Protein AF-0000000074436790 (afdb_homodimer)

Secondary structure (DSSP, 8-state):
-HHHHTTT-EEEE----HHHHHHHHHTT---EE----------TT--THHHHHHHHHHTTGGGTTT--TTEEEEEEEEEEEETTEEE-S-SSHHHHHHHHHHHTTSEEEEEEEEEEE-SS-EEEEEEEEEEEE-PPPHHHHHHHHHHH--TTSGGG--TTSHHHHHHEEEEEE-HHHHHT--HHHHHHHHHT-/-HHHHTTT-EEEE----HHHHHHHHHTT---EE----------TT--THHHHHHHHHHTTGGGTTT--TTEEEEEEEEEEEETTEEE-S-SSHHHHHHHHHHHTTSEEEEEEEEEEE-SS-EEEEEEEEEEEE-PPPHHHHHHHHHHH--TTSGGG--TTSHHHHHHEEEEEE-HHHHHT--HHHHHHHHHT-

Foldseek 3Di:
DLCVLLVQAAEEEADPDPLVVVLCVVVVHDYYYDYDDFDQDDDPPDFDQSSFQVRQVRRCVVCQVPFAQRYKYKGKDKFKADPRDTFWFAPDDVSLLVLCQVCFQHKIKMKMKMWIDGNVDIDIDMWIKIWGWYHDDSVNSVVQCVPPVQRRGGSNDALPDPCVVPTTPDMGTDNSSSNHDPSVVVVVVSSVD/DLCVLLVQAAEEEADPDPLVVVLCVVVVHDYDYDYDDFDQDDDPPDFDQSSFQVRQVRRCVVCQVPFAQRYKYKGKDKFKADPRDTFWFAPDPVRLLVLCQVCFQHKIKMKMKMWIDGNVDIDIDMWIKIWGWYHDDSVNSVVQCVPPVQRRGGSNDALPDPCVVPTTPDMGTDNSSSNHDPSVVVVVVSSVD

Nearest PDB structures (foldseek):
  4heb-assembly1_B  TM=9.486E-01  e=1.308E-21  Bacillus subtilis
  1exc-assembly1_A  TM=9.552E-01  e=4.043E-21  Bacillus subtilis
  4heb-assembly1_A  TM=9.600E-01  e=7.569E-21  Bacillus subtilis
  4p0e-assembly1_A  TM=9.517E-01  e=2.064E-20  Escherichia coli K-12
  4lu1-assembly1_A  TM=9.116E-01  e=2.795E-17  Escherichia coli K-12

Structure (mmCIF, N/CA/C/O backbone):
data_AF-0000000074436790-model_v1
#
loop_
_entity.id
_entity.type
_entity.pdbx_description
1 polymer 'dTTP/UTP pyrophosphatase'
#
loop_
_atom_site.group_PDB
_atom_site.id
_atom_site.type_symbol
_atom_site.label_atom_id
_atom_site.label_alt_id
_atom_site.label_comp_id
_atom_site.label_asym_id
_atom_site.label_entity_id
_atom_site.label_seq_id
_atom_site.pdbx_PDB_ins_code
_atom_site.Cartn_x
_atom_site.Cartn_y
_atom_site.Cartn_z
_atom_site.occupancy
_atom_site.B_iso_or_equiv
_atom_site.auth_seq_id
_atom_site.auth_comp_id
_atom_site.auth_asym_id
_atom_site.auth_atom_id
_atom_site.pdbx_PDB_model_num
ATOM 1 N N . MET A 1 1 ? -15.898 -17.297 3.719 1 82.56 1 MET A N 1
ATOM 2 C CA . MET A 1 1 ? -16.172 -17.281 2.283 1 82.56 1 MET A CA 1
ATOM 3 C C . MET A 1 1 ? -15.117 -18.094 1.533 1 82.56 1 MET A C 1
ATOM 5 O O . MET A 1 1 ? -15.305 -19.297 1.286 1 82.56 1 MET A O 1
ATOM 9 N N . LEU A 1 2 ? -13.883 -17.719 1.555 1 85.06 2 LEU A N 1
ATOM 10 C CA . LEU A 1 2 ? -12.852 -18.469 0.846 1 85.06 2 LEU A CA 1
ATOM 11 C C . LEU A 1 2 ? -12.586 -19.812 1.518 1 85.06 2 LEU A C 1
ATOM 13 O O . LEU A 1 2 ? -12.328 -20.812 0.84 1 85.06 2 LEU A O 1
ATOM 17 N N . GLN A 1 3 ? -12.75 -19.766 2.803 1 82.62 3 GLN A N 1
ATOM 18 C CA . GLN A 1 3 ? -12.531 -21 3.545 1 82.62 3 GLN A CA 1
ATOM 19 C C . GLN A 1 3 ? -13.523 -22.078 3.131 1 82.62 3 GLN A C 1
ATOM 21 O O . GLN A 1 3 ? -13.156 -23.234 2.967 1 82.62 3 GLN A O 1
ATOM 26 N N . THR A 1 4 ? -14.734 -21.609 3.023 1 85.06 4 THR A N 1
ATOM 27 C CA . THR A 1 4 ? -15.773 -22.547 2.623 1 85.06 4 THR A CA 1
ATOM 28 C C . THR A 1 4 ? -15.555 -23.016 1.191 1 85.06 4 THR A C 1
ATOM 30 O O . THR A 1 4 ? -15.68 -24.219 0.9 1 85.06 4 THR A O 1
ATOM 33 N N . LYS A 1 5 ? -15.156 -22.094 0.357 1 86.88 5 LYS A N 1
ATOM 34 C CA . LYS A 1 5 ? -14.922 -22.406 -1.053 1 86.88 5 LYS A CA 1
ATOM 35 C C . LYS A 1 5 ? -13.773 -23.406 -1.219 1 86.88 5 LYS A C 1
ATOM 37 O O . LYS A 1 5 ? -13.812 -24.25 -2.109 1 86.88 5 LYS A O 1
ATOM 42 N N . LEU A 1 6 ? -12.797 -23.328 -0.286 1 92.56 6 LEU A N 1
ATOM 43 C CA . LEU A 1 6 ? -11.57 -24.109 -0.456 1 92.56 6 LEU A CA 1
ATOM 44 C C . LEU A 1 6 ? -11.547 -25.297 0.494 1 92.56 6 LEU A C 1
ATOM 46 O O . LEU A 1 6 ? -10.5 -25.922 0.684 1 92.56 6 LEU A O 1
ATOM 50 N N . ALA A 1 7 ? -12.695 -25.609 1.036 1 90.25 7 ALA A N 1
ATOM 51 C CA . ALA A 1 7 ? -12.781 -26.625 2.072 1 90.25 7 ALA A CA 1
ATOM 52 C C . ALA A 1 7 ? -12.352 -28 1.534 1 90.25 7 ALA A C 1
ATOM 54 O O . ALA A 1 7 ? -11.852 -28.828 2.285 1 90.25 7 ALA A O 1
ATOM 55 N N . ASN A 1 8 ? -12.461 -28.172 0.258 1 90.94 8 ASN A N 1
ATOM 56 C CA . ASN A 1 8 ? -12.172 -29.484 -0.302 1 90.94 8 ASN A CA 1
ATOM 57 C C . ASN A 1 8 ? -10.773 -29.531 -0.919 1 90.94 8 ASN A C 1
ATOM 59 O O . ASN A 1 8 ? -10.398 -30.531 -1.534 1 90.94 8 ASN A O 1
ATOM 63 N N . TYR A 1 9 ? -10.047 -28.469 -0.764 1 95.31 9 TYR A N 1
ATOM 64 C CA . TYR A 1 9 ? -8.711 -28.422 -1.346 1 95.31 9 TYR A CA 1
ATOM 65 C C . TYR A 1 9 ? -7.641 -28.406 -0.258 1 95.31 9 TYR A C 1
ATOM 67 O O . TYR A 1 9 ? -7.859 -27.875 0.83 1 95.31 9 TYR A O 1
ATOM 75 N N . ASN A 1 10 ? -6.59 -29.062 -0.583 1 96.88 10 ASN A N 1
ATOM 76 C CA . ASN A 1 10 ? -5.344 -28.875 0.151 1 96.88 10 ASN A CA 1
ATOM 77 C C . ASN A 1 10 ? -4.469 -27.812 -0.501 1 96.88 10 ASN A C 1
ATOM 79 O O . ASN A 1 10 ? -3.83 -28.062 -1.522 1 96.88 10 ASN A O 1
ATOM 83 N N . ILE A 1 11 ? -4.395 -26.656 0.084 1 97.88 11 ILE A N 1
ATOM 84 C CA . ILE A 1 11 ? -3.668 -25.531 -0.508 1 97.88 11 ILE A CA 1
ATOM 85 C C . ILE A 1 11 ? -2.193 -25.625 -0.12 1 97.88 11 ILE A C 1
ATOM 87 O O . ILE A 1 11 ? -1.857 -25.641 1.067 1 97.88 11 ILE A O 1
ATOM 91 N N . ILE A 1 12 ? -1.354 -25.672 -1.108 1 98.44 12 ILE A N 1
ATOM 92 C CA . ILE A 1 12 ? 0.092 -25.734 -0.921 1 98.44 12 ILE A CA 1
ATOM 93 C C . ILE A 1 12 ? 0.738 -24.453 -1.444 1 98.44 12 ILE A C 1
ATOM 95 O O . ILE A 1 12 ? 0.624 -24.125 -2.629 1 98.44 12 ILE A O 1
ATOM 99 N N . LEU A 1 13 ? 1.36 -23.719 -0.607 1 98.56 13 LEU A N 1
ATOM 100 C CA . LEU A 1 13 ? 2.16 -22.562 -0.997 1 98.56 13 LEU A CA 1
ATOM 101 C C . LEU A 1 13 ? 3.639 -22.922 -1.086 1 98.56 13 LEU A C 1
ATOM 103 O O . LEU A 1 13 ? 4.262 -23.266 -0.076 1 98.56 13 LEU A O 1
ATOM 107 N N . ALA A 1 14 ? 4.164 -22.906 -2.281 1 98.25 14 ALA A N 1
ATOM 108 C CA . ALA A 1 14 ? 5.578 -23.188 -2.498 1 98.25 14 ALA A CA 1
ATOM 109 C C . ALA A 1 14 ? 6.398 -21.906 -2.574 1 98.25 14 ALA A C 1
ATOM 111 O O . ALA A 1 14 ? 7.023 -21.625 -3.6 1 98.25 14 ALA A O 1
ATOM 112 N N . SER A 1 15 ? 6.445 -21.203 -1.531 1 96.44 15 SER A N 1
ATOM 113 C CA . SER A 1 15 ? 7.188 -19.953 -1.431 1 96.44 15 SER A CA 1
ATOM 114 C C . SER A 1 15 ? 7.785 -19.766 -0.038 1 96.44 15 SER A C 1
ATOM 116 O O . SER A 1 15 ? 7.082 -19.906 0.965 1 96.44 15 SER A O 1
ATOM 118 N N . GLY A 1 16 ? 9.039 -19.516 -0.059 1 93.31 16 GLY A N 1
ATOM 119 C CA . GLY A 1 16 ? 9.703 -19.188 1.193 1 93.31 16 GLY A CA 1
ATOM 120 C C . GLY A 1 16 ? 9.539 -17.734 1.599 1 93.31 16 GLY A C 1
ATOM 121 O O . GLY A 1 16 ? 10.039 -17.328 2.646 1 93.31 16 GLY A O 1
ATOM 122 N N . SER A 1 17 ? 8.891 -16.953 0.817 1 93.19 17 SER A N 1
ATOM 123 C CA . SER A 1 17 ? 8.703 -15.523 1.091 1 93.19 17 SER A CA 1
ATOM 124 C C . SER A 1 17 ? 7.77 -15.305 2.277 1 93.19 17 SER A C 1
ATOM 126 O O . SER A 1 17 ? 6.598 -15.688 2.23 1 93.19 17 SER A O 1
ATOM 128 N N . PRO A 1 18 ? 8.258 -14.633 3.303 1 93.62 18 PRO A N 1
ATOM 129 C CA . PRO A 1 18 ? 7.379 -14.352 4.445 1 93.62 18 PRO A CA 1
ATOM 130 C C . PRO A 1 18 ? 6.164 -13.508 4.062 1 93.62 18 PRO A C 1
ATOM 132 O O . PRO A 1 18 ? 5.074 -13.719 4.602 1 93.62 18 PRO A O 1
ATOM 135 N N . ARG A 1 19 ? 6.352 -12.617 3.201 1 93.69 19 ARG A N 1
ATOM 136 C CA . ARG A 1 19 ? 5.25 -11.758 2.766 1 93.69 19 ARG A CA 1
ATOM 137 C C . ARG A 1 19 ? 4.152 -12.578 2.098 1 93.69 19 ARG A C 1
ATOM 139 O O . ARG A 1 19 ? 2.969 -12.398 2.396 1 93.69 19 ARG A O 1
ATOM 146 N N . ARG A 1 20 ? 4.512 -13.43 1.245 1 96.38 20 ARG A N 1
ATOM 147 C CA . ARG A 1 20 ? 3.531 -14.273 0.563 1 96.38 20 ARG A CA 1
ATOM 148 C C . ARG A 1 20 ? 2.797 -15.172 1.552 1 96.38 20 ARG A C 1
ATOM 150 O O . ARG A 1 20 ? 1.578 -15.328 1.47 1 96.38 20 ARG A O 1
ATOM 157 N N . GLN A 1 21 ? 3.541 -15.719 2.455 1 96.81 21 GLN A N 1
ATOM 158 C CA . GLN A 1 21 ? 2.928 -16.531 3.492 1 96.81 21 GLN A CA 1
ATOM 159 C C . GLN A 1 21 ? 1.918 -15.734 4.305 1 96.81 21 GLN A C 1
ATOM 161 O O . GLN A 1 21 ? 0.814 -16.203 4.578 1 96.81 21 GLN A O 1
ATOM 166 N N . ASN A 1 22 ? 2.264 -14.539 4.617 1 96.12 22 ASN A N 1
ATOM 167 C CA . ASN A 1 22 ? 1.404 -13.672 5.418 1 96.12 22 ASN A CA 1
ATOM 168 C C . ASN A 1 22 ? 0.095 -13.367 4.699 1 96.12 22 ASN A C 1
ATOM 170 O O . ASN A 1 22 ? -0.956 -13.258 5.336 1 96.12 22 ASN A O 1
ATOM 174 N N . PHE A 1 23 ? 0.19 -13.188 3.41 1 96.12 23 PHE A N 1
ATOM 175 C CA . PHE A 1 23 ? -1.021 -12.883 2.658 1 96.12 23 PHE A CA 1
ATOM 176 C C . PHE A 1 23 ? -2.035 -14.016 2.781 1 96.12 23 PHE A C 1
ATOM 178 O O . PHE A 1 23 ? -3.238 -13.766 2.889 1 96.12 23 PHE A O 1
ATOM 185 N N . PHE A 1 24 ? -1.582 -15.25 2.752 1 95.88 24 PHE A N 1
ATOM 186 C CA . PHE A 1 24 ? -2.486 -16.391 2.883 1 95.88 24 PHE A CA 1
ATOM 187 C C . PHE A 1 24 ? -3.125 -16.422 4.266 1 95.88 24 PHE A C 1
ATOM 189 O O . PHE A 1 24 ? -4.32 -16.688 4.398 1 95.88 24 PHE A O 1
ATOM 196 N N . LYS A 1 25 ? -2.326 -16.062 5.25 1 94.06 25 LYS A N 1
ATOM 197 C CA . LYS A 1 25 ? -2.865 -15.984 6.605 1 94.06 25 LYS A CA 1
ATOM 198 C C . LYS A 1 25 ? -3.93 -14.898 6.707 1 94.06 25 LYS A C 1
ATOM 200 O O . LYS A 1 25 ? -4.996 -15.109 7.289 1 94.06 25 LYS A O 1
ATOM 205 N N . GLU A 1 26 ? -3.645 -13.797 6.109 1 92.19 26 GLU A N 1
ATOM 206 C CA . GLU A 1 26 ? -4.539 -12.648 6.18 1 92.19 26 GLU A CA 1
ATOM 207 C C . GLU A 1 26 ? -5.832 -12.906 5.41 1 92.19 26 GLU A C 1
ATOM 209 O O . GLU A 1 26 ? -6.867 -12.305 5.711 1 92.19 26 GLU A O 1
ATOM 214 N N . LEU A 1 27 ? -5.793 -13.766 4.453 1 91.88 27 LEU A N 1
ATOM 215 C CA . LEU A 1 27 ? -6.98 -14.125 3.688 1 91.88 27 LEU A CA 1
ATOM 216 C C . LEU A 1 27 ? -7.738 -15.266 4.359 1 91.88 27 LEU A C 1
ATOM 218 O O . LEU A 1 27 ? -8.781 -15.703 3.863 1 91.88 27 LEU A O 1
ATOM 222 N N . ASP A 1 28 ? -7.215 -15.758 5.453 1 89.12 28 ASP A N 1
ATOM 223 C CA . ASP A 1 28 ? -7.805 -16.859 6.215 1 89.12 28 ASP A CA 1
ATOM 224 C C . ASP A 1 28 ? -7.891 -18.125 5.379 1 89.12 28 ASP A C 1
ATOM 226 O O . ASP A 1 28 ? -8.922 -18.797 5.363 1 89.12 28 ASP A O 1
ATOM 230 N N . ILE A 1 29 ? -6.871 -18.312 4.645 1 91.38 29 ILE A N 1
ATOM 231 C CA . ILE A 1 29 ? -6.758 -19.531 3.855 1 91.38 29 ILE A CA 1
ATOM 232 C C . ILE A 1 29 ? -5.887 -20.547 4.594 1 91.38 29 ILE A C 1
ATOM 234 O O . ILE A 1 29 ? -4.715 -20.281 4.875 1 91.38 29 ILE A O 1
ATOM 238 N N . PRO A 1 30 ? -6.512 -21.672 4.98 1 92.88 30 PRO A N 1
ATOM 239 C CA . PRO A 1 30 ? -5.621 -22.734 5.465 1 92.88 30 PRO A CA 1
ATOM 240 C C . PRO A 1 30 ? -4.66 -23.234 4.391 1 92.88 30 PRO A C 1
ATOM 242 O O . PRO A 1 30 ? -5.074 -23.5 3.264 1 92.88 30 PRO A O 1
ATOM 245 N N . PHE A 1 31 ? -3.406 -23.234 4.699 1 96.94 31 PHE A N 1
ATOM 246 C CA . PHE A 1 31 ? -2.422 -23.656 3.709 1 96.94 31 PHE A CA 1
ATOM 247 C C . PHE A 1 31 ? -1.23 -24.328 4.379 1 96.94 31 PHE A C 1
ATOM 249 O O . PHE A 1 31 ? -1.032 -24.188 5.59 1 96.94 31 PHE A O 1
ATOM 256 N N . GLU A 1 32 ? -0.559 -25.094 3.637 1 97.31 32 GLU A N 1
ATOM 257 C CA . GLU A 1 32 ? 0.718 -25.656 4.066 1 97.31 32 GLU A CA 1
ATOM 258 C C . GLU A 1 32 ? 1.867 -25.141 3.209 1 97.31 32 GLU A C 1
ATOM 260 O O . GLU A 1 32 ? 1.692 -24.891 2.014 1 97.31 32 GLU A O 1
ATOM 265 N N . ILE A 1 33 ? 3.006 -24.969 3.805 1 98.31 33 ILE A N 1
ATOM 266 C CA . ILE A 1 33 ? 4.203 -24.547 3.092 1 98.31 33 ILE A CA 1
ATOM 267 C C . ILE A 1 33 ? 5.012 -25.766 2.662 1 98.31 33 ILE A C 1
ATOM 269 O O . ILE A 1 33 ? 5.316 -26.641 3.48 1 98.31 33 ILE A O 1
ATOM 273 N N . ARG A 1 34 ? 5.301 -25.875 1.436 1 97.81 34 ARG A N 1
ATOM 274 C CA . ARG A 1 34 ? 6.164 -26.906 0.876 1 97.81 34 ARG A CA 1
ATOM 275 C C . ARG A 1 34 ? 7.191 -26.312 -0.078 1 97.81 34 ARG A C 1
ATOM 277 O O . ARG A 1 34 ? 6.832 -25.766 -1.119 1 97.81 34 ARG A O 1
ATOM 284 N N . LEU A 1 35 ? 8.422 -26.469 0.283 1 97.5 35 LEU A N 1
ATOM 285 C CA . LEU A 1 35 ? 9.477 -25.844 -0.508 1 97.5 35 LEU A CA 1
ATOM 286 C C . LEU A 1 35 ? 10.266 -26.891 -1.284 1 97.5 35 LEU A C 1
ATOM 288 O O . LEU A 1 35 ? 10.555 -27.969 -0.762 1 97.5 35 LEU A O 1
ATOM 292 N N . LYS A 1 36 ? 10.562 -26.594 -2.471 1 96.88 36 LYS A N 1
ATOM 293 C CA . LYS A 1 36 ? 11.469 -27.375 -3.314 1 96.88 36 LYS A CA 1
ATOM 294 C C . LYS A 1 36 ? 12.461 -26.469 -4.039 1 96.88 36 LYS A C 1
ATOM 296 O O . LYS A 1 36 ? 12.125 -25.344 -4.414 1 96.88 36 LYS A O 1
ATOM 301 N N . GLU A 1 37 ? 13.625 -26.969 -4.258 1 94 37 GLU A N 1
ATOM 302 C CA . GLU A 1 37 ? 14.656 -26.188 -4.949 1 94 37 GLU A CA 1
ATOM 303 C C . GLU A 1 37 ? 14.477 -26.266 -6.465 1 94 37 GLU A C 1
ATOM 305 O O . GLU A 1 37 ? 14.125 -27.328 -7 1 94 37 GLU A O 1
ATOM 310 N N . VAL A 1 38 ? 14.656 -25.172 -7.051 1 94.88 38 VAL A N 1
ATOM 311 C CA . VAL A 1 38 ? 14.617 -25.078 -8.508 1 94.88 38 VAL A CA 1
ATOM 312 C C . VAL A 1 38 ? 15.641 -24.062 -9 1 94.88 38 VAL A C 1
ATOM 314 O O . VAL A 1 38 ? 15.812 -23 -8.383 1 94.88 38 VAL A O 1
ATOM 317 N N . GLU A 1 39 ? 16.406 -24.422 -10.047 1 94.88 39 GLU A N 1
ATOM 318 C CA . GLU A 1 39 ? 17.297 -23.453 -10.68 1 94.88 39 GLU A CA 1
ATOM 319 C C . GLU A 1 39 ? 16.516 -22.469 -11.547 1 94.88 39 GLU A C 1
ATOM 321 O O . GLU A 1 39 ? 15.891 -22.859 -12.531 1 94.88 39 GLU A O 1
ATOM 326 N N . GLU A 1 40 ? 16.531 -21.266 -11.18 1 93.62 40 GLU A N 1
ATOM 327 C CA . GLU A 1 40 ? 15.742 -20.25 -11.867 1 93.62 40 GLU A CA 1
ATOM 328 C C . GLU A 1 40 ? 16.469 -19.703 -13.086 1 93.62 40 GLU A C 1
ATOM 330 O O . GLU A 1 40 ? 16.984 -18.578 -13.062 1 93.62 40 GLU A O 1
ATOM 335 N N . ILE A 1 41 ? 16.516 -20.438 -14.141 1 94.81 41 ILE A N 1
ATOM 336 C CA . ILE A 1 41 ? 17.062 -20.062 -15.438 1 94.81 41 ILE A CA 1
ATOM 337 C C . ILE A 1 41 ? 15.945 -19.953 -16.453 1 94.81 41 ILE A C 1
ATOM 339 O O . ILE A 1 41 ? 15.102 -20.844 -16.578 1 94.81 41 ILE A O 1
ATOM 343 N N . TYR A 1 42 ? 15.914 -18.828 -17.094 1 96.19 42 TYR A N 1
ATOM 344 C CA . TYR A 1 42 ? 14.898 -18.625 -18.125 1 96.19 42 TYR A CA 1
ATOM 345 C C . TYR A 1 42 ? 15.523 -18.125 -19.422 1 96.19 42 TYR A C 1
ATOM 347 O O . TYR A 1 42 ? 16.609 -17.562 -19.422 1 96.19 42 TYR A O 1
ATOM 355 N N . PRO A 1 43 ? 14.898 -18.422 -20.594 1 97.06 43 PRO A N 1
ATOM 356 C CA . PRO A 1 43 ? 15.43 -17.984 -21.891 1 97.06 43 PRO A CA 1
ATOM 357 C C . PRO A 1 43 ? 15.641 -16.469 -21.953 1 97.06 43 PRO A C 1
ATOM 359 O O . PRO A 1 43 ? 14.797 -15.703 -21.484 1 97.06 43 PRO A O 1
ATOM 362 N N . LYS A 1 44 ? 16.672 -16.016 -22.609 1 95.12 44 LYS A N 1
ATOM 363 C CA . LYS A 1 44 ? 17.109 -14.625 -22.609 1 95.12 44 LYS A CA 1
ATOM 364 C C . LYS A 1 44 ? 16.156 -13.758 -23.422 1 95.12 44 LYS A C 1
ATOM 366 O O . LYS A 1 44 ? 16.172 -12.531 -23.297 1 95.12 44 LYS A O 1
ATOM 371 N N . GLU A 1 45 ? 15.383 -14.391 -24.219 1 96.94 45 GLU A N 1
ATOM 372 C CA . GLU A 1 45 ? 14.508 -13.641 -25.109 1 96.94 45 GLU A CA 1
ATOM 373 C C . GLU A 1 45 ? 13.227 -13.211 -24.406 1 96.94 45 GLU A C 1
ATOM 375 O O . GLU A 1 45 ? 12.492 -12.359 -24.891 1 96.94 45 GLU A O 1
ATOM 380 N N . LEU A 1 46 ? 13.008 -13.812 -23.203 1 98 46 LEU A N 1
ATOM 381 C CA . LEU A 1 46 ? 11.781 -13.477 -22.484 1 98 46 LEU A CA 1
ATOM 382 C C . LEU A 1 46 ? 11.859 -12.078 -21.891 1 98 46 LEU A C 1
ATOM 384 O O . LEU A 1 46 ? 12.93 -11.648 -21.438 1 98 46 LEU A O 1
ATOM 388 N N . LYS A 1 47 ? 10.711 -11.383 -21.953 1 98.06 47 LYS A N 1
ATOM 389 C CA . LYS A 1 47 ? 10.648 -10.016 -21.438 1 98.06 47 LYS A CA 1
ATOM 390 C C . LYS A 1 47 ? 9.477 -9.836 -20.469 1 98.06 47 LYS A C 1
ATOM 392 O O . LYS A 1 47 ? 8.406 -10.406 -20.688 1 98.06 47 LYS A O 1
ATOM 397 N N . GLY A 1 48 ? 9.695 -9.031 -19.531 1 97.5 48 GLY A N 1
ATOM 398 C CA . GLY A 1 48 ? 8.625 -8.617 -18.625 1 97.5 48 GLY A CA 1
ATO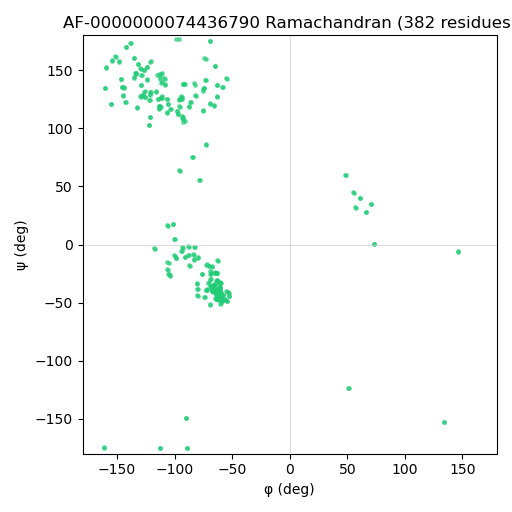M 399 C C . GLY A 1 48 ? 7.859 -9.789 -18.047 1 97.5 48 GLY A C 1
ATOM 400 O O . GLY A 1 48 ? 8.453 -10.703 -17.469 1 97.5 48 GLY A O 1
ATOM 401 N N . ARG A 1 49 ? 6.598 -9.797 -18.25 1 97.94 49 ARG A N 1
ATOM 402 C CA . ARG A 1 49 ? 5.723 -10.797 -17.641 1 97.94 49 ARG A CA 1
ATOM 403 C C . ARG A 1 49 ? 6.047 -12.195 -18.156 1 97.94 49 ARG A C 1
ATOM 405 O O . ARG A 1 49 ? 5.801 -13.188 -17.469 1 97.94 49 ARG A O 1
ATOM 412 N N . GLN A 1 50 ? 6.66 -12.273 -19.359 1 98.69 50 GLN A N 1
ATOM 413 C CA . GLN A 1 50 ? 7.039 -13.586 -19.875 1 98.69 50 GLN A CA 1
ATOM 414 C C . GLN A 1 50 ? 8.023 -14.281 -18.938 1 98.69 50 GLN A C 1
ATOM 416 O O . GLN A 1 50 ? 7.996 -15.5 -18.781 1 98.69 50 GLN A O 1
ATOM 421 N N . ILE A 1 51 ? 8.844 -13.484 -18.312 1 98.31 51 ILE A N 1
ATOM 422 C CA . ILE A 1 51 ? 9.836 -14.016 -17.391 1 98.31 51 ILE A CA 1
ATOM 423 C C . ILE A 1 51 ? 9.141 -14.562 -16.141 1 98.31 51 ILE A C 1
ATOM 425 O O . ILE A 1 51 ? 9.336 -15.719 -15.766 1 98.31 51 ILE A O 1
ATOM 429 N N . THR A 1 52 ? 8.281 -13.758 -15.539 1 98.31 52 THR A N 1
ATOM 430 C CA . THR A 1 52 ? 7.664 -14.164 -14.289 1 98.31 52 THR A CA 1
ATOM 431 C C . THR A 1 52 ? 6.691 -15.32 -14.516 1 98.31 52 THR A C 1
ATOM 433 O O . THR A 1 52 ? 6.559 -16.203 -13.672 1 98.31 52 THR A O 1
ATOM 436 N N . ASP A 1 53 ? 5.977 -15.297 -15.703 1 98.75 53 ASP A N 1
ATOM 437 C CA . ASP A 1 53 ? 5.121 -16.422 -16.047 1 98.75 53 ASP A CA 1
ATOM 438 C C . ASP A 1 53 ? 5.93 -17.719 -16.141 1 98.75 53 ASP A C 1
ATOM 440 O O . ASP A 1 53 ? 5.527 -18.75 -15.586 1 98.75 53 ASP A O 1
ATOM 444 N N . PHE A 1 54 ? 7.062 -17.625 -16.828 1 98.69 54 PHE A N 1
ATOM 445 C CA . PHE A 1 54 ? 7.938 -18.781 -17.016 1 98.69 54 PHE A CA 1
ATOM 446 C C . PHE A 1 54 ? 8.445 -19.281 -15.672 1 98.69 54 PHE A C 1
ATOM 448 O O . PHE A 1 54 ? 8.375 -20.484 -15.391 1 98.69 54 PHE A O 1
ATOM 455 N N . LEU A 1 55 ? 8.875 -18.438 -14.812 1 98 55 LEU A N 1
ATOM 456 C CA . LEU A 1 55 ? 9.484 -18.812 -13.547 1 98 55 LEU A CA 1
ATOM 457 C C . LEU A 1 55 ? 8.43 -19.344 -12.578 1 98 55 LEU A C 1
ATOM 459 O O . LEU A 1 55 ? 8.703 -20.266 -11.805 1 98 55 LEU A O 1
ATOM 463 N N . ALA A 1 56 ? 7.254 -18.734 -12.57 1 98.44 56 ALA A N 1
ATOM 464 C CA . ALA A 1 56 ? 6.172 -19.266 -11.742 1 98.44 56 ALA A CA 1
ATOM 465 C C . ALA A 1 56 ? 5.836 -20.703 -12.125 1 98.44 56 ALA A C 1
ATOM 467 O O . ALA A 1 56 ? 5.609 -21.547 -11.258 1 98.44 56 ALA A O 1
ATOM 468 N N . ASN A 1 57 ? 5.781 -20.922 -13.422 1 98.56 57 ASN A N 1
ATOM 469 C CA . ASN A 1 57 ? 5.574 -22.281 -13.906 1 98.56 57 ASN A CA 1
ATOM 470 C C . ASN A 1 57 ? 6.734 -23.203 -13.523 1 98.56 57 ASN A C 1
ATOM 472 O O . ASN A 1 57 ? 6.523 -24.312 -13.031 1 98.56 57 ASN A O 1
ATOM 476 N N . LEU A 1 58 ? 7.93 -22.703 -13.75 1 98.38 58 LEU A N 1
ATOM 477 C CA . LEU A 1 58 ? 9.133 -23.484 -13.469 1 98.38 58 LEU A CA 1
ATOM 478 C C . LEU A 1 58 ? 9.148 -23.969 -12.023 1 98.38 58 LEU A C 1
ATOM 480 O O . LEU A 1 58 ? 9.484 -25.125 -11.758 1 98.38 58 LEU A O 1
ATOM 484 N N . LYS A 1 59 ? 8.742 -23.156 -11.117 1 98.12 59 LYS A N 1
ATOM 485 C CA . LYS A 1 59 ? 8.742 -23.469 -9.695 1 98.12 59 LYS A CA 1
ATOM 486 C C . LYS A 1 59 ? 7.691 -24.516 -9.359 1 98.12 59 LYS A C 1
ATOM 488 O O . LYS A 1 59 ? 7.738 -25.141 -8.297 1 98.12 59 LYS A O 1
ATOM 493 N N . SER A 1 60 ? 6.742 -24.703 -10.211 1 98.25 60 SER A N 1
ATOM 494 C CA . SER A 1 60 ? 5.688 -25.672 -9.961 1 98.25 60 SER A CA 1
ATOM 495 C C . SER A 1 60 ? 6.094 -27.062 -10.445 1 98.25 60 SER A C 1
ATOM 497 O O . SER A 1 60 ? 5.547 -28.078 -9.984 1 98.25 60 SER A O 1
ATOM 499 N N . LEU A 1 61 ? 7.059 -27.203 -11.266 1 97.81 61 LEU A N 1
ATOM 500 C CA . LEU A 1 61 ? 7.387 -28.438 -11.992 1 97.81 61 LEU A CA 1
ATOM 501 C C . LEU A 1 61 ? 7.863 -29.516 -11.039 1 97.81 61 LEU A C 1
ATOM 503 O O . LEU A 1 61 ? 7.5 -30.688 -11.195 1 97.81 61 LEU A O 1
ATOM 507 N N . PRO A 1 62 ? 8.633 -29.188 -10.016 1 97.88 62 PRO A N 1
ATOM 508 C CA . PRO A 1 62 ? 9.109 -30.234 -9.109 1 97.88 62 PRO A CA 1
ATOM 509 C C . PRO A 1 62 ? 7.973 -30.938 -8.375 1 97.88 62 PRO A C 1
ATOM 511 O O . PRO A 1 62 ? 8.172 -32 -7.797 1 97.88 62 PRO A O 1
ATOM 514 N N . PHE A 1 63 ? 6.754 -30.406 -8.391 1 97.69 63 PHE A N 1
ATOM 515 C CA . PHE A 1 63 ? 5.633 -30.938 -7.625 1 97.69 63 PHE A CA 1
ATOM 516 C C . PHE A 1 63 ? 4.719 -31.766 -8.508 1 97.69 63 PHE A C 1
ATOM 518 O O . PHE A 1 63 ? 3.803 -32.438 -8.016 1 97.69 63 PHE A O 1
ATOM 525 N N . GLU A 1 64 ? 4.887 -31.781 -9.758 1 94.25 64 GLU A N 1
ATOM 526 C CA . GLU A 1 64 ? 3.945 -32.281 -10.758 1 94.25 64 GLU A CA 1
ATOM 527 C C . GLU A 1 64 ? 3.527 -33.719 -10.453 1 94.25 64 GLU A C 1
ATOM 529 O O . GLU A 1 64 ? 2.348 -34.062 -10.555 1 94.25 64 GLU A O 1
ATOM 534 N N . SER A 1 65 ? 4.426 -34.562 -10.031 1 94.56 65 SER A N 1
ATOM 535 C CA . SER A 1 65 ? 4.152 -36 -9.859 1 94.56 65 SER A CA 1
ATOM 536 C C . SER A 1 65 ? 3.514 -36.281 -8.5 1 94.56 65 SER A C 1
ATOM 538 O O . SER A 1 65 ? 2.975 -37.344 -8.273 1 94.56 65 SER A O 1
ATOM 540 N N . GLU A 1 66 ? 3.482 -35.25 -7.672 1 96 66 GLU A N 1
ATOM 541 C CA . GLU A 1 66 ? 3.029 -35.5 -6.305 1 96 66 GLU A CA 1
ATOM 542 C C . GLU A 1 66 ? 1.621 -34.938 -6.09 1 96 66 GLU A C 1
ATOM 544 O O . GLU A 1 66 ? 0.933 -35.344 -5.145 1 96 66 GLU A O 1
ATOM 549 N N . LEU A 1 67 ? 1.165 -34.125 -6.945 1 97.38 67 LEU A N 1
ATOM 550 C CA . LEU A 1 67 ? -0.101 -33.438 -6.727 1 97.38 67 LEU A CA 1
ATOM 551 C C . LEU A 1 67 ? -1.28 -34.375 -6.957 1 97.38 67 LEU A C 1
ATOM 553 O O . LEU A 1 67 ? -1.295 -35.125 -7.93 1 97.38 67 LEU A O 1
ATOM 557 N N . THR A 1 68 ? -2.16 -34.344 -6.09 1 96.38 68 THR A N 1
ATOM 558 C CA . THR A 1 68 ? -3.43 -35.062 -6.254 1 96.38 68 THR A CA 1
ATOM 559 C C . THR A 1 68 ? -4.516 -34.094 -6.742 1 96.38 68 THR A C 1
ATOM 561 O O . THR A 1 68 ? -4.281 -32.906 -6.867 1 96.38 68 THR A O 1
ATOM 564 N N . GLU A 1 69 ? -5.727 -34.656 -6.988 1 94.06 69 GLU A N 1
ATOM 565 C CA . GLU A 1 69 ? -6.844 -33.844 -7.461 1 94.06 69 GLU A CA 1
ATOM 566 C C . GLU A 1 69 ? -7.305 -32.875 -6.395 1 94.06 69 GLU A C 1
ATOM 568 O O . GLU A 1 69 ? -7.926 -31.844 -6.707 1 94.06 69 GLU A O 1
ATOM 573 N N . LYS A 1 70 ? -6.953 -33.125 -5.191 1 95.62 70 LYS A N 1
ATOM 574 C CA . LYS A 1 70 ? -7.398 -32.281 -4.082 1 95.62 70 LYS A CA 1
ATOM 575 C C . LYS A 1 70 ? -6.363 -31.219 -3.754 1 95.62 70 LYS A C 1
ATOM 577 O O . LYS A 1 70 ? -6.621 -30.328 -2.943 1 95.62 70 LYS A O 1
ATOM 582 N N . ASP A 1 71 ? -5.242 -31.281 -4.398 1 97.75 71 ASP A N 1
ATOM 583 C CA . ASP A 1 71 ? -4.164 -30.344 -4.113 1 97.75 71 ASP A CA 1
ATOM 584 C C . ASP A 1 71 ? -4.25 -29.125 -5.023 1 97.75 71 ASP A C 1
ATOM 586 O O . ASP A 1 71 ? -4.555 -29.25 -6.211 1 97.75 71 ASP A O 1
ATOM 590 N N . LEU A 1 72 ? -4.035 -28.031 -4.461 1 97.69 72 LEU A N 1
ATOM 591 C CA . LEU A 1 72 ? -3.816 -26.781 -5.191 1 97.69 72 LEU A CA 1
ATOM 592 C C . LEU A 1 72 ? -2.463 -26.172 -4.84 1 97.69 72 LEU A C 1
ATOM 594 O O . LEU A 1 72 ? -2.26 -25.719 -3.713 1 97.69 72 LEU A O 1
ATOM 598 N N . LEU A 1 73 ? -1.572 -26.219 -5.809 1 98.62 73 LEU A N 1
ATOM 599 C CA . LEU A 1 73 ? -0.225 -25.688 -5.633 1 98.62 73 LEU A CA 1
ATOM 600 C C . LEU A 1 73 ? -0.139 -24.25 -6.125 1 98.62 73 LEU A C 1
ATOM 602 O O . LEU A 1 73 ? -0.52 -23.953 -7.262 1 98.62 73 LEU A O 1
ATOM 606 N N . ILE A 1 74 ? 0.357 -23.406 -5.25 1 98.62 74 ILE A N 1
ATOM 607 C CA . ILE A 1 74 ? 0.548 -22.016 -5.617 1 98.62 74 ILE A CA 1
ATOM 608 C C . ILE A 1 74 ? 2.039 -21.688 -5.645 1 98.62 74 ILE A C 1
ATOM 610 O O . ILE A 1 74 ? 2.732 -21.828 -4.637 1 98.62 74 ILE A O 1
ATOM 614 N N . THR A 1 75 ? 2.547 -21.312 -6.723 1 98.62 75 THR A N 1
ATOM 615 C CA . THR A 1 75 ? 3.883 -20.75 -6.895 1 98.62 75 THR A CA 1
ATOM 616 C C . THR A 1 75 ? 3.809 -19.344 -7.492 1 98.62 75 THR A C 1
ATOM 618 O O . THR A 1 75 ? 2.793 -18.969 -8.086 1 98.62 75 THR A O 1
ATOM 621 N N . SER A 1 76 ? 4.836 -18.594 -7.289 1 97.94 76 SER A N 1
ATOM 622 C CA . SER A 1 76 ? 4.84 -17.219 -7.742 1 97.94 76 SER A CA 1
ATOM 623 C C . SER A 1 76 ? 6.258 -16.719 -7.977 1 97.94 76 SER A C 1
ATOM 625 O O . SER A 1 76 ? 7.223 -17.297 -7.48 1 97.94 76 SER A O 1
ATOM 627 N N . ASP A 1 77 ? 6.375 -15.719 -8.758 1 97.31 77 ASP A N 1
ATOM 628 C CA . ASP A 1 77 ? 7.637 -15.031 -9.023 1 97.31 77 ASP A CA 1
ATOM 629 C C . ASP A 1 77 ? 7.41 -13.539 -9.266 1 97.31 77 ASP A C 1
ATOM 631 O O . ASP A 1 77 ? 6.387 -13.141 -9.82 1 97.31 77 ASP A O 1
ATOM 635 N N . THR A 1 78 ? 8.305 -12.75 -8.789 1 97.56 78 THR A N 1
ATOM 636 C CA . THR A 1 78 ? 8.242 -11.305 -8.922 1 97.56 78 THR A CA 1
ATOM 637 C C . THR A 1 78 ? 9.555 -10.75 -9.469 1 97.56 78 THR A C 1
ATOM 639 O O . THR A 1 78 ? 10.633 -11.172 -9.055 1 97.56 78 THR A O 1
ATOM 642 N N . ILE A 1 79 ? 9.469 -9.828 -10.391 1 97.75 79 ILE A N 1
ATOM 643 C CA . ILE A 1 79 ? 10.656 -9.109 -10.828 1 97.75 79 ILE A CA 1
ATOM 644 C C . ILE A 1 79 ? 10.383 -7.609 -10.852 1 97.75 79 ILE A C 1
ATOM 646 O O . ILE A 1 79 ? 9.227 -7.184 -10.883 1 97.75 79 ILE A O 1
ATOM 650 N N . VAL A 1 80 ? 11.43 -6.867 -10.727 1 98.69 80 VAL A N 1
ATOM 651 C CA . VAL A 1 80 ? 11.422 -5.453 -11.078 1 98.69 80 VAL A CA 1
ATOM 652 C C . VAL A 1 80 ? 11.953 -5.27 -12.5 1 98.69 80 VAL A C 1
ATOM 654 O O . VAL A 1 80 ? 13.031 -5.762 -12.836 1 98.69 80 VAL A O 1
ATOM 657 N N . TRP A 1 81 ? 11.117 -4.738 -13.352 1 98.69 81 TRP A N 1
ATOM 658 C CA . TRP A 1 81 ? 11.445 -4.523 -14.758 1 98.69 81 TRP A CA 1
ATOM 659 C C . TRP A 1 81 ? 11.75 -3.055 -15.023 1 98.69 81 TRP A C 1
ATOM 661 O O . TRP A 1 81 ? 10.883 -2.193 -14.852 1 98.69 81 TRP A O 1
ATOM 671 N N . PHE A 1 82 ? 12.977 -2.768 -15.43 1 98.44 82 PHE A N 1
ATOM 672 C CA . PHE A 1 82 ? 13.43 -1.396 -15.633 1 98.44 82 PHE A CA 1
ATOM 673 C C . PHE A 1 82 ? 14.367 -1.308 -16.828 1 98.44 82 PHE A C 1
ATOM 675 O O . PHE A 1 82 ? 15.336 -2.057 -16.922 1 98.44 82 PHE A O 1
ATOM 682 N N . ASN A 1 83 ? 14.023 -0.479 -17.812 1 96.75 83 ASN A N 1
ATOM 683 C CA . ASN A 1 83 ? 14.844 -0.267 -19 1 96.75 83 ASN A CA 1
ATOM 684 C C . ASN A 1 83 ? 15.141 -1.58 -19.719 1 96.75 83 ASN A C 1
ATOM 686 O O . ASN A 1 83 ? 16.297 -1.886 -20.016 1 96.75 83 ASN A O 1
ATOM 690 N N . ASN A 1 84 ? 14.133 -2.352 -19.844 1 96.5 84 ASN A N 1
ATOM 691 C CA . ASN A 1 84 ? 14.164 -3.602 -20.594 1 96.5 84 ASN A CA 1
ATOM 692 C C . ASN A 1 84 ? 15.078 -4.629 -19.922 1 96.5 84 ASN A C 1
ATOM 694 O O . ASN A 1 84 ? 15.672 -5.469 -20.594 1 96.5 84 ASN A O 1
ATOM 698 N N . GLU A 1 85 ? 15.172 -4.473 -18.609 1 96.38 85 GLU A N 1
ATOM 699 C CA . GLU A 1 85 ? 15.977 -5.414 -17.828 1 96.38 85 GLU A CA 1
ATOM 700 C C . GLU A 1 85 ? 15.242 -5.848 -16.562 1 96.38 85 GLU A C 1
ATOM 702 O O . GLU A 1 85 ? 14.602 -5.035 -15.906 1 96.38 85 GLU A O 1
ATOM 707 N N . ALA A 1 86 ? 15.469 -7.16 -16.234 1 97.38 86 ALA A N 1
ATOM 708 C CA . ALA A 1 86 ? 14.953 -7.668 -14.969 1 97.38 86 ALA A CA 1
ATOM 709 C C . ALA A 1 86 ? 15.945 -7.43 -13.836 1 97.38 86 ALA A C 1
ATOM 711 O O . ALA A 1 86 ? 17.094 -7.883 -13.898 1 97.38 86 ALA A O 1
ATOM 712 N N . LEU A 1 87 ? 15.508 -6.656 -12.867 1 97 87 LEU A N 1
ATOM 713 C CA . LEU A 1 87 ? 16.312 -6.484 -11.664 1 97 87 LEU A CA 1
ATOM 714 C C . LEU A 1 87 ? 15.906 -7.5 -10.594 1 97 87 LEU A C 1
ATOM 716 O O . LEU A 1 87 ? 14.797 -7.441 -10.055 1 97 87 LEU A O 1
ATOM 720 N N . GLY A 1 88 ? 16.734 -8.43 -10.328 1 91.56 88 GLY A N 1
ATOM 721 C CA . GLY A 1 88 ? 16.5 -9.422 -9.289 1 91.56 88 GLY A CA 1
ATOM 722 C C . GLY A 1 88 ? 17.031 -9 -7.934 1 91.56 88 GLY A C 1
ATOM 723 O O . GLY A 1 88 ? 17 -7.82 -7.586 1 91.56 88 GLY A O 1
ATOM 724 N N . LYS A 1 89 ? 17.406 -9.961 -7.191 1 92.56 89 LYS A N 1
ATOM 725 C CA . LYS A 1 89 ? 18.047 -9.703 -5.902 1 92.56 89 LYS A CA 1
ATOM 726 C C . LYS A 1 89 ? 19.484 -9.219 -6.086 1 92.56 89 LYS A C 1
ATOM 728 O O . LYS A 1 89 ? 20.203 -9.727 -6.945 1 92.56 89 LYS A O 1
ATOM 733 N N . PRO A 1 90 ? 19.828 -8.195 -5.348 1 97.31 90 PRO A N 1
ATOM 734 C CA . PRO A 1 90 ? 21.203 -7.703 -5.492 1 97.31 90 PRO A CA 1
ATOM 735 C C . PRO A 1 90 ? 22.234 -8.719 -5.031 1 97.31 90 PRO A C 1
ATOM 737 O O . PRO A 1 90 ? 21.969 -9.523 -4.137 1 97.31 90 PRO A O 1
ATOM 740 N N . LYS A 1 91 ? 23.453 -8.617 -5.602 1 95.81 91 LYS A N 1
ATOM 741 C CA . LYS A 1 91 ? 24.547 -9.516 -5.258 1 95.81 91 LYS A CA 1
ATOM 742 C C . LYS A 1 91 ? 25.219 -9.078 -3.955 1 95.81 91 LYS A C 1
ATOM 744 O O . LYS A 1 91 ? 25.766 -9.914 -3.227 1 95.81 91 LYS A O 1
ATOM 749 N N . ASN A 1 92 ? 25.234 -7.855 -3.797 1 96.62 92 ASN A N 1
ATOM 750 C CA . ASN A 1 92 ? 25.859 -7.242 -2.637 1 96.62 92 ASN A CA 1
ATOM 751 C C . ASN A 1 92 ? 25.375 -5.812 -2.42 1 96.62 92 ASN A C 1
ATOM 753 O O . ASN A 1 92 ? 24.438 -5.367 -3.088 1 96.62 92 ASN A O 1
ATOM 757 N N . TYR A 1 93 ? 26.031 -5.203 -1.413 1 98 93 TYR A N 1
ATOM 758 C CA . TYR A 1 93 ? 25.656 -3.846 -1.04 1 98 93 TYR A CA 1
ATOM 759 C C . TYR A 1 93 ? 25.797 -2.893 -2.219 1 98 93 TYR A C 1
ATOM 761 O O . TYR A 1 93 ? 24.922 -2.074 -2.482 1 98 93 TYR A O 1
ATOM 769 N N . GLU A 1 94 ? 26.875 -2.977 -2.996 1 98.19 94 GLU A N 1
ATOM 770 C CA . GLU A 1 94 ? 27.141 -2.08 -4.117 1 98.19 94 GLU A CA 1
ATOM 771 C C . GLU A 1 94 ? 26.141 -2.283 -5.242 1 98.19 94 GLU A C 1
ATOM 773 O O . GLU A 1 94 ? 25.719 -1.32 -5.887 1 98.19 94 GLU A O 1
ATOM 778 N N . ASP A 1 95 ? 25.859 -3.494 -5.43 1 98.19 95 ASP A N 1
ATOM 779 C CA . ASP A 1 95 ? 24.859 -3.811 -6.434 1 98.19 95 ASP A CA 1
ATOM 780 C C . ASP A 1 95 ? 23.5 -3.229 -6.043 1 98.19 95 ASP A C 1
ATOM 782 O O . ASP A 1 95 ? 22.781 -2.678 -6.887 1 98.19 95 ASP A O 1
ATOM 786 N N . ALA A 1 96 ? 23.172 -3.381 -4.777 1 98.5 96 ALA A N 1
ATOM 787 C CA . ALA A 1 96 ? 21.922 -2.824 -4.266 1 98.5 96 ALA A CA 1
ATOM 788 C C . ALA A 1 96 ? 21.875 -1.312 -4.457 1 98.5 96 ALA A C 1
ATOM 790 O O . ALA A 1 96 ? 20.875 -0.769 -4.934 1 98.5 96 ALA A O 1
ATOM 791 N N . PHE A 1 97 ? 22.969 -0.67 -4.113 1 98.62 97 PHE A N 1
ATOM 792 C CA . PHE A 1 97 ? 23.078 0.774 -4.285 1 98.62 97 PHE A CA 1
ATOM 793 C C . PHE A 1 97 ? 22.891 1.159 -5.75 1 98.62 97 PHE A C 1
ATOM 795 O O . PHE A 1 97 ? 22.156 2.096 -6.059 1 98.62 97 PHE A O 1
ATOM 802 N N . SER A 1 98 ? 23.531 0.469 -6.586 1 98.31 98 SER A N 1
ATOM 803 C CA . SER A 1 98 ? 23.484 0.767 -8.008 1 98.31 98 SER A CA 1
ATOM 804 C C . SER A 1 98 ? 22.062 0.631 -8.555 1 98.31 98 SER A C 1
ATOM 806 O O . SER A 1 98 ? 21.609 1.457 -9.352 1 98.31 98 SER A O 1
ATOM 808 N N . MET A 1 99 ? 21.359 -0.381 -8.148 1 98.25 99 MET A N 1
ATOM 809 C CA . MET A 1 99 ? 19.984 -0.592 -8.594 1 98.25 99 MET A CA 1
ATOM 810 C C . MET A 1 99 ? 19.094 0.582 -8.195 1 98.25 99 MET A C 1
ATOM 812 O O . MET A 1 99 ? 18.391 1.138 -9.023 1 98.25 99 MET A O 1
ATOM 816 N N . LEU A 1 100 ? 19.172 0.909 -6.938 1 98.62 100 LEU A N 1
ATOM 817 C CA . LEU A 1 100 ? 18.328 1.984 -6.418 1 98.62 100 LEU A CA 1
ATOM 818 C C . LEU A 1 100 ? 18.688 3.312 -7.082 1 98.62 100 LEU A C 1
ATOM 820 O O . LEU A 1 100 ? 17.797 4.094 -7.426 1 98.62 100 LEU A O 1
ATOM 824 N N . ASN A 1 101 ? 19.969 3.518 -7.234 1 98.44 101 ASN A N 1
ATOM 825 C CA . ASN A 1 101 ? 20.406 4.746 -7.883 1 98.44 101 ASN A CA 1
ATOM 826 C C . ASN A 1 101 ? 19.922 4.836 -9.32 1 98.44 101 ASN A C 1
ATOM 828 O O . ASN A 1 101 ? 19.531 5.91 -9.789 1 98.44 101 ASN A O 1
ATOM 832 N N . LYS A 1 102 ? 19.938 3.734 -9.992 1 97.75 102 LYS A N 1
ATOM 833 C CA . LYS A 1 102 ? 19.484 3.674 -11.375 1 97.75 102 LYS A CA 1
ATOM 834 C C . LYS A 1 102 ? 17.984 3.961 -11.469 1 97.75 102 LYS A C 1
ATOM 836 O O . LYS A 1 102 ? 17.531 4.559 -12.438 1 97.75 102 LYS A O 1
ATOM 841 N N . MET A 1 103 ? 17.234 3.547 -10.484 1 98.31 103 MET A N 1
ATOM 842 C CA . MET A 1 103 ? 15.781 3.691 -10.508 1 98.31 103 MET A CA 1
ATOM 843 C C . MET A 1 103 ? 15.359 5.043 -9.938 1 98.31 103 MET A C 1
ATOM 845 O O . MET A 1 103 ? 14.203 5.449 -10.086 1 98.31 103 MET A O 1
ATOM 849 N N . SER A 1 104 ? 16.281 5.766 -9.367 1 98.44 104 SER A N 1
ATOM 850 C CA . SER A 1 104 ? 16.016 7.082 -8.805 1 98.44 104 SER A CA 1
ATOM 851 C C . SER A 1 104 ? 15.453 8.031 -9.852 1 98.44 104 SER A C 1
ATOM 853 O O . SER A 1 104 ? 15.93 8.062 -10.992 1 98.44 104 SER A O 1
ATOM 855 N N . ASN A 1 105 ? 14.406 8.773 -9.469 1 98.38 105 ASN A N 1
ATOM 856 C CA . ASN A 1 105 ? 13.742 9.75 -10.32 1 98.38 105 ASN A CA 1
ATOM 857 C C . ASN A 1 105 ? 13.242 9.125 -11.617 1 98.38 105 ASN A C 1
ATOM 859 O O . ASN A 1 105 ? 13.312 9.742 -12.68 1 98.38 105 ASN A O 1
ATOM 863 N N . ASN A 1 106 ? 12.867 7.879 -11.539 1 98.44 106 ASN A N 1
ATOM 864 C CA . ASN A 1 106 ? 12.352 7.156 -12.695 1 98.44 106 ASN A CA 1
ATOM 865 C C . ASN A 1 106 ? 11.156 6.289 -12.336 1 98.44 106 ASN A C 1
ATOM 867 O O . ASN A 1 106 ? 10.773 6.207 -11.164 1 98.44 106 ASN A O 1
ATOM 871 N N . GLN A 1 107 ? 10.57 5.73 -13.32 1 98.44 107 GLN A N 1
ATOM 872 C CA . GLN A 1 107 ? 9.484 4.766 -13.203 1 98.44 107 GLN A CA 1
ATOM 873 C C . GLN A 1 107 ? 9.953 3.361 -13.578 1 98.44 107 GLN A C 1
ATOM 875 O O . GLN A 1 107 ? 10.766 3.199 -14.492 1 98.44 107 GLN A O 1
ATOM 880 N N . HIS A 1 108 ? 9.469 2.395 -12.883 1 98.81 108 HIS A N 1
ATOM 881 C CA . HIS A 1 108 ? 9.711 0.993 -13.203 1 98.81 108 HIS A CA 1
ATOM 882 C C . HIS A 1 108 ? 8.469 0.144 -12.953 1 98.81 108 HIS A C 1
ATOM 884 O O . HIS A 1 108 ? 7.492 0.625 -12.375 1 98.81 108 HIS A O 1
ATOM 890 N N . GLN A 1 109 ? 8.562 -1.074 -13.422 1 98.88 109 GLN A N 1
ATOM 891 C CA . GLN A 1 109 ? 7.426 -1.974 -13.227 1 98.88 109 GLN A CA 1
ATOM 892 C C . GLN A 1 109 ? 7.781 -3.094 -12.25 1 98.88 109 GLN A C 1
ATOM 894 O O . GLN A 1 109 ? 8.898 -3.615 -12.273 1 98.88 109 GLN A O 1
ATOM 899 N N . VAL A 1 110 ? 6.875 -3.387 -11.438 1 98.81 110 VAL A N 1
ATOM 900 C CA . VAL A 1 110 ? 6.938 -4.625 -10.672 1 98.81 110 VAL A CA 1
ATOM 901 C C . VAL A 1 110 ? 5.914 -5.621 -11.211 1 98.81 110 VAL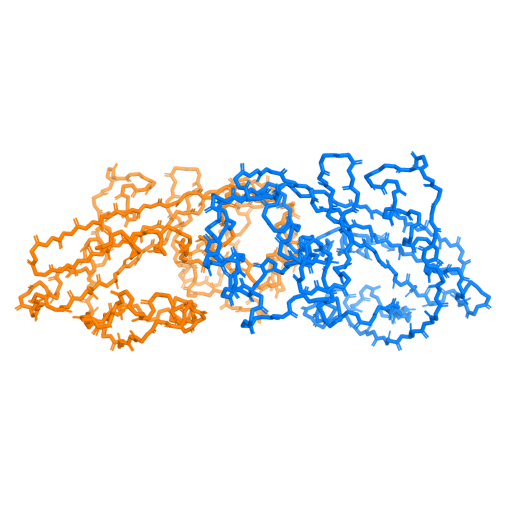 A C 1
ATOM 903 O O . VAL A 1 110 ? 4.727 -5.305 -11.32 1 98.81 110 VAL A O 1
ATOM 906 N N . ILE A 1 111 ? 6.379 -6.758 -11.555 1 98.75 111 ILE A N 1
ATOM 907 C CA . ILE A 1 111 ? 5.574 -7.789 -12.203 1 98.75 111 ILE A CA 1
ATOM 908 C C . ILE A 1 111 ? 5.594 -9.062 -11.359 1 98.75 111 ILE A C 1
ATOM 910 O O . ILE A 1 111 ? 6.664 -9.547 -10.977 1 98.75 111 ILE A O 1
ATOM 914 N N . THR A 1 112 ? 4.445 -9.508 -11.023 1 98.44 112 THR A N 1
ATOM 915 C CA . THR A 1 112 ? 4.332 -10.766 -10.289 1 98.44 112 THR A CA 1
ATOM 916 C C . THR A 1 112 ? 3.383 -11.727 -11 1 98.44 112 THR A C 1
ATOM 918 O O . THR A 1 112 ? 2.301 -11.32 -11.438 1 98.44 112 THR A O 1
ATOM 921 N N . SER A 1 113 ? 3.809 -12.914 -11.172 1 98.69 113 SER A N 1
ATOM 922 C CA . SER A 1 113 ? 2.955 -13.969 -11.703 1 98.69 113 SER A CA 1
ATOM 923 C C . SER A 1 113 ? 2.641 -15.016 -10.633 1 98.69 113 SER A C 1
ATOM 925 O O . SER A 1 113 ? 3.447 -15.25 -9.734 1 98.69 113 SER A O 1
ATOM 927 N N . ILE A 1 114 ? 1.478 -15.578 -10.734 1 98.75 114 ILE A N 1
ATOM 928 C CA . ILE A 1 114 ? 1.021 -16.672 -9.883 1 98.75 114 ILE A CA 1
ATOM 929 C C . ILE A 1 114 ? 0.67 -17.875 -10.742 1 98.75 114 ILE A C 1
ATOM 931 O O . ILE A 1 114 ? -0.004 -17.75 -11.766 1 98.75 114 ILE A O 1
ATOM 935 N N . SER A 1 115 ? 1.161 -18.969 -10.359 1 98.81 115 SER A N 1
ATOM 936 C CA . SER A 1 115 ? 0.729 -20.25 -10.93 1 98.81 115 SER A CA 1
ATOM 937 C C . SER A 1 115 ? -0.15 -21.016 -9.953 1 98.81 115 SER A C 1
ATOM 939 O O . SER A 1 115 ? 0.247 -21.266 -8.812 1 98.81 115 SER A O 1
ATOM 941 N N . ILE A 1 116 ? -1.324 -21.312 -10.32 1 98.19 116 ILE A N 1
ATOM 942 C CA . ILE A 1 116 ? -2.242 -22.188 -9.602 1 98.19 116 ILE A CA 1
ATOM 943 C C . ILE A 1 116 ? -2.354 -23.516 -10.32 1 98.19 116 ILE A C 1
ATOM 945 O O . ILE A 1 116 ? -2.887 -23.594 -11.43 1 98.19 116 ILE A O 1
ATOM 949 N N . LYS A 1 117 ? -1.862 -24.562 -9.664 1 98.12 117 LYS A N 1
ATOM 950 C CA . LYS A 1 117 ? -1.729 -25.844 -10.344 1 98.12 117 LYS A CA 1
ATOM 951 C C . LYS A 1 117 ? -2.357 -26.969 -9.531 1 98.12 117 LYS A C 1
ATOM 953 O O . LYS A 1 117 ? -2.156 -27.047 -8.32 1 98.12 117 LYS A O 1
ATOM 958 N N . SER A 1 118 ? -3.188 -27.672 -10.133 1 96.75 118 SER A N 1
ATOM 959 C CA . SER A 1 118 ? -3.674 -28.953 -9.617 1 96.75 118 SER A CA 1
ATOM 960 C C . SER A 1 118 ? -3.195 -30.109 -10.477 1 96.75 118 SER A C 1
ATOM 962 O O . SER A 1 118 ? -2.373 -29.938 -11.375 1 96.75 118 SER A O 1
ATOM 964 N N . LYS A 1 119 ? -3.686 -31.359 -10.148 1 96.62 119 LYS A N 1
ATOM 965 C CA . LYS A 1 119 ? -3.301 -32.531 -10.914 1 96.62 119 LYS A CA 1
ATOM 966 C C . LYS A 1 119 ? -3.711 -32.406 -12.383 1 96.62 119 LYS A C 1
ATOM 968 O O . LYS A 1 119 ? -2.977 -32.812 -13.281 1 96.62 119 LYS A O 1
ATOM 973 N N . ASN A 1 120 ? -4.848 -31.703 -12.609 1 94.38 120 ASN A N 1
ATOM 974 C CA . ASN A 1 120 ? -5.438 -31.781 -13.938 1 94.38 120 ASN A CA 1
ATOM 975 C C . ASN A 1 120 ? -5.469 -30.406 -14.617 1 94.38 120 ASN A C 1
ATOM 977 O O . ASN A 1 120 ? -5.926 -30.281 -15.758 1 94.38 120 ASN A O 1
ATOM 981 N N . PHE A 1 121 ? -5.043 -29.391 -13.922 1 95.44 121 PHE A N 1
ATOM 982 C CA . PHE A 1 121 ? -5.07 -28.078 -14.562 1 95.44 121 PHE A CA 1
ATOM 983 C C . PHE A 1 121 ? -3.979 -27.172 -14.008 1 95.44 121 PHE A C 1
ATOM 985 O O . PHE A 1 121 ? -3.412 -27.469 -12.945 1 95.44 121 PHE A O 1
ATOM 992 N N . GLN A 1 122 ? -3.689 -26.172 -14.758 1 97.69 122 GLN A N 1
ATOM 993 C CA . GLN A 1 122 ? -2.814 -25.078 -14.336 1 97.69 122 GLN A CA 1
ATOM 994 C C . GLN A 1 122 ? -3.268 -23.75 -14.93 1 97.69 122 GLN A C 1
ATOM 996 O O . GLN A 1 122 ? -3.652 -23.672 -16.094 1 97.69 122 GLN A O 1
ATOM 1001 N N . LYS A 1 123 ? -3.264 -22.781 -14.086 1 97.88 123 LYS A N 1
ATOM 1002 C CA . LYS A 1 123 ? -3.582 -21.422 -14.5 1 97.88 123 LYS A CA 1
ATOM 1003 C C . LYS A 1 123 ? -2.5 -20.438 -14.055 1 97.88 123 LYS A C 1
ATOM 1005 O O . LYS A 1 123 ? -2.041 -20.484 -12.914 1 97.88 123 LYS A O 1
ATOM 1010 N N . ILE A 1 124 ? -2.035 -19.672 -15 1 98.62 124 ILE A N 1
ATOM 1011 C CA . ILE A 1 124 ? -1.055 -18.641 -14.68 1 98.62 124 ILE A CA 1
ATOM 1012 C C . ILE A 1 124 ? -1.664 -17.266 -14.914 1 98.62 124 ILE A C 1
ATOM 1014 O O . ILE A 1 124 ? -2.23 -17 -15.977 1 98.62 124 ILE A O 1
ATOM 1018 N N . VAL A 1 125 ? -1.635 -16.422 -13.914 1 98.62 125 VAL A N 1
ATOM 1019 C CA . VAL A 1 125 ? -2.088 -15.031 -14.016 1 98.62 125 VAL A CA 1
ATOM 1020 C C . VAL A 1 125 ? -0.988 -14.094 -13.523 1 98.62 125 VAL A C 1
ATOM 1022 O O . VAL A 1 125 ? -0.114 -14.5 -12.758 1 98.62 125 VAL A O 1
ATOM 1025 N N . HIS A 1 126 ? -0.936 -12.914 -14.055 1 98.75 126 HIS A N 1
ATOM 1026 C CA . HIS A 1 126 ? 0.079 -11.953 -13.641 1 98.75 126 HIS A CA 1
ATOM 1027 C C . HIS A 1 126 ? -0.527 -10.57 -13.43 1 98.75 126 HIS A C 1
ATOM 1029 O O . HIS A 1 126 ? -1.672 -10.328 -13.82 1 98.75 126 HIS A O 1
ATOM 1035 N N . ASP A 1 127 ? 0.152 -9.75 -12.711 1 98.81 127 ASP A N 1
ATOM 1036 C CA . ASP A 1 127 ? -0.185 -8.344 -12.531 1 98.81 127 ASP A CA 1
ATOM 1037 C C . ASP A 1 127 ? 1.047 -7.457 -12.703 1 98.81 127 ASP A C 1
ATOM 1039 O O . ASP A 1 127 ? 2.172 -7.895 -12.461 1 98.81 127 ASP A O 1
ATOM 1043 N N . ILE A 1 128 ? 0.815 -6.277 -13.219 1 98.88 128 ILE A N 1
ATOM 1044 C CA . ILE A 1 128 ? 1.876 -5.301 -13.445 1 98.88 128 ILE A CA 1
ATOM 1045 C C . ILE A 1 128 ? 1.521 -3.984 -12.758 1 98.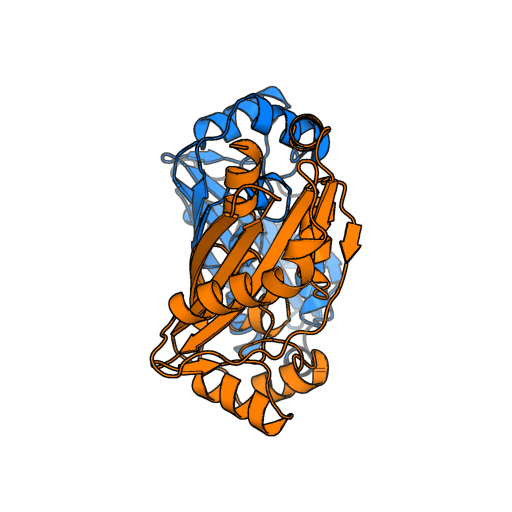88 128 ILE A C 1
ATOM 1047 O O . ILE A 1 128 ? 0.41 -3.473 -12.914 1 98.88 128 ILE A O 1
ATOM 1051 N N . THR A 1 129 ? 2.393 -3.459 -11.938 1 98.88 129 THR A N 1
ATOM 1052 C CA . THR A 1 129 ? 2.221 -2.17 -11.273 1 98.88 129 THR A CA 1
ATOM 1053 C C . THR A 1 129 ? 3.363 -1.223 -11.633 1 98.88 129 THR A C 1
ATOM 1055 O O . THR A 1 129 ? 4.535 -1.6 -11.562 1 98.88 129 THR A O 1
ATOM 1058 N N . ASP A 1 130 ? 3.043 -0.039 -12.062 1 98.88 130 ASP A N 1
ATOM 1059 C CA . ASP A 1 130 ? 4.031 1.015 -12.266 1 98.88 130 ASP A CA 1
ATOM 1060 C C . ASP A 1 130 ? 4.371 1.711 -10.953 1 98.88 130 ASP A C 1
ATOM 1062 O O . ASP A 1 130 ? 3.475 2.15 -10.227 1 98.88 130 ASP A O 1
ATOM 1066 N N . VAL A 1 131 ? 5.633 1.804 -10.648 1 98.88 131 VAL A N 1
ATOM 1067 C CA . VAL A 1 131 ? 6.117 2.445 -9.43 1 98.88 131 VAL A CA 1
ATOM 1068 C C . VAL A 1 131 ? 6.957 3.67 -9.781 1 98.88 131 VAL A C 1
ATOM 1070 O O . VAL A 1 131 ? 7.844 3.594 -10.641 1 98.88 131 VAL A O 1
ATOM 1073 N N . HIS A 1 132 ? 6.684 4.781 -9.148 1 98.81 132 HIS A N 1
ATOM 1074 C CA . HIS A 1 132 ? 7.41 6.02 -9.398 1 98.81 132 HIS A CA 1
ATOM 1075 C C . HIS A 1 132 ? 8.25 6.422 -8.195 1 98.81 132 HIS A C 1
ATOM 1077 O O . HIS A 1 132 ? 7.719 6.684 -7.113 1 98.81 132 HIS A O 1
ATOM 1083 N N . PHE A 1 133 ? 9.547 6.48 -8.414 1 98.62 133 PHE A N 1
ATOM 1084 C CA . PHE A 1 133 ? 10.461 6.961 -7.387 1 98.62 133 PHE A CA 1
ATOM 1085 C C . PHE A 1 133 ? 10.711 8.461 -7.539 1 98.62 133 PHE A C 1
ATOM 1087 O O . PHE A 1 133 ? 10.844 8.961 -8.656 1 98.62 133 PHE A O 1
ATOM 1094 N N . LYS A 1 134 ? 10.734 9.133 -6.445 1 98.25 134 LYS A N 1
ATOM 1095 C CA . LYS A 1 134 ? 11.328 10.469 -6.453 1 98.25 134 LYS A CA 1
ATOM 1096 C C . LYS A 1 134 ? 12.844 10.391 -6.641 1 98.25 134 LYS A C 1
ATOM 1098 O O . LYS A 1 134 ? 13.406 9.297 -6.738 1 98.25 134 LYS A O 1
ATOM 1103 N N . THR A 1 135 ? 13.461 11.578 -6.758 1 98.25 135 THR A N 1
ATOM 1104 C CA . THR A 1 135 ? 14.914 11.586 -6.711 1 98.25 135 THR A CA 1
ATOM 1105 C C . THR A 1 135 ? 15.414 11.148 -5.336 1 98.25 135 THR A C 1
ATOM 1107 O O . THR A 1 135 ? 15.055 11.75 -4.324 1 98.25 135 THR A O 1
ATOM 1110 N N . LEU A 1 136 ? 16.141 10.102 -5.316 1 97.88 136 LEU A N 1
ATOM 1111 C CA . LEU A 1 136 ? 16.75 9.602 -4.086 1 97.88 136 LEU A CA 1
ATOM 1112 C C . LEU A 1 136 ? 18.188 10.094 -3.945 1 97.88 136 LEU A C 1
ATOM 1114 O O . LEU A 1 136 ? 19 9.914 -4.852 1 97.88 136 LEU A O 1
ATOM 1118 N N . SER A 1 137 ? 18.453 10.727 -2.871 1 97.12 137 SER A N 1
ATOM 1119 C CA . SER A 1 137 ? 19.844 11.102 -2.623 1 97.12 137 SER A CA 1
ATOM 1120 C C . SER A 1 137 ? 20.688 9.891 -2.242 1 97.12 137 SER A C 1
ATOM 1122 O O . SER A 1 137 ? 20.156 8.875 -1.795 1 97.12 137 SER A O 1
ATOM 1124 N N . GLU A 1 138 ? 22.016 10.023 -2.4 1 97.56 138 GLU A N 1
ATOM 1125 C CA . GLU A 1 138 ? 22.891 8.945 -1.976 1 97.56 138 GLU A CA 1
ATOM 1126 C C . GLU A 1 138 ? 22.75 8.664 -0.483 1 97.56 138 GLU A C 1
ATOM 1128 O O . GLU A 1 138 ? 22.797 7.508 -0.056 1 97.56 138 GLU A O 1
ATOM 1133 N N . GLU A 1 139 ? 22.578 9.703 0.244 1 96.31 139 GLU A N 1
ATOM 1134 C CA . GLU A 1 139 ? 22.406 9.562 1.688 1 96.31 139 GLU A CA 1
ATOM 1135 C C . GLU A 1 139 ? 21.172 8.742 2.021 1 96.31 139 GLU A C 1
ATOM 1137 O O . GLU A 1 139 ? 21.188 7.895 2.912 1 96.31 139 GLU A O 1
ATOM 1142 N N . GLU A 1 140 ? 20.109 9.016 1.358 1 96.62 140 GLU A N 1
ATOM 1143 C CA . GLU A 1 140 ? 18.875 8.273 1.569 1 96.62 140 GLU A CA 1
ATOM 1144 C C . GLU A 1 140 ? 19.047 6.801 1.206 1 96.62 140 GLU A C 1
ATOM 1146 O O . GLU A 1 140 ? 18.562 5.918 1.926 1 96.62 140 GLU A O 1
ATOM 1151 N N . ILE A 1 141 ? 19.719 6.559 0.096 1 98.19 141 ILE A N 1
ATOM 1152 C CA . ILE A 1 141 ? 19.938 5.184 -0.342 1 98.19 141 ILE A CA 1
ATOM 1153 C C . ILE A 1 141 ? 20.781 4.441 0.683 1 98.19 141 ILE A C 1
ATOM 1155 O O . ILE A 1 141 ? 20.453 3.32 1.08 1 98.19 141 ILE A O 1
ATOM 1159 N N . HIS A 1 142 ? 21.875 5.07 1.14 1 97.94 142 HIS A N 1
ATOM 1160 C CA . HIS A 1 142 ? 22.734 4.453 2.145 1 97.94 142 HIS A CA 1
ATOM 1161 C C . HIS A 1 142 ? 21.969 4.188 3.436 1 97.94 142 HIS A C 1
ATOM 1163 O O . HIS A 1 142 ? 22.125 3.129 4.051 1 97.94 142 HIS A O 1
ATOM 1169 N N . TYR A 1 143 ? 21.188 5.117 3.805 1 95.62 143 TYR A N 1
ATOM 1170 C CA . TYR A 1 143 ? 20.391 4.949 5.016 1 95.62 143 TYR A CA 1
ATOM 1171 C C . TYR A 1 143 ? 19.484 3.729 4.91 1 95.62 143 TYR A C 1
ATOM 1173 O O . TYR A 1 143 ? 19.438 2.9 5.82 1 95.62 143 TYR A O 1
ATOM 1181 N N . TYR A 1 144 ? 18.812 3.656 3.814 1 97.5 144 TYR A N 1
ATOM 1182 C CA . TYR A 1 144 ? 17.875 2.564 3.596 1 97.5 144 TYR A CA 1
ATOM 1183 C C . TYR A 1 144 ? 18.578 1.217 3.615 1 97.5 144 TYR A C 1
ATOM 1185 O O . TYR A 1 144 ? 18.125 0.275 4.27 1 97.5 144 TYR A O 1
ATOM 1193 N N . LEU A 1 145 ? 19.688 1.112 2.887 1 98.25 145 LEU A N 1
ATOM 1194 C CA . LEU A 1 145 ? 20.391 -0.155 2.762 1 98.25 145 LEU A CA 1
ATOM 1195 C C . LEU A 1 145 ? 20.922 -0.617 4.113 1 98.25 145 LEU A C 1
ATOM 1197 O O . LEU A 1 145 ? 20.891 -1.809 4.426 1 98.25 145 LEU A O 1
ATOM 1201 N N . LYS A 1 146 ? 21.391 0.313 4.906 1 96.75 146 LYS A N 1
ATOM 1202 C CA . LYS A 1 146 ? 21.922 -0.023 6.223 1 96.75 146 LYS A CA 1
ATOM 1203 C C . LYS A 1 146 ? 20.797 -0.412 7.184 1 96.75 146 LYS A C 1
ATOM 1205 O O . LYS A 1 146 ? 20.938 -1.364 7.957 1 96.75 146 LYS A O 1
ATOM 1210 N N . LYS A 1 147 ? 19.734 0.241 7.098 1 95 147 LYS A N 1
ATOM 1211 C CA . LYS A 1 147 ? 18.656 0.072 8.055 1 95 147 LYS A CA 1
ATOM 1212 C C . LYS A 1 147 ? 17.812 -1.163 7.727 1 95 147 LYS A C 1
ATOM 1214 O O . LYS A 1 147 ? 17.453 -1.932 8.625 1 95 147 LYS A O 1
ATOM 1219 N N . CYS A 1 148 ? 17.484 -1.354 6.43 1 95.62 148 CYS A N 1
ATOM 1220 C CA . CYS A 1 148 ? 16.484 -2.35 6.066 1 95.62 148 CYS A CA 1
ATOM 1221 C C . CYS A 1 148 ? 17.125 -3.576 5.438 1 95.62 148 CYS A C 1
ATOM 1223 O O . CYS A 1 148 ? 16.516 -4.637 5.355 1 95.62 148 CYS A O 1
ATOM 1225 N N . GLN A 1 149 ? 18.328 -3.467 4.914 1 96.44 149 GLN A N 1
ATOM 1226 C CA . GLN A 1 149 ? 19.094 -4.574 4.348 1 96.44 149 GLN A CA 1
ATOM 1227 C C . GLN A 1 149 ? 18.234 -5.398 3.391 1 96.44 149 GLN A C 1
ATOM 1229 O O . GLN A 1 149 ? 18.062 -6.605 3.586 1 96.44 149 GLN A O 1
ATOM 1234 N N . PRO A 1 150 ? 17.719 -4.711 2.307 1 96.12 150 PRO A N 1
ATOM 1235 C CA . PRO A 1 150 ? 16.797 -5.371 1.366 1 96.12 150 PRO A CA 1
ATOM 1236 C C . PRO A 1 150 ? 17.531 -6.27 0.37 1 96.12 150 PRO A C 1
ATOM 1238 O O . PRO A 1 150 ? 17.281 -6.199 -0.834 1 96.12 150 PRO A O 1
ATOM 1241 N N . PHE A 1 151 ? 18.328 -7.23 0.812 1 95.19 151 PHE A N 1
ATOM 1242 C CA . PHE A 1 151 ? 19.219 -7.984 -0.06 1 95.19 151 PHE A CA 1
ATOM 1243 C C . PHE A 1 151 ? 18.531 -9.234 -0.589 1 95.19 151 PHE A C 1
ATOM 1245 O O . PHE A 1 151 ? 19.016 -9.875 -1.522 1 95.19 151 PHE A O 1
ATOM 1252 N N . ASP A 1 152 ? 17.391 -9.57 -0.05 1 91.69 152 ASP A N 1
ATOM 1253 C CA . ASP A 1 152 ? 16.594 -10.711 -0.502 1 91.69 152 ASP A CA 1
ATOM 1254 C C . ASP A 1 152 ? 15.438 -10.258 -1.381 1 91.69 152 ASP A C 1
ATOM 1256 O O . ASP A 1 152 ? 14.516 -11.023 -1.649 1 91.69 152 ASP A O 1
ATOM 1260 N N . LYS A 1 153 ? 15.5 -9.023 -1.914 1 94.38 153 LYS A N 1
ATOM 1261 C CA . LYS A 1 153 ? 14.367 -8.461 -2.645 1 94.38 153 LYS A CA 1
ATOM 1262 C C . LYS A 1 153 ? 14.781 -8.031 -4.047 1 94.38 153 LYS A C 1
ATOM 1264 O O . LYS A 1 153 ? 15.844 -7.434 -4.234 1 94.38 153 LYS A O 1
ATOM 1269 N N . ALA A 1 154 ? 13.844 -8.281 -4.934 1 94 154 ALA A N 1
ATOM 1270 C CA . ALA A 1 154 ? 14.047 -7.82 -6.305 1 94 154 ALA A CA 1
ATOM 1271 C C . ALA A 1 154 ? 14.117 -6.297 -6.363 1 94 154 ALA A C 1
ATOM 1273 O O . ALA A 1 154 ? 13.352 -5.605 -5.688 1 94 154 ALA A O 1
ATOM 1274 N N . GLY A 1 155 ? 15.07 -5.77 -7.145 1 96.88 155 GLY A N 1
ATOM 1275 C CA . GLY A 1 155 ? 15.203 -4.332 -7.305 1 96.88 155 GLY A CA 1
ATOM 1276 C C . GLY A 1 155 ? 15.781 -3.646 -6.082 1 96.88 155 GLY A C 1
ATOM 1277 O O . GLY A 1 155 ? 15.867 -2.418 -6.035 1 96.88 155 GLY A O 1
ATOM 1278 N N . SER A 1 156 ? 16.094 -4.398 -5.039 1 97.75 156 SER A N 1
ATOM 1279 C CA . SER A 1 156 ? 16.75 -3.926 -3.828 1 97.75 156 SER A CA 1
ATOM 1280 C C . SER A 1 156 ? 15.828 -3.043 -2.998 1 97.75 156 SER A C 1
ATOM 1282 O O . SER A 1 156 ? 16.266 -2.076 -2.379 1 97.75 156 SER A O 1
ATOM 1284 N N . TYR A 1 157 ? 14.547 -3.357 -2.99 1 98.25 157 TYR A N 1
ATOM 1285 C CA . TYR A 1 157 ? 13.703 -2.572 -2.098 1 98.25 157 TYR A CA 1
ATOM 1286 C C . TYR A 1 157 ? 12.406 -3.303 -1.794 1 98.25 157 TYR A C 1
ATOM 1288 O O . TYR A 1 157 ? 11.977 -4.172 -2.559 1 98.25 157 TYR A O 1
ATOM 1296 N N . GLY A 1 158 ? 11.844 -3.057 -0.705 1 97.19 158 GLY A N 1
ATOM 1297 C CA . GLY A 1 158 ? 10.477 -3.377 -0.331 1 97.19 158 GLY A CA 1
ATOM 1298 C C . GLY A 1 158 ? 9.602 -2.15 -0.176 1 97.19 158 GLY A C 1
ATOM 1299 O O . GLY A 1 158 ? 9.922 -1.239 0.587 1 97.19 158 GLY A O 1
ATOM 1300 N N . ILE A 1 159 ? 8.516 -2.191 -0.876 1 97.81 159 ILE A N 1
ATOM 1301 C CA . ILE A 1 159 ? 7.672 -1.001 -0.905 1 97.81 159 ILE A CA 1
ATOM 1302 C C . ILE A 1 159 ? 7.117 -0.726 0.491 1 97.81 159 ILE A C 1
ATOM 1304 O O . ILE A 1 159 ? 6.77 0.413 0.815 1 97.81 159 ILE A O 1
ATOM 1308 N N . GLN A 1 160 ? 7.016 -1.721 1.336 1 95.19 160 GLN A N 1
ATOM 1309 C CA . GLN A 1 160 ? 6.477 -1.58 2.684 1 95.19 160 GLN A CA 1
ATOM 1310 C C . GLN A 1 160 ? 7.516 -1 3.637 1 95.19 160 GLN A C 1
ATOM 1312 O O . GLN A 1 160 ? 7.203 -0.673 4.781 1 95.19 160 GLN A O 1
ATOM 1317 N N . GLU A 1 161 ? 8.719 -0.941 3.209 1 96.12 161 GLU A N 1
ATOM 1318 C CA . GLU A 1 161 ? 9.82 -0.479 4.051 1 96.12 161 GLU A CA 1
ATOM 1319 C C . GLU A 1 161 ? 10 1.032 3.941 1 96.12 161 GLU A C 1
ATOM 1321 O O . GLU A 1 161 ? 9.219 1.71 3.273 1 96.12 161 GLU A O 1
ATOM 1326 N N . TRP A 1 162 ? 11.031 1.534 4.574 1 96 162 TRP A N 1
ATOM 1327 C CA . TRP A 1 162 ? 11.312 2.961 4.703 1 96 162 TRP A CA 1
ATOM 1328 C C . TRP A 1 162 ? 11.32 3.641 3.338 1 96 162 TRP A C 1
ATOM 1330 O O . TRP A 1 162 ? 10.688 4.676 3.148 1 96 162 TRP A O 1
ATOM 1340 N N . ILE A 1 163 ? 11.938 3.049 2.35 1 96.88 163 ILE A N 1
ATOM 1341 C CA . ILE A 1 163 ? 12.102 3.658 1.035 1 96.88 163 ILE A CA 1
ATOM 1342 C C . ILE A 1 163 ? 10.742 3.764 0.344 1 96.88 163 ILE A C 1
ATOM 1344 O O . ILE A 1 163 ? 10.5 4.703 -0.416 1 96.88 163 ILE A O 1
ATOM 1348 N N . GLY A 1 164 ? 9.875 2.768 0.559 1 97.06 164 GLY A N 1
ATOM 1349 C CA . GLY A 1 164 ? 8.531 2.836 0.015 1 97.06 164 GLY A CA 1
ATOM 1350 C C . GLY A 1 164 ? 7.723 3.994 0.568 1 97.06 164 GLY A C 1
ATOM 1351 O O . GLY A 1 164 ? 6.891 4.57 -0.138 1 97.06 164 GLY A O 1
ATOM 1352 N N . LYS A 1 165 ? 7.945 4.395 1.734 1 96.56 165 LYS A N 1
ATOM 1353 C CA . LYS A 1 165 ? 7.199 5.438 2.436 1 96.56 165 LYS A CA 1
ATOM 1354 C C . LYS A 1 165 ? 7.66 6.824 2.002 1 96.56 165 LYS A C 1
ATOM 1356 O O . LYS A 1 165 ? 6.836 7.715 1.783 1 96.56 165 LYS A O 1
ATOM 1361 N N . ILE A 1 166 ? 8.961 6.953 1.792 1 96.56 166 ILE A N 1
ATOM 1362 C CA . ILE A 1 166 ? 9.461 8.297 1.538 1 96.56 166 ILE A CA 1
ATOM 1363 C C . ILE A 1 166 ? 9.789 8.453 0.054 1 96.56 166 ILE A C 1
ATOM 1365 O O . ILE A 1 166 ? 9.797 9.57 -0.473 1 96.56 166 ILE A O 1
ATOM 1369 N N . GLY A 1 167 ? 10.07 7.418 -0.61 1 97.19 167 GLY A N 1
ATOM 1370 C CA . GLY A 1 167 ? 10.656 7.492 -1.94 1 97.19 167 GLY A CA 1
ATOM 1371 C C . GLY A 1 167 ? 9.656 7.195 -3.045 1 97.19 167 GLY A C 1
ATOM 1372 O O . GLY A 1 167 ? 9.852 7.605 -4.191 1 97.19 167 GLY A O 1
ATOM 1373 N N . VAL A 1 168 ? 8.625 6.41 -2.76 1 98.31 168 VAL A N 1
ATOM 1374 C CA . VAL A 1 168 ? 7.602 6.086 -3.746 1 98.31 168 VAL A CA 1
ATOM 1375 C C . VAL A 1 168 ? 6.445 7.074 -3.629 1 98.31 168 VAL A C 1
ATOM 1377 O O . VAL A 1 168 ? 5.613 6.965 -2.725 1 98.31 168 VAL A O 1
ATOM 1380 N N . HIS A 1 169 ? 6.332 7.945 -4.602 1 97.62 169 HIS A N 1
ATOM 1381 C CA . HIS A 1 169 ? 5.324 8.984 -4.469 1 97.62 169 HIS A CA 1
ATOM 1382 C C . HIS A 1 169 ? 4.055 8.633 -5.238 1 97.62 169 HIS A C 1
ATOM 1384 O O . HIS A 1 169 ? 3.012 9.258 -5.047 1 97.62 169 HIS A O 1
ATOM 1390 N N . LYS A 1 170 ? 4.195 7.602 -6.047 1 98.38 170 LYS A N 1
ATOM 1391 C CA . LYS A 1 170 ? 3.033 7.203 -6.84 1 98.38 170 LYS A CA 1
ATOM 1392 C C . LYS A 1 170 ? 3.174 5.766 -7.336 1 98.38 170 LYS A C 1
ATOM 1394 O O . LYS A 1 170 ? 4.254 5.355 -7.766 1 98.38 170 LYS A O 1
ATOM 1399 N N . ILE A 1 171 ? 2.088 5.035 -7.195 1 98.81 171 ILE A N 1
ATOM 1400 C CA . ILE A 1 171 ? 1.998 3.787 -7.949 1 98.81 171 ILE A CA 1
ATOM 1401 C C . ILE A 1 171 ? 0.734 3.791 -8.805 1 98.81 171 ILE A C 1
ATOM 1403 O O . ILE A 1 171 ? -0.208 4.535 -8.531 1 98.81 171 ILE A O 1
ATOM 1407 N N . GLU A 1 172 ? 0.75 3.104 -9.867 1 98.81 172 GLU A N 1
ATOM 1408 C CA . GLU A 1 172 ? -0.405 2.799 -10.703 1 98.81 172 GLU A CA 1
ATOM 1409 C C . GLU A 1 172 ? -0.597 1.293 -10.859 1 98.81 172 GLU A C 1
ATOM 1411 O O . GLU A 1 172 ? 0.082 0.654 -11.664 1 98.81 172 GLU A O 1
ATOM 1416 N N . GLY A 1 173 ? -1.515 0.751 -10.164 1 98.75 173 GLY A N 1
ATOM 1417 C CA . GLY A 1 173 ? -1.734 -0.681 -10.047 1 98.75 173 GLY A CA 1
ATOM 1418 C C . GLY A 1 173 ? -1.952 -1.137 -8.617 1 98.75 173 GLY A C 1
ATOM 1419 O O . GLY A 1 173 ? -2.467 -0.381 -7.789 1 98.75 173 GLY A O 1
ATOM 1420 N N . SER A 1 174 ? -1.604 -2.379 -8.367 1 98.62 174 SER A N 1
ATOM 1421 C CA . SER A 1 174 ? -1.862 -2.977 -7.062 1 98.62 174 SER A CA 1
ATOM 1422 C C . SER A 1 174 ? -0.648 -2.855 -6.148 1 98.62 174 SER A C 1
ATOM 1424 O O . SER A 1 174 ? 0.454 -3.27 -6.512 1 98.62 174 SER A O 1
ATOM 1426 N N . TYR A 1 175 ? -0.851 -2.307 -4.977 1 98.5 175 TYR A N 1
ATOM 1427 C CA . TYR A 1 175 ? 0.192 -2.205 -3.963 1 98.5 175 TYR A CA 1
ATOM 1428 C C . TYR A 1 175 ? 0.69 -3.586 -3.553 1 98.5 175 TYR A C 1
ATOM 1430 O O . TYR A 1 175 ? 1.896 -3.797 -3.396 1 98.5 175 TYR A O 1
ATOM 1438 N N . PHE A 1 176 ? -0.196 -4.52 -3.422 1 98.12 176 PHE A N 1
ATOM 1439 C CA . PHE A 1 176 ? 0.162 -5.84 -2.918 1 98.12 176 PHE A CA 1
ATOM 1440 C C . PHE A 1 176 ? 0.879 -6.652 -3.99 1 98.12 176 PHE A C 1
ATOM 1442 O O . PHE A 1 176 ? 1.689 -7.527 -3.674 1 98.12 176 PHE A O 1
ATOM 1449 N N . ASN A 1 177 ? 0.599 -6.312 -5.266 1 98.38 177 ASN A N 1
ATOM 1450 C CA . ASN A 1 177 ? 1.449 -6.859 -6.316 1 98.38 177 ASN A CA 1
ATOM 1451 C C . ASN A 1 177 ? 2.91 -6.473 -6.117 1 98.38 177 ASN A C 1
ATOM 1453 O O . ASN A 1 177 ? 3.803 -7.312 -6.238 1 98.38 177 ASN A O 1
ATOM 1457 N N . VAL A 1 178 ? 3.139 -5.211 -5.781 1 98.38 178 VAL A N 1
ATOM 1458 C CA . VAL A 1 178 ? 4.492 -4.711 -5.566 1 98.38 178 VAL A CA 1
ATOM 1459 C C . VAL A 1 178 ? 5.109 -5.391 -4.348 1 98.38 178 VAL A C 1
ATOM 1461 O O . VAL A 1 178 ? 6.309 -5.688 -4.336 1 98.38 178 VAL A O 1
ATOM 1464 N N . MET A 1 179 ? 4.266 -5.656 -3.373 1 96.94 179 MET A N 1
ATOM 1465 C CA . MET A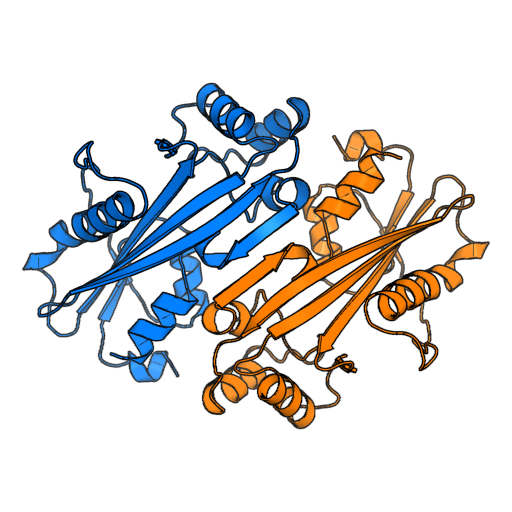 1 179 ? 4.758 -6.293 -2.156 1 96.94 179 MET A CA 1
ATOM 1466 C C . MET A 1 179 ? 5.184 -7.734 -2.428 1 96.94 179 MET A C 1
ATOM 1468 O O . MET A 1 179 ? 5.965 -8.305 -1.669 1 96.94 179 MET A O 1
ATOM 1472 N N . GLY A 1 180 ? 4.48 -8.344 -3.467 1 96.31 180 GLY A N 1
ATOM 1473 C CA . GLY A 1 180 ? 4.988 -9.672 -3.799 1 96.31 180 GLY A CA 1
ATOM 1474 C C . GLY A 1 180 ? 3.904 -10.633 -4.238 1 96.31 180 GLY A C 1
ATOM 1475 O O . GLY A 1 180 ? 4.191 -11.766 -4.621 1 96.31 180 GLY A O 1
ATOM 1476 N N . LEU A 1 181 ? 2.705 -10.203 -4.148 1 97.88 181 LEU A N 1
ATOM 1477 C CA . LEU A 1 181 ? 1.603 -11.078 -4.547 1 97.88 181 LEU A CA 1
ATOM 1478 C C . LEU A 1 181 ? 0.381 -10.258 -4.945 1 97.88 181 LEU A C 1
ATOM 1480 O O . LEU A 1 181 ? -0.112 -9.445 -4.156 1 97.88 181 LEU A O 1
ATOM 1484 N N . PRO A 1 182 ? -0.072 -10.43 -6.195 1 98.19 182 PRO A N 1
ATOM 1485 C CA . PRO A 1 182 ? -1.35 -9.797 -6.535 1 98.19 182 PRO A CA 1
ATOM 1486 C C . PRO A 1 182 ? -2.545 -10.5 -5.895 1 98.19 182 PRO A C 1
ATOM 1488 O O . PRO A 1 182 ? -3.264 -11.242 -6.566 1 98.19 182 PRO A O 1
ATOM 1491 N N . VAL A 1 183 ? -2.848 -10.141 -4.719 1 97.5 183 VAL A N 1
ATOM 1492 C CA . VAL A 1 183 ? -3.795 -10.828 -3.846 1 97.5 183 VAL A CA 1
ATOM 1493 C C . VAL A 1 183 ? -5.191 -10.781 -4.461 1 97.5 183 VAL A C 1
ATOM 1495 O O . VAL A 1 183 ? -5.941 -11.758 -4.387 1 97.5 183 VAL A O 1
ATOM 1498 N N . HIS A 1 184 ? -5.562 -9.664 -5.043 1 97.69 184 HIS A N 1
ATOM 1499 C CA . HIS A 1 184 ? -6.887 -9.531 -5.637 1 97.69 184 HIS A CA 1
ATOM 1500 C C . HIS A 1 184 ? -7.09 -10.531 -6.766 1 97.69 184 HIS A C 1
ATOM 1502 O O . HIS A 1 184 ? -8.172 -11.117 -6.902 1 97.69 184 HIS A O 1
ATOM 1508 N N . LYS A 1 185 ? -6.047 -10.805 -7.531 1 97.88 185 LYS A N 1
ATOM 1509 C CA . LYS A 1 185 ? -6.141 -11.773 -8.617 1 97.88 185 LYS A CA 1
ATOM 1510 C C . LYS A 1 185 ? -6.18 -13.203 -8.078 1 97.88 185 LYS A C 1
ATOM 1512 O O . LYS A 1 185 ? -6.93 -14.039 -8.586 1 97.88 185 LYS A O 1
ATOM 1517 N N . LEU A 1 186 ? -5.285 -13.469 -7.109 1 97.44 186 LEU A N 1
ATOM 1518 C CA . LEU A 1 186 ? -5.32 -14.781 -6.48 1 97.44 186 LEU A CA 1
ATOM 1519 C C . LEU A 1 186 ? -6.711 -15.086 -5.934 1 97.44 186 LEU A C 1
ATOM 1521 O O . LEU A 1 186 ? -7.258 -16.156 -6.184 1 97.44 186 LEU A O 1
ATOM 1525 N N . TYR A 1 187 ? -7.266 -14.133 -5.199 1 96.44 187 TYR A N 1
ATOM 1526 C CA . TYR A 1 187 ? -8.594 -14.273 -4.613 1 96.44 187 TYR A CA 1
ATOM 1527 C C . TYR A 1 187 ? -9.633 -14.578 -5.688 1 96.44 187 TYR A C 1
ATOM 1529 O O . TYR A 1 187 ? -10.461 -15.477 -5.523 1 96.44 187 TYR A O 1
ATOM 1537 N N . GLU A 1 188 ? -9.57 -13.805 -6.742 1 95.94 188 GLU A N 1
ATOM 1538 C CA . GLU A 1 188 ? -10.531 -13.992 -7.832 1 95.94 188 GLU A CA 1
ATOM 1539 C C . GLU A 1 188 ? -10.43 -15.391 -8.422 1 95.94 188 GLU A C 1
ATOM 1541 O O . GLU A 1 188 ? -11.445 -16.047 -8.648 1 95.94 188 GLU A O 1
ATOM 1546 N N . GLU A 1 189 ? -9.242 -15.852 -8.672 1 95.94 189 GLU A N 1
ATOM 1547 C CA . GLU A 1 189 ? -9.039 -17.172 -9.258 1 95.94 189 GLU A CA 1
ATOM 1548 C C . GLU A 1 189 ? -9.508 -18.281 -8.32 1 95.94 189 GLU A C 1
ATOM 1550 O O . GLU A 1 189 ? -10.102 -19.266 -8.758 1 95.94 189 GLU A O 1
ATOM 1555 N N . LEU A 1 190 ? -9.219 -18.109 -7.039 1 95.19 190 LEU A N 1
ATOM 1556 C CA . LEU A 1 190 ? -9.625 -19.109 -6.059 1 95.19 190 LEU A CA 1
ATOM 1557 C C . LEU A 1 190 ? -11.141 -19.156 -5.922 1 95.19 190 LEU A C 1
ATOM 1559 O O . LEU A 1 190 ? -11.727 -20.234 -5.785 1 95.19 190 LEU A O 1
ATOM 1563 N N . MET A 1 191 ? -11.758 -18 -6.012 1 93.12 191 MET A N 1
ATOM 1564 C CA . MET A 1 191 ? -13.211 -17.922 -5.918 1 93.12 191 MET A CA 1
ATOM 1565 C C . MET A 1 191 ? -13.867 -18.562 -7.145 1 93.12 191 MET A C 1
ATOM 1567 O O . MET A 1 191 ? -15.016 -19 -7.078 1 93.12 191 MET A O 1
ATOM 1571 N N . ASN A 1 192 ? -13.141 -18.625 -8.242 1 92.31 192 ASN A N 1
ATOM 1572 C CA . ASN A 1 192 ? -13.68 -19.125 -9.5 1 92.31 192 ASN A CA 1
ATOM 1573 C C . ASN A 1 192 ? -13.414 -20.625 -9.664 1 92.31 192 ASN A C 1
ATOM 1575 O O . ASN A 1 192 ? -13.805 -21.219 -10.672 1 92.31 192 ASN A O 1
ATOM 1579 N N . LEU A 1 193 ? -12.75 -21.188 -8.758 1 87.94 193 LEU A N 1
ATOM 1580 C CA . LEU A 1 193 ? -12.492 -22.625 -8.836 1 87.94 193 LEU A CA 1
ATOM 1581 C C . LEU A 1 193 ? -13.797 -23.406 -8.758 1 87.94 193 LEU A C 1
ATOM 1583 O O . LEU A 1 193 ? -14.742 -23 -8.078 1 87.94 193 LEU A O 1
ATOM 1587 N N . MET B 1 1 ? 19.062 10.562 9.469 1 82.75 1 MET B N 1
ATOM 1588 C CA . MET B 1 1 ? 18.828 11.656 8.531 1 82.75 1 MET B CA 1
ATOM 1589 C C . MET B 1 1 ? 17.734 12.586 9.039 1 82.75 1 MET B C 1
ATOM 1591 O O . MET B 1 1 ? 18.016 13.578 9.711 1 82.75 1 MET B O 1
ATOM 1595 N N . LEU B 1 2 ? 16.547 12.141 9.195 1 85.25 2 LEU B N 1
ATOM 1596 C CA . LEU B 1 2 ? 15.469 13 9.672 1 85.25 2 LEU B CA 1
ATOM 1597 C C . LEU B 1 2 ? 15.656 13.344 11.148 1 85.25 2 LEU B C 1
ATOM 1599 O O . LEU B 1 2 ? 15.352 14.461 11.578 1 85.25 2 LEU B O 1
ATOM 1603 N N . GLN B 1 3 ? 16.219 12.383 11.812 1 82.75 3 GLN B N 1
ATOM 1604 C CA . GLN B 1 3 ? 16.453 12.609 13.234 1 82.75 3 GLN B CA 1
ATOM 1605 C C . GLN B 1 3 ? 17.422 13.773 13.453 1 82.75 3 GLN B C 1
ATOM 1607 O O . GLN B 1 3 ? 17.219 14.602 14.344 1 82.75 3 GLN B O 1
ATOM 1612 N N . THR B 1 4 ? 18.438 13.734 12.641 1 85.19 4 THR B N 1
ATOM 1613 C CA . THR B 1 4 ? 19.422 14.805 12.758 1 85.19 4 THR B CA 1
ATOM 1614 C C . THR B 1 4 ? 18.812 16.141 12.344 1 85.19 4 THR B C 1
ATOM 1616 O O . THR B 1 4 ? 19.031 17.156 13.008 1 85.19 4 THR B O 1
ATOM 1619 N N . LYS B 1 5 ? 18.031 16.094 11.305 1 87.06 5 LYS B N 1
ATOM 1620 C CA . LYS B 1 5 ? 17.391 17.297 10.781 1 87.06 5 LYS B CA 1
ATOM 1621 C C . LYS B 1 5 ? 16.422 17.891 11.805 1 87.06 5 LYS B C 1
ATOM 1623 O O . LYS B 1 5 ? 16.297 19.125 11.906 1 87.06 5 LYS B O 1
ATOM 1628 N N . LEU B 1 6 ? 15.82 17.016 12.617 1 92.69 6 LEU B N 1
ATOM 1629 C CA . LEU B 1 6 ? 14.742 17.469 13.492 1 92.69 6 LEU B CA 1
ATOM 1630 C C . LEU B 1 6 ? 15.211 17.531 14.945 1 92.69 6 LEU B C 1
ATOM 1632 O O . LEU B 1 6 ? 14.398 17.641 15.859 1 92.69 6 LEU B O 1
ATOM 1636 N N . ALA B 1 7 ? 16.516 17.516 15.117 1 90.25 7 ALA B N 1
ATOM 1637 C CA . ALA B 1 7 ? 17.094 17.422 16.453 1 90.25 7 ALA B CA 1
ATOM 1638 C C . ALA B 1 7 ? 16.719 18.656 17.281 1 90.25 7 ALA B C 1
ATOM 1640 O O . ALA B 1 7 ? 16.641 18.562 18.516 1 90.25 7 ALA B O 1
ATOM 1641 N N . ASN B 1 8 ? 16.438 19.734 16.625 1 90.94 8 ASN B N 1
ATOM 1642 C CA . ASN B 1 8 ? 16.188 20.969 17.375 1 90.94 8 ASN B CA 1
ATOM 1643 C C . ASN B 1 8 ? 14.688 21.234 17.516 1 90.94 8 ASN B C 1
ATOM 1645 O O . ASN B 1 8 ? 14.289 22.281 18.016 1 90.94 8 ASN B O 1
ATOM 1649 N N . TYR B 1 9 ? 13.883 20.312 17.062 1 95.31 9 TYR B N 1
ATOM 1650 C CA . TYR B 1 9 ? 12.438 20.5 17.125 1 95.31 9 TYR B CA 1
ATOM 1651 C C . TYR B 1 9 ? 11.805 19.531 18.094 1 95.31 9 TYR B C 1
ATOM 1653 O O . TYR B 1 9 ? 12.281 18.406 18.266 1 95.31 9 TYR B O 1
ATOM 1661 N N . ASN B 1 10 ? 10.828 20.047 18.766 1 96.94 10 ASN B N 1
ATOM 1662 C CA . ASN B 1 10 ? 9.883 19.188 19.453 1 96.94 10 ASN B CA 1
ATOM 1663 C C . ASN B 1 10 ? 8.68 18.844 18.578 1 96.94 10 ASN B C 1
ATOM 1665 O O . ASN B 1 10 ? 7.789 19.656 18.391 1 96.94 10 ASN B O 1
ATOM 1669 N N . ILE B 1 11 ? 8.633 17.625 18.094 1 97.88 11 ILE B N 1
ATOM 1670 C CA . ILE B 1 11 ? 7.586 17.234 17.156 1 97.88 11 ILE B CA 1
ATOM 1671 C C . ILE B 1 11 ? 6.352 16.766 17.922 1 97.88 11 ILE B C 1
ATOM 1673 O O . ILE B 1 11 ? 6.434 15.852 18.75 1 97.88 11 ILE B O 1
ATOM 1677 N N . ILE B 1 12 ? 5.246 17.406 17.656 1 98.44 12 ILE B N 1
ATOM 1678 C CA . ILE B 1 12 ? 3.973 17.094 18.281 1 98.44 12 ILE B CA 1
ATOM 1679 C C . ILE B 1 12 ? 3 16.547 17.25 1 98.44 12 ILE B C 1
ATOM 1681 O O . ILE B 1 12 ? 2.668 17.219 16.281 1 98.44 12 ILE B O 1
ATOM 1685 N N . LEU B 1 13 ? 2.58 15.336 17.391 1 98.56 13 LEU B N 1
ATOM 1686 C CA . LEU B 1 13 ? 1.528 14.75 16.578 1 98.56 13 LEU B CA 1
ATOM 1687 C C . LEU B 1 13 ? 0.18 14.828 17.281 1 98.56 13 LEU B C 1
ATOM 1689 O O . LEU B 1 13 ? -0.015 14.203 18.328 1 98.56 13 LEU B O 1
ATOM 1693 N N . ALA B 1 14 ? -0.697 15.617 16.75 1 98.25 14 ALA B N 1
ATOM 1694 C CA . ALA B 1 14 ? -2.039 15.75 17.297 1 98.25 14 ALA B CA 1
ATOM 1695 C C . ALA B 1 14 ? -3.029 14.844 16.578 1 98.25 14 ALA B C 1
ATOM 1697 O O . ALA B 1 14 ? -3.992 15.32 15.969 1 98.25 14 ALA B O 1
ATOM 1698 N N . SER B 1 15 ? -2.838 13.594 16.672 1 96.44 15 SER B N 1
ATOM 1699 C CA . SER B 1 15 ? -3.691 12.586 16.047 1 96.44 15 SER B CA 1
ATOM 1700 C C . SER B 1 15 ? -3.812 11.344 16.922 1 96.44 15 SER B C 1
ATOM 1702 O O . SER B 1 15 ? -2.807 10.805 17.375 1 96.44 15 SER B O 1
ATOM 1704 N N . GLY B 1 16 ? -5.023 11 17.125 1 93.31 16 GLY B N 1
ATOM 1705 C CA . GLY B 1 16 ? -5.277 9.758 17.844 1 93.31 16 GLY B CA 1
ATOM 1706 C C . GLY B 1 16 ? -5.219 8.531 16.953 1 93.31 16 GLY B C 1
ATOM 1707 O O . GLY B 1 16 ? -5.398 7.406 17.422 1 93.31 16 GLY B O 1
ATOM 1708 N N . SER B 1 17 ? -4.996 8.695 15.695 1 93.25 17 SER B N 1
ATOM 1709 C CA . SER B 1 17 ? -4.949 7.59 14.742 1 93.25 17 SER B CA 1
ATOM 1710 C C . SER B 1 17 ? -3.723 6.711 14.969 1 93.25 17 SER B C 1
ATOM 1712 O O . SER B 1 17 ? -2.59 7.176 14.844 1 93.25 17 SER B O 1
ATOM 1714 N N . PRO B 1 18 ? -3.938 5.445 15.227 1 93.69 18 PRO B N 1
ATOM 1715 C CA . PRO B 1 18 ? -2.791 4.547 15.391 1 93.69 18 PRO B CA 1
ATOM 1716 C C . PRO B 1 18 ? -1.914 4.469 14.148 1 93.69 18 PRO B C 1
ATOM 1718 O O . PRO B 1 18 ? -0.689 4.367 14.25 1 93.69 18 PRO B O 1
ATOM 1721 N N . ARG B 1 19 ? -2.51 4.484 13.031 1 93.81 19 ARG B N 1
ATOM 1722 C CA . ARG B 1 19 ? -1.765 4.422 11.781 1 93.81 19 ARG B CA 1
ATOM 1723 C C . ARG B 1 19 ? -0.834 5.621 11.633 1 93.81 19 ARG B C 1
ATOM 1725 O O . ARG B 1 19 ? 0.337 5.465 11.281 1 93.81 19 ARG B O 1
ATOM 1732 N N . ARG B 1 20 ? -1.325 6.754 11.898 1 96.38 20 ARG B N 1
ATOM 1733 C CA . ARG B 1 20 ? -0.508 7.957 11.797 1 96.38 20 ARG B CA 1
ATOM 1734 C C . ARG B 1 20 ? 0.641 7.926 12.797 1 96.38 20 ARG B C 1
ATOM 1736 O O . ARG B 1 20 ? 1.773 8.281 12.461 1 96.38 20 ARG B O 1
ATOM 1743 N N . GLN B 1 21 ? 0.342 7.5 13.969 1 96.88 21 GLN B N 1
ATOM 1744 C CA . GLN B 1 21 ? 1.384 7.359 14.984 1 96.88 21 GLN B CA 1
ATOM 1745 C C . GLN B 1 21 ? 2.467 6.387 14.531 1 96.88 21 GLN B C 1
ATOM 1747 O O . GLN B 1 21 ? 3.66 6.664 14.672 1 96.88 21 GLN B O 1
ATOM 1752 N N . ASN B 1 22 ? 2.059 5.328 13.945 1 96.19 22 ASN B N 1
ATOM 1753 C CA . ASN B 1 22 ? 2.986 4.301 13.484 1 96.19 22 ASN B CA 1
ATOM 1754 C C . ASN B 1 22 ? 3.922 4.832 12.406 1 96.19 22 ASN B C 1
ATOM 1756 O O . ASN B 1 22 ? 5.094 4.449 12.344 1 96.19 22 ASN B O 1
ATOM 1760 N N . PHE B 1 23 ? 3.383 5.66 11.547 1 96.12 23 PHE B N 1
ATOM 1761 C CA . PHE B 1 23 ? 4.215 6.203 10.477 1 96.12 23 PHE B CA 1
ATOM 1762 C C . PHE B 1 23 ? 5.375 7.012 11.055 1 96.12 23 PHE B C 1
ATOM 1764 O O . PHE B 1 23 ? 6.488 6.957 10.531 1 96.12 23 PHE B O 1
ATOM 1771 N N . PHE B 1 24 ? 5.133 7.77 12.109 1 95.94 24 PHE B N 1
ATOM 1772 C CA . PHE B 1 24 ? 6.195 8.555 12.727 1 95.94 24 PHE B CA 1
ATOM 1773 C C . PHE B 1 24 ? 7.25 7.648 13.344 1 95.94 24 PHE B C 1
ATOM 1775 O O . PHE B 1 24 ? 8.445 7.914 13.234 1 95.94 24 PHE B O 1
ATOM 1782 N N . LYS B 1 25 ? 6.781 6.57 13.93 1 94.19 25 LYS B N 1
ATOM 1783 C CA . LYS B 1 25 ? 7.719 5.594 14.477 1 94.19 25 LYS B CA 1
ATOM 1784 C C . LYS B 1 25 ? 8.578 4.977 13.375 1 94.19 25 LYS B C 1
ATOM 1786 O O . LYS B 1 25 ? 9.789 4.852 13.523 1 94.19 25 LYS B O 1
ATOM 1791 N N . GLU B 1 26 ? 7.941 4.652 12.312 1 92.38 26 GLU B N 1
ATOM 1792 C CA . GLU B 1 26 ? 8.617 3.984 11.203 1 92.38 26 GLU B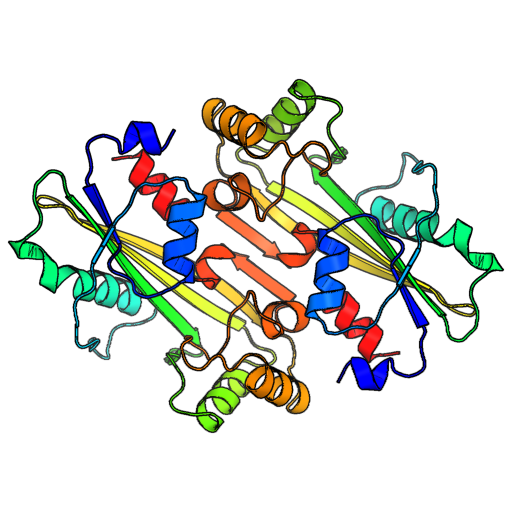 CA 1
ATOM 1793 C C . GLU B 1 26 ? 9.602 4.922 10.516 1 92.38 26 GLU B C 1
ATOM 1795 O O . GLU B 1 26 ? 10.57 4.469 9.898 1 92.38 26 GLU B O 1
ATOM 1800 N N . LEU B 1 27 ? 9.383 6.188 10.609 1 91.94 27 LEU B N 1
ATOM 1801 C CA . LEU B 1 27 ? 10.289 7.172 10.031 1 91.94 27 LEU B CA 1
ATOM 1802 C C . LEU B 1 27 ? 11.391 7.539 11.016 1 91.94 27 LEU B C 1
ATOM 1804 O O . LEU B 1 27 ? 12.258 8.359 10.711 1 91.94 27 LEU B O 1
ATOM 1808 N N . ASP B 1 28 ? 11.352 6.969 12.195 1 89.25 28 ASP B N 1
ATOM 1809 C CA . ASP B 1 28 ? 12.32 7.215 13.258 1 89.25 28 ASP B CA 1
ATOM 1810 C C . ASP B 1 28 ? 12.312 8.68 13.68 1 89.25 28 ASP B C 1
ATOM 1812 O O . ASP B 1 28 ? 13.375 9.297 13.812 1 89.25 28 ASP B O 1
ATOM 1816 N N . ILE B 1 29 ? 11.156 9.188 13.734 1 91.38 29 ILE B N 1
ATOM 1817 C CA . ILE B 1 29 ? 10.969 10.555 14.211 1 91.38 29 ILE B CA 1
ATOM 1818 C C . ILE B 1 29 ? 10.562 10.531 15.68 1 91.38 29 ILE B C 1
ATOM 1820 O O . ILE B 1 29 ? 9.523 9.969 16.031 1 91.38 29 ILE B O 1
ATOM 1824 N N . PRO B 1 30 ? 11.445 11.078 16.531 1 92.94 30 PRO B N 1
ATOM 1825 C CA . PRO B 1 30 ? 10.938 11.266 17.906 1 92.94 30 PRO B CA 1
ATOM 1826 C C . PRO B 1 30 ? 9.766 12.242 17.969 1 92.94 30 PRO B C 1
ATOM 1828 O O . PRO B 1 30 ? 9.82 13.32 17.375 1 92.94 30 PRO B O 1
ATOM 1831 N N . PHE B 1 31 ? 8.695 11.82 18.578 1 96.94 31 PHE B N 1
ATOM 1832 C CA . PHE B 1 31 ? 7.516 12.672 18.625 1 96.94 31 PHE B CA 1
ATOM 1833 C C . PHE B 1 31 ? 6.73 12.43 19.922 1 96.94 31 PHE B C 1
ATOM 1835 O O . PHE B 1 31 ? 6.926 11.414 20.578 1 96.94 31 PHE B O 1
ATOM 1842 N N . GLU B 1 32 ? 5.992 13.391 20.281 1 97.38 32 GLU B N 1
ATOM 1843 C CA . GLU B 1 32 ? 5.031 13.242 21.359 1 97.38 32 GLU B CA 1
ATOM 1844 C C . GLU B 1 32 ? 3.598 13.359 20.859 1 97.38 32 GLU B C 1
ATOM 1846 O O . GLU B 1 32 ? 3.326 14.109 19.922 1 97.38 32 GLU B O 1
ATOM 1851 N N . ILE B 1 33 ? 2.707 12.633 21.469 1 98.31 33 ILE B N 1
ATOM 1852 C CA . ILE B 1 33 ? 1.288 12.703 21.125 1 98.31 33 ILE B CA 1
ATOM 1853 C C . ILE B 1 33 ? 0.585 13.695 22.047 1 98.31 33 ILE B C 1
ATOM 1855 O O . ILE B 1 33 ? 0.703 13.602 23.266 1 98.31 33 ILE B O 1
ATOM 1859 N N . ARG B 1 34 ? -0.063 14.633 21.5 1 97.88 34 ARG B N 1
ATOM 1860 C CA . ARG B 1 34 ? -0.893 15.586 22.234 1 97.88 34 ARG B CA 1
ATOM 1861 C C . ARG B 1 34 ? -2.256 15.742 21.562 1 97.88 34 ARG B C 1
ATOM 1863 O O . ARG B 1 34 ? -2.35 16.219 20.438 1 97.88 34 ARG B O 1
ATOM 1870 N N . LEU B 1 35 ? -3.26 15.383 22.297 1 97.5 35 LEU B N 1
ATOM 1871 C CA . LEU B 1 35 ? -4.598 15.398 21.719 1 97.5 35 LEU B CA 1
ATOM 1872 C C . LEU B 1 35 ? -5.434 16.531 22.297 1 97.5 35 LEU B C 1
ATOM 1874 O O . LEU B 1 35 ? -5.363 16.797 23.5 1 97.5 35 LEU B O 1
ATOM 1878 N N . LYS B 1 36 ? -6.145 17.188 21.484 1 96.88 36 LYS B N 1
ATOM 1879 C CA . LYS B 1 36 ? -7.141 18.172 21.875 1 96.88 36 LYS B CA 1
ATOM 1880 C C . LYS B 1 36 ? -8.445 17.984 21.109 1 96.88 36 LYS B C 1
ATOM 1882 O O . LYS B 1 36 ? -8.422 17.578 19.938 1 96.88 36 LYS B O 1
ATOM 1887 N N . GLU B 1 37 ? -9.531 18.281 21.719 1 93.94 37 GLU B N 1
ATOM 1888 C CA . GLU B 1 37 ? -10.836 18.141 21.094 1 93.94 37 GLU B CA 1
ATOM 1889 C C . GLU B 1 37 ? -11.156 19.344 20.203 1 93.94 37 GLU B C 1
ATOM 1891 O O . GLU B 1 37 ? -10.852 20.469 20.562 1 93.94 37 GLU B O 1
ATOM 1896 N N . VAL B 1 38 ? -11.688 19.016 19.094 1 94.88 38 VAL B N 1
ATOM 1897 C CA . VAL B 1 38 ? -12.148 20.062 18.172 1 94.88 38 VAL B CA 1
ATOM 1898 C C . VAL B 1 38 ? -13.422 19.594 17.469 1 94.88 38 VAL B C 1
ATOM 1900 O O . VAL B 1 38 ? -13.539 18.422 17.094 1 94.88 38 VAL B O 1
ATOM 1903 N N . GLU B 1 39 ? -14.43 20.484 17.375 1 94.81 39 GLU B N 1
ATOM 1904 C CA . GLU B 1 39 ? -15.617 20.172 16.578 1 94.81 39 GLU B CA 1
ATOM 1905 C C . GLU B 1 39 ? -15.328 20.297 15.086 1 94.81 39 GLU B C 1
ATOM 1907 O O . GLU B 1 39 ? -15.008 21.375 14.594 1 94.81 39 GLU B O 1
ATOM 1912 N N . GLU B 1 40 ? -15.414 19.234 14.414 1 93.62 40 GLU B N 1
ATOM 1913 C CA . GLU B 1 40 ? -15.047 19.203 13 1 93.62 40 GLU B CA 1
ATOM 1914 C C . GLU B 1 40 ? -16.219 19.641 12.117 1 93.62 40 GLU B C 1
ATOM 1916 O O . GLU B 1 40 ? -16.859 18.812 11.469 1 93.62 40 GLU B O 1
ATOM 1921 N N . ILE B 1 41 ? -16.5 20.891 12.07 1 94.88 41 ILE B N 1
ATOM 1922 C CA . ILE B 1 41 ? -17.5 21.516 11.219 1 94.88 41 ILE B CA 1
ATOM 1923 C C . ILE B 1 41 ? -16.797 22.375 10.156 1 94.88 41 ILE B C 1
ATOM 1925 O O . ILE B 1 41 ? -15.922 23.172 10.469 1 94.88 41 ILE B O 1
ATOM 1929 N N . TYR B 1 42 ? -17.156 22.125 8.945 1 96.19 42 TYR B N 1
ATOM 1930 C CA . TYR B 1 42 ? -16.578 22.906 7.852 1 96.19 42 TYR B CA 1
ATOM 1931 C C . TYR B 1 42 ? -17.672 23.453 6.938 1 96.19 42 TYR B C 1
ATOM 1933 O O . TYR B 1 42 ? -18.781 22.906 6.887 1 96.19 42 TYR B O 1
ATOM 1941 N N . PRO B 1 43 ? -17.438 24.609 6.273 1 97.06 43 PRO B N 1
ATOM 1942 C CA . PRO B 1 43 ? -18.422 25.188 5.363 1 97.06 43 PRO B CA 1
ATOM 1943 C C . PRO B 1 43 ? -18.875 24.219 4.277 1 97.06 43 PRO B C 1
ATOM 1945 O O . PRO B 1 43 ? -18.047 23.5 3.699 1 97.06 43 PRO B O 1
ATOM 1948 N N . LYS B 1 44 ? -20.125 24.234 3.904 1 95.12 44 LYS B N 1
ATOM 1949 C CA . LYS B 1 44 ? -20.75 23.266 3.016 1 95.12 44 LYS B CA 1
ATOM 1950 C C . LYS B 1 44 ? -20.281 23.453 1.577 1 95.12 44 LYS B C 1
ATOM 1952 O O . LYS B 1 44 ? -20.422 22.547 0.748 1 95.12 44 LYS B O 1
ATOM 1957 N N . GLU B 1 45 ? -19.719 24.562 1.324 1 96.94 45 GLU B N 1
ATOM 1958 C CA . GLU B 1 45 ? -19.312 24.875 -0.044 1 96.94 45 GLU B CA 1
ATOM 1959 C C . GLU B 1 45 ? -17.953 24.266 -0.371 1 96.94 45 GLU B C 1
ATOM 1961 O O . GLU B 1 45 ? -17.562 24.188 -1.538 1 96.94 45 GLU B O 1
ATOM 1966 N N . LEU B 1 46 ? -17.25 23.812 0.698 1 98 46 LEU B N 1
ATOM 1967 C CA . LEU B 1 46 ? -15.922 23.25 0.463 1 98 46 LEU B CA 1
ATOM 1968 C C . LEU B 1 46 ? -16.016 21.875 -0.203 1 98 46 LEU B C 1
ATOM 1970 O O . LEU B 1 46 ? -16.922 21.094 0.101 1 98 46 LEU B O 1
ATOM 1974 N N . LYS B 1 47 ? -15.086 21.641 -1.128 1 98.06 47 LYS B N 1
ATOM 1975 C CA . LYS B 1 47 ? -15.07 20.375 -1.858 1 98.06 47 LYS B CA 1
ATOM 1976 C C . LYS B 1 47 ? -13.688 19.734 -1.814 1 98.06 47 LYS B C 1
ATOM 1978 O O . LYS B 1 47 ? -12.672 20.422 -1.878 1 98.06 47 LYS B O 1
ATOM 1983 N N . GLY B 1 48 ? -13.695 18.469 -1.783 1 97.56 48 GLY B N 1
ATOM 1984 C CA . GLY B 1 48 ? -12.469 17.688 -1.915 1 97.56 48 GLY B CA 1
ATOM 1985 C C . GLY B 1 48 ? -11.383 18.141 -0.958 1 97.56 48 GLY B C 1
ATOM 1986 O O . GLY B 1 48 ? -11.609 18.234 0.25 1 97.56 48 GLY B O 1
ATOM 1987 N N . ARG B 1 49 ? -10.281 18.484 -1.494 1 97.94 49 ARG B N 1
ATOM 1988 C CA . ARG B 1 49 ? -9.109 18.828 -0.695 1 97.94 49 ARG B CA 1
ATOM 1989 C C . ARG B 1 49 ? -9.367 20.078 0.146 1 97.94 49 ARG B C 1
ATOM 1991 O O . ARG B 1 49 ? -8.758 20.266 1.201 1 97.94 49 ARG B O 1
ATOM 1998 N N . GLN B 1 50 ? -10.305 20.922 -0.286 1 98.69 50 GLN B N 1
ATOM 1999 C CA . GLN B 1 50 ? -10.625 22.109 0.509 1 98.69 50 GLN B CA 1
ATOM 2000 C C . GLN B 1 50 ? -11.133 21.703 1.896 1 98.69 50 GLN B C 1
ATOM 2002 O O . GLN B 1 50 ? -10.867 22.406 2.877 1 98.69 50 GLN B O 1
ATOM 2007 N N . ILE B 1 51 ? -11.805 20.609 1.938 1 98.38 51 ILE B N 1
ATOM 2008 C CA . ILE B 1 51 ? -12.344 20.109 3.205 1 98.38 51 ILE B CA 1
ATOM 2009 C C . ILE B 1 51 ? -11.203 19.656 4.105 1 98.38 51 ILE B C 1
ATOM 2011 O O . ILE B 1 51 ? -11.086 20.109 5.25 1 98.38 51 ILE B O 1
ATOM 2015 N N . THR B 1 52 ? -10.336 18.812 3.57 1 98.31 52 THR B N 1
ATOM 2016 C CA . THR B 1 52 ? -9.281 18.25 4.402 1 98.31 52 THR B CA 1
ATOM 2017 C C . THR B 1 52 ? -8.281 19.328 4.805 1 98.31 52 THR B C 1
ATOM 2019 O O . THR B 1 52 ? -7.738 19.297 5.914 1 98.31 52 THR B O 1
ATOM 2022 N N . ASP B 1 53 ? -7.992 20.297 3.863 1 98.75 53 ASP B N 1
ATOM 2023 C CA . ASP B 1 53 ? -7.137 21.422 4.215 1 98.75 53 ASP B CA 1
ATOM 2024 C C . ASP B 1 53 ? -7.723 22.219 5.387 1 98.75 53 ASP B C 1
ATOM 2026 O O . ASP B 1 53 ? -7.008 22.547 6.336 1 98.75 53 ASP B O 1
ATOM 2030 N N . PHE B 1 54 ? -9.016 22.5 5.277 1 98.75 54 PHE B N 1
ATOM 2031 C CA . PHE B 1 54 ? -9.719 23.25 6.316 1 98.75 54 PHE B CA 1
ATOM 2032 C C . PHE B 1 54 ? -9.664 22.5 7.645 1 98.75 54 PHE B C 1
ATOM 2034 O O . PHE B 1 54 ? -9.328 23.094 8.68 1 98.75 54 PHE B O 1
ATOM 2041 N N . LEU B 1 55 ? -9.914 21.25 7.652 1 98.06 55 LEU B N 1
ATOM 2042 C CA . LEU B 1 55 ? -10 20.453 8.875 1 98.06 55 LEU B CA 1
ATOM 2043 C C . LEU B 1 55 ? -8.617 20.25 9.492 1 98.06 55 LEU B C 1
ATOM 2045 O O . LEU B 1 55 ? -8.477 20.234 10.719 1 98.06 55 LEU B O 1
ATOM 2049 N N . ALA B 1 56 ? -7.625 20.031 8.664 1 98.44 56 ALA B N 1
ATOM 2050 C CA . ALA B 1 56 ? -6.262 19.922 9.18 1 98.44 56 ALA B CA 1
ATOM 2051 C C . ALA B 1 56 ? -5.852 21.203 9.906 1 98.44 56 ALA B C 1
ATOM 2053 O O . ALA B 1 56 ? -5.223 21.141 10.961 1 98.44 56 ALA B O 1
ATOM 2054 N N . ASN B 1 57 ? -6.188 22.312 9.297 1 98.56 57 ASN B N 1
ATOM 2055 C CA . ASN B 1 57 ? -5.941 23.594 9.945 1 98.56 57 ASN B CA 1
ATOM 2056 C C . ASN B 1 57 ? -6.754 23.734 11.234 1 98.56 57 ASN B C 1
ATOM 2058 O O . ASN B 1 57 ? -6.223 24.125 12.273 1 98.56 57 ASN B O 1
ATOM 2062 N N . LEU B 1 58 ? -8.023 23.406 11.133 1 98.38 58 LEU B N 1
ATOM 2063 C CA . LEU B 1 58 ? -8.93 23.516 12.266 1 98.38 58 LEU B CA 1
ATOM 2064 C C . LEU B 1 58 ? -8.391 22.766 13.477 1 98.38 58 LEU B C 1
ATOM 2066 O O . LEU B 1 58 ? -8.438 23.266 14.602 1 98.38 58 LEU B O 1
ATOM 2070 N N . LYS B 1 59 ? -7.844 21.625 13.273 1 98.12 59 LYS B N 1
ATOM 2071 C CA . LYS B 1 59 ? -7.324 20.766 14.336 1 98.12 59 LYS B CA 1
ATOM 2072 C C . LYS B 1 59 ? -6.07 21.359 14.969 1 98.12 59 LYS B C 1
ATOM 2074 O O . LYS B 1 59 ? -5.672 20.969 16.062 1 98.12 59 LYS B O 1
ATOM 2079 N N . SER B 1 60 ? -5.441 22.266 14.305 1 98.25 60 SER B N 1
ATOM 2080 C CA . SER B 1 60 ? -4.227 22.891 14.828 1 98.25 60 SER B CA 1
ATOM 2081 C C . SER B 1 60 ? -4.551 24.078 15.711 1 98.25 60 SER B C 1
ATOM 2083 O O . SER B 1 60 ? -3.736 24.484 16.547 1 98.25 60 SER B O 1
ATOM 2085 N N . LEU B 1 61 ? -5.691 24.625 15.648 1 97.81 61 LEU B N 1
ATOM 2086 C CA . LEU B 1 61 ? -6.051 25.922 16.234 1 97.81 61 LEU B CA 1
ATOM 2087 C C . LEU B 1 61 ? -6.016 25.844 17.75 1 97.81 61 LEU B C 1
ATOM 2089 O O . LEU B 1 61 ? -5.547 26.781 18.406 1 97.81 61 LEU B O 1
ATOM 2093 N N . PRO B 1 62 ? -6.449 24.766 18.359 1 97.88 62 PRO B N 1
ATOM 2094 C CA . PRO B 1 62 ? -6.43 24.703 19.828 1 97.88 62 PRO B CA 1
ATOM 2095 C C . PRO B 1 62 ? -5.02 24.797 20.406 1 97.88 62 PRO B C 1
ATOM 2097 O O . PRO B 1 62 ? -4.852 25.031 21.609 1 97.88 62 PRO B O 1
ATOM 2100 N N . PHE B 1 63 ? -3.973 24.641 19.594 1 97.69 63 PHE B N 1
ATOM 2101 C CA . PHE B 1 63 ? -2.594 24.594 20.062 1 97.69 63 PHE B CA 1
ATOM 2102 C C . PHE B 1 63 ? -1.903 25.938 19.859 1 97.69 63 PHE B C 1
ATOM 2104 O O . PHE B 1 63 ? -0.786 26.141 20.344 1 97.69 63 PHE B O 1
ATOM 2111 N N . GLU B 1 64 ? -2.465 26.828 19.188 1 94.19 64 GLU B N 1
ATOM 2112 C CA . GLU B 1 64 ? -1.841 28.047 18.672 1 94.19 64 GLU B CA 1
ATOM 2113 C C . GLU B 1 64 ? -1.131 28.828 19.766 1 94.19 64 GLU B C 1
ATOM 2115 O O . GLU B 1 64 ? -0.013 29.312 19.578 1 94.19 64 GLU B O 1
ATOM 2120 N N . SER B 1 65 ? -1.707 28.953 20.938 1 94.44 65 SER B N 1
ATOM 2121 C CA . SER B 1 65 ? -1.175 29.797 22.016 1 94.44 65 SER B CA 1
ATOM 2122 C C . SER B 1 65 ? -0.09 29.062 22.797 1 94.44 65 SER B C 1
ATOM 2124 O O . SER B 1 65 ? 0.657 29.688 23.547 1 94.44 65 SER B O 1
ATOM 2126 N N . GLU B 1 66 ? 0.061 27.797 22.531 1 95.94 66 GLU B N 1
ATOM 2127 C CA . GLU B 1 66 ? 0.966 27 23.359 1 95.94 66 GLU B CA 1
ATOM 2128 C C . GLU B 1 66 ? 2.268 26.703 22.609 1 95.94 66 GLU B C 1
ATOM 2130 O O . GLU B 1 66 ? 3.279 26.359 23.234 1 95.94 66 GLU B O 1
ATOM 2135 N N . LEU B 1 67 ? 2.283 26.875 21.344 1 97.38 67 LEU B N 1
ATOM 2136 C CA . LEU B 1 67 ? 3.428 26.453 20.531 1 97.38 67 LEU B CA 1
ATOM 2137 C C . LEU B 1 67 ? 4.598 27.406 20.703 1 97.38 67 LEU B C 1
ATOM 2139 O O . LEU B 1 67 ? 4.406 28.625 20.703 1 97.38 67 LEU B O 1
ATOM 2143 N N . THR B 1 68 ? 5.703 26.906 20.922 1 96.31 68 THR B N 1
ATOM 2144 C CA . THR B 1 68 ? 6.941 27.672 20.938 1 96.31 68 THR B CA 1
ATOM 2145 C C . THR B 1 68 ? 7.645 27.578 19.578 1 96.31 68 THR B C 1
ATOM 2147 O O . THR B 1 68 ? 7.195 26.859 18.688 1 96.31 68 THR B O 1
ATOM 2150 N N . GLU B 1 69 ? 8.773 28.312 19.469 1 94 69 GLU B N 1
ATOM 2151 C CA . GLU B 1 69 ? 9.531 28.312 18.219 1 94 69 GLU B CA 1
ATOM 2152 C C . GLU B 1 69 ? 10.164 26.938 17.953 1 94 69 GLU B C 1
ATOM 2154 O O . GLU B 1 69 ? 10.484 26.609 16.812 1 94 69 GLU B O 1
ATOM 2159 N N . LYS B 1 70 ? 10.281 26.172 18.969 1 95.62 70 LYS B N 1
ATOM 2160 C CA . LYS B 1 70 ? 10.93 24.875 18.844 1 95.62 70 LYS B CA 1
ATOM 2161 C C . LYS B 1 70 ? 9.906 23.766 18.578 1 95.62 70 LYS B C 1
ATOM 2163 O O . LYS B 1 70 ? 10.273 22.625 18.297 1 95.62 70 LYS B O 1
ATOM 2168 N N . ASP B 1 71 ? 8.656 24.109 18.625 1 97.75 71 ASP B N 1
ATOM 2169 C CA . ASP B 1 71 ? 7.605 23.125 18.438 1 97.75 71 ASP B CA 1
ATOM 2170 C C . ASP B 1 71 ? 7.195 23.016 16.984 1 97.75 71 ASP B C 1
ATOM 2172 O O . ASP B 1 71 ? 7.105 24.016 16.281 1 97.75 71 ASP B O 1
ATOM 2176 N N . LEU B 1 72 ? 7.008 21.844 16.562 1 97.69 72 LEU B N 1
ATOM 2177 C CA . LEU B 1 72 ? 6.371 21.531 15.289 1 97.69 72 LEU B CA 1
ATOM 2178 C C . LEU B 1 72 ? 5.133 20.672 15.492 1 97.69 72 LEU B C 1
ATOM 2180 O O . LEU B 1 72 ? 5.242 19.5 15.867 1 97.69 72 LEU B O 1
ATOM 2184 N N . LEU B 1 73 ? 3.996 21.281 15.25 1 98.62 73 LEU B N 1
ATOM 2185 C CA . LEU B 1 73 ? 2.717 20.594 15.406 1 98.62 73 LEU B CA 1
ATOM 2186 C C . LEU B 1 73 ? 2.252 20.016 14.078 1 98.62 73 LEU B C 1
ATOM 2188 O O . LEU B 1 73 ? 2.186 20.719 13.07 1 98.62 73 LEU B O 1
ATOM 2192 N N . ILE B 1 74 ? 1.945 18.734 14.125 1 98.62 74 ILE B N 1
ATOM 2193 C CA . ILE B 1 74 ? 1.43 18.062 12.938 1 98.62 74 ILE B CA 1
ATOM 2194 C C . ILE B 1 74 ? -0.018 17.641 13.172 1 98.62 74 ILE B C 1
ATOM 2196 O O . ILE B 1 74 ? -0.307 16.875 14.094 1 98.62 74 ILE B O 1
ATOM 2200 N N . THR B 1 75 ? -0.905 18.109 12.43 1 98.62 75 THR B N 1
ATOM 2201 C CA . THR B 1 75 ? -2.293 17.672 12.352 1 98.62 75 THR B CA 1
ATOM 2202 C C . THR B 1 75 ? -2.637 17.219 10.938 1 98.62 75 THR B C 1
ATOM 2204 O O . THR B 1 75 ? -1.947 17.562 9.984 1 98.62 75 THR B O 1
ATOM 2207 N N . SER B 1 76 ? -3.646 16.406 10.852 1 98 76 SER B N 1
ATOM 2208 C CA . SER B 1 76 ? -4.016 15.844 9.562 1 98 76 SER B CA 1
ATOM 2209 C C . SER B 1 76 ? -5.492 15.469 9.523 1 98 76 SER B C 1
ATOM 2211 O O . SER B 1 76 ? -6.137 15.352 10.57 1 98 76 SER B O 1
ATOM 2213 N N . ASP B 1 77 ? -6.008 15.375 8.359 1 97.31 77 ASP B N 1
ATOM 2214 C CA . ASP B 1 77 ? -7.375 14.93 8.117 1 97.31 77 ASP B CA 1
ATOM 2215 C C . ASP B 1 77 ? -7.477 14.164 6.797 1 97.31 77 ASP B C 1
ATOM 2217 O O . ASP B 1 77 ? -6.77 14.477 5.836 1 97.31 77 ASP B O 1
ATOM 2221 N N . THR B 1 78 ? -8.273 13.156 6.785 1 97.56 78 THR B N 1
ATOM 2222 C CA . THR B 1 78 ? -8.484 12.32 5.613 1 97.56 78 THR B CA 1
ATOM 2223 C C . THR B 1 78 ? -9.977 12.164 5.32 1 97.56 78 THR B C 1
ATOM 2225 O O . THR B 1 78 ? -10.773 11.961 6.234 1 97.56 78 THR B O 1
ATOM 2228 N N . ILE B 1 79 ? -10.344 12.258 4.062 1 97.75 79 ILE B N 1
ATOM 2229 C CA . ILE B 1 79 ? -11.703 11.93 3.67 1 97.75 79 ILE B CA 1
ATOM 2230 C C . ILE B 1 79 ? -11.688 11 2.455 1 97.75 79 ILE B C 1
ATOM 2232 O O . ILE B 1 79 ? -10.688 10.938 1.736 1 97.75 79 ILE B O 1
ATOM 2236 N N . VAL B 1 80 ? -12.742 10.266 2.32 1 98.69 80 VAL B N 1
ATOM 2237 C CA . VAL B 1 80 ? -13.078 9.609 1.063 1 98.69 80 VAL B CA 1
ATOM 2238 C C . VAL B 1 80 ? -14.062 10.461 0.273 1 98.69 80 VAL B C 1
ATOM 2240 O O . VAL B 1 80 ? -15.102 10.875 0.799 1 98.69 80 VAL B O 1
ATOM 2243 N N . TRP B 1 81 ? -13.641 10.875 -0.887 1 98.69 81 TRP B N 1
ATOM 2244 C CA . TRP B 1 81 ? -14.445 11.727 -1.758 1 98.69 81 TRP B CA 1
ATOM 2245 C C . TRP B 1 81 ? -15.047 10.914 -2.902 1 98.69 81 TRP B C 1
ATOM 2247 O O . TRP B 1 81 ? -14.32 10.352 -3.725 1 98.69 81 TRP B O 1
ATOM 2257 N N . PHE B 1 82 ? -16.359 10.828 -2.947 1 98.44 82 PHE B N 1
ATOM 2258 C CA . PHE B 1 82 ? -17.062 10.016 -3.93 1 98.44 82 PHE B CA 1
ATOM 2259 C C . PHE B 1 82 ? -18.344 10.703 -4.395 1 98.44 82 PHE B C 1
ATOM 2261 O O . PHE B 1 82 ? -19.172 11.109 -3.572 1 98.44 82 PHE B O 1
ATOM 2268 N N . ASN B 1 83 ? -18.484 10.938 -5.688 1 96.81 83 ASN B N 1
ATOM 2269 C CA . ASN B 1 83 ? -19.672 11.555 -6.27 1 96.81 83 ASN B CA 1
ATOM 2270 C C . ASN B 1 83 ? -19.984 12.898 -5.617 1 96.81 83 ASN B C 1
ATOM 2272 O O . ASN B 1 83 ? -21.109 13.133 -5.184 1 96.81 83 ASN B O 1
ATOM 2276 N N . ASN B 1 84 ? -18.969 13.648 -5.457 1 96.5 84 ASN B N 1
ATOM 2277 C CA . ASN B 1 84 ? -19.062 15.016 -4.957 1 96.5 84 ASN B CA 1
ATOM 2278 C C . ASN B 1 84 ? -19.531 15.047 -3.504 1 96.5 84 ASN B C 1
ATOM 2280 O O . ASN B 1 84 ? -20.172 16 -3.082 1 96.5 84 ASN B O 1
ATOM 2284 N N . GLU B 1 85 ? -19.203 13.961 -2.82 1 96.38 85 GLU B N 1
ATOM 2285 C CA . GLU B 1 85 ? -19.547 13.875 -1.404 1 96.38 85 GLU B CA 1
ATOM 2286 C C . GLU B 1 85 ? -18.391 13.336 -0.582 1 96.38 85 GLU B C 1
ATOM 2288 O O . GLU B 1 85 ? -17.688 12.414 -1.013 1 96.38 85 GLU B O 1
ATOM 2293 N N . ALA B 1 86 ? -18.281 13.906 0.652 1 97.44 86 ALA B N 1
ATOM 2294 C CA . ALA B 1 86 ? -17.297 13.383 1.601 1 97.44 86 ALA B CA 1
ATOM 2295 C C . ALA B 1 86 ? -17.891 12.234 2.414 1 97.44 86 ALA B C 1
ATOM 2297 O O . ALA B 1 86 ? -18.891 12.398 3.098 1 97.44 86 ALA B O 1
ATOM 2298 N N . LEU B 1 87 ? -17.266 11.094 2.264 1 97 87 LEU B N 1
ATOM 2299 C CA . LEU B 1 87 ? -17.641 9.961 3.109 1 97 87 LEU B CA 1
ATOM 2300 C C . LEU B 1 87 ? -16.75 9.898 4.348 1 97 87 LEU B C 1
ATOM 2302 O O . LEU B 1 87 ? -15.555 9.633 4.25 1 97 87 LEU B O 1
ATOM 2306 N N . GLY B 1 88 ? -17.312 10.18 5.469 1 91.62 88 GLY B N 1
ATOM 2307 C CA . GLY B 1 88 ? -16.594 10.094 6.73 1 91.62 88 GLY B CA 1
ATOM 2308 C C . GLY B 1 88 ? -16.703 8.734 7.391 1 91.62 88 GLY B C 1
ATOM 2309 O O . GLY B 1 88 ? -16.75 7.707 6.707 1 91.62 88 GLY B O 1
ATOM 2310 N N . LYS B 1 89 ? -16.656 8.75 8.672 1 92.62 89 LYS B N 1
ATOM 2311 C CA . LYS B 1 89 ? -16.859 7.527 9.438 1 92.62 89 LYS B CA 1
ATOM 2312 C C . LYS B 1 89 ? -18.328 7.129 9.453 1 92.62 89 LYS B C 1
ATOM 2314 O O . LYS B 1 89 ? -19.203 7.984 9.57 1 92.62 89 LYS B O 1
ATOM 2319 N N . PRO B 1 90 ? -18.562 5.863 9.234 1 97.31 90 PRO B N 1
ATOM 2320 C CA . PRO B 1 90 ? -19.969 5.438 9.242 1 97.31 90 PRO B CA 1
ATOM 2321 C C . PRO B 1 90 ? -20.625 5.598 10.609 1 97.31 90 PRO B C 1
ATOM 2323 O O . PRO B 1 90 ? -19.953 5.508 11.641 1 97.31 90 PRO B O 1
ATOM 2326 N N . LYS B 1 91 ? -21.969 5.766 10.602 1 95.81 91 LYS B N 1
ATOM 2327 C CA . LYS B 1 91 ? -22.734 5.922 11.828 1 95.81 91 LYS B CA 1
ATOM 2328 C C . LYS B 1 91 ? -23 4.57 12.492 1 95.81 91 LYS B C 1
ATOM 2330 O O . LYS B 1 91 ? -23.141 4.488 13.711 1 95.81 91 LYS B O 1
ATOM 2335 N N . ASN B 1 92 ? -23.141 3.648 11.68 1 96.62 92 ASN B N 1
ATOM 2336 C CA . ASN B 1 92 ? -23.438 2.289 12.109 1 96.62 92 ASN B CA 1
ATOM 2337 C C . ASN B 1 92 ? -23.125 1.272 11.016 1 96.62 92 ASN B C 1
ATOM 2339 O O . ASN B 1 92 ? -22.547 1.621 9.984 1 96.62 92 ASN B O 1
ATOM 2343 N N . TYR B 1 93 ? -23.516 0.029 11.367 1 98 93 TYR B N 1
ATOM 2344 C CA . TYR B 1 93 ? -23.234 -1.076 10.461 1 98 93 TYR B CA 1
ATOM 2345 C C . TYR B 1 93 ? -23.922 -0.85 9.109 1 98 93 TYR B C 1
ATOM 2347 O O . TYR B 1 93 ? -23.312 -1.056 8.062 1 98 93 TYR B O 1
ATOM 2355 N N . GLU B 1 94 ? -25.156 -0.379 9.078 1 98.19 94 GLU B N 1
ATOM 2356 C CA . GLU B 1 94 ? -25.922 -0.178 7.848 1 98.19 94 GLU B CA 1
ATOM 2357 C C . GLU B 1 94 ? -25.328 0.945 7.004 1 98.19 94 GLU B C 1
ATOM 2359 O O . GLU B 1 94 ? -25.297 0.858 5.777 1 98.19 94 GLU B O 1
ATOM 2364 N N . ASP B 1 95 ? -24.953 1.91 7.703 1 98.19 95 ASP B N 1
ATOM 2365 C CA . ASP B 1 95 ? -24.281 3.016 7.016 1 98.19 95 ASP B CA 1
ATOM 2366 C C . ASP B 1 95 ? -22.984 2.557 6.363 1 98.19 95 ASP B C 1
ATOM 2368 O O . ASP B 1 95 ? -22.688 2.932 5.227 1 98.19 95 ASP B O 1
ATOM 2372 N N . ALA B 1 96 ? -22.234 1.771 7.109 1 98.5 96 ALA B N 1
ATOM 2373 C CA . ALA B 1 96 ? -20.984 1.222 6.582 1 98.5 96 ALA B CA 1
ATOM 2374 C C . ALA B 1 96 ? -21.25 0.381 5.332 1 98.5 96 ALA B C 1
ATOM 2376 O O . ALA B 1 96 ? -20.562 0.535 4.32 1 98.5 96 ALA B O 1
ATOM 2377 N N . PHE B 1 97 ? -22.25 -0.462 5.426 1 98.62 97 PHE B N 1
ATOM 2378 C CA . PHE B 1 97 ? -22.641 -1.292 4.289 1 98.62 97 PHE B CA 1
ATOM 2379 C C . PHE B 1 97 ? -23 -0.43 3.086 1 98.62 97 PHE B C 1
ATOM 2381 O O . PHE B 1 97 ? -22.562 -0.697 1.967 1 98.62 97 PHE B O 1
ATOM 2388 N N . SER B 1 98 ? -23.781 0.534 3.326 1 98.31 98 SER B N 1
ATOM 2389 C CA . SER B 1 98 ? -24.25 1.405 2.254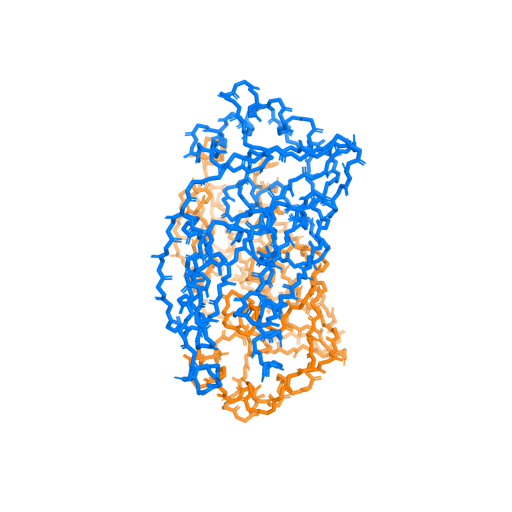 1 98.31 98 SER B CA 1
ATOM 2390 C C . SER B 1 98 ? -23.078 2.117 1.569 1 98.31 98 SER B C 1
ATOM 2392 O O . SER B 1 98 ? -23.062 2.24 0.343 1 98.31 98 SER B O 1
ATOM 2394 N N . MET B 1 99 ? -22.141 2.592 2.33 1 98.25 99 MET B N 1
ATOM 2395 C CA . MET B 1 99 ? -20.969 3.273 1.771 1 98.25 99 MET B CA 1
ATOM 2396 C C . MET B 1 99 ? -20.188 2.348 0.843 1 98.25 99 MET B C 1
ATOM 2398 O O . MET B 1 99 ? -19.891 2.713 -0.293 1 98.25 99 MET B O 1
ATOM 2402 N N . LEU B 1 100 ? -19.906 1.186 1.354 1 98.62 100 LEU B N 1
ATOM 2403 C CA . LEU B 1 100 ? -19.109 0.23 0.579 1 98.62 100 LEU B CA 1
ATOM 2404 C C . LEU B 1 100 ? -19.875 -0.199 -0.676 1 98.62 100 LEU B C 1
ATOM 2406 O O . LEU B 1 100 ? -19.281 -0.315 -1.751 1 98.62 100 LEU B O 1
ATOM 2410 N N . ASN B 1 101 ? -21.141 -0.408 -0.497 1 98.44 101 ASN B N 1
ATOM 2411 C CA . ASN B 1 101 ? -21.969 -0.8 -1.638 1 98.44 101 ASN B CA 1
ATOM 2412 C C . ASN B 1 101 ? -21.984 0.288 -2.707 1 98.44 101 ASN B C 1
ATOM 2414 O O . ASN B 1 101 ? -21.953 -0.011 -3.902 1 98.44 101 ASN B O 1
ATOM 2418 N N . LYS B 1 102 ? -22.062 1.492 -2.266 1 97.75 102 LYS B N 1
ATOM 2419 C CA . LYS B 1 102 ? -22.078 2.633 -3.18 1 97.75 102 LYS B CA 1
ATOM 2420 C C . LYS B 1 102 ? -20.766 2.742 -3.945 1 97.75 102 LYS B C 1
ATOM 2422 O O . LYS B 1 102 ? -20.75 3.15 -5.109 1 97.75 102 LYS B O 1
ATOM 2427 N N . MET B 1 103 ? -19.672 2.393 -3.322 1 98.31 103 MET B N 1
ATOM 2428 C CA . MET B 1 103 ? -18.344 2.537 -3.928 1 98.31 103 MET B CA 1
ATOM 2429 C C . MET B 1 103 ? -17.984 1.298 -4.738 1 98.31 103 MET B C 1
ATOM 2431 O O . MET B 1 103 ? -17.016 1.313 -5.5 1 98.31 103 MET B O 1
ATOM 2435 N N . SER B 1 104 ? -18.781 0.268 -4.637 1 98.44 104 SER B N 1
ATOM 2436 C CA . SER B 1 104 ? -18.547 -0.972 -5.371 1 98.44 104 SER B CA 1
ATOM 2437 C C . SER B 1 104 ? -18.516 -0.728 -6.875 1 98.44 104 SER B C 1
ATOM 2439 O O . SER B 1 104 ? -19.328 0.02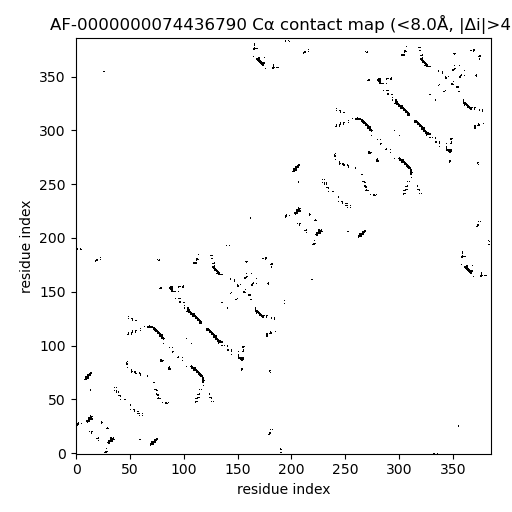6 -7.406 1 98.44 104 SER B O 1
ATOM 2441 N N . ASN B 1 105 ? -17.516 -1.353 -7.539 1 98.38 105 ASN B N 1
ATOM 2442 C CA . ASN B 1 105 ? -17.344 -1.262 -8.984 1 98.38 105 ASN B CA 1
ATOM 2443 C C . ASN B 1 105 ? -17.203 0.188 -9.445 1 98.38 105 ASN B C 1
ATOM 2445 O O . ASN B 1 105 ? -17.75 0.561 -10.492 1 98.38 105 ASN B O 1
ATOM 2449 N N . ASN B 1 106 ? -16.625 1.004 -8.602 1 98.38 106 ASN B N 1
ATOM 2450 C CA . ASN B 1 106 ? -16.422 2.416 -8.914 1 98.38 106 ASN B CA 1
ATOM 2451 C C . ASN B 1 106 ? -15.055 2.9 -8.453 1 98.38 106 ASN B C 1
ATOM 2453 O O . ASN B 1 106 ? -14.297 2.143 -7.848 1 98.38 106 ASN B O 1
ATOM 2457 N N . GLN B 1 107 ? -14.75 4.086 -8.812 1 98.44 107 GLN B N 1
ATOM 2458 C CA . GLN B 1 107 ? -13.555 4.793 -8.383 1 98.44 107 GLN B CA 1
ATOM 2459 C C . GLN B 1 107 ? -13.898 5.922 -7.414 1 98.44 107 GLN B C 1
ATOM 2461 O O . GLN B 1 107 ? -14.93 6.574 -7.555 1 98.44 107 GLN B O 1
ATOM 2466 N N . HIS B 1 108 ? -13.055 6.125 -6.445 1 98.81 108 HIS B N 1
ATOM 2467 C CA . HIS B 1 108 ? -13.172 7.246 -5.516 1 98.81 108 HIS B CA 1
ATOM 2468 C C . HIS B 1 108 ? -11.797 7.805 -5.152 1 98.81 108 HIS B C 1
ATOM 2470 O O . HIS B 1 108 ? -10.773 7.215 -5.492 1 98.81 108 HIS B O 1
ATOM 2476 N N . GLN B 1 109 ? -11.852 8.938 -4.5 1 98.88 109 GLN B N 1
ATOM 2477 C CA . GLN B 1 109 ? -10.594 9.547 -4.09 1 98.88 109 GLN B CA 1
ATOM 2478 C C . GLN B 1 109 ? -10.43 9.508 -2.572 1 98.88 109 GLN B C 1
ATOM 2480 O O . GLN B 1 109 ? -11.398 9.688 -1.833 1 98.88 109 GLN B O 1
ATOM 2485 N N . VAL B 1 110 ? -9.273 9.234 -2.186 1 98.81 110 VAL B N 1
ATOM 2486 C CA . VAL B 1 110 ? -8.883 9.469 -0.797 1 98.81 110 VAL B CA 1
ATOM 2487 C C . VAL B 1 110 ? -7.961 10.672 -0.709 1 98.81 110 VAL B C 1
ATOM 2489 O O . VAL B 1 110 ? -6.938 10.734 -1.397 1 98.81 110 VAL B O 1
ATOM 2492 N N . ILE B 1 111 ? -8.328 11.594 0.09 1 98.75 111 ILE B N 1
ATOM 2493 C CA . ILE B 1 111 ? -7.637 12.875 0.211 1 98.75 111 ILE B CA 1
ATOM 2494 C C . ILE B 1 111 ? -7.184 13.078 1.654 1 98.75 111 ILE B C 1
ATOM 2496 O O . ILE B 1 111 ? -7.977 12.945 2.588 1 98.75 111 ILE B O 1
ATOM 2500 N N . THR B 1 112 ? -5.93 13.297 1.802 1 98.5 112 THR B N 1
ATOM 2501 C CA . THR B 1 112 ? -5.391 13.594 3.123 1 98.5 112 THR B CA 1
ATOM 2502 C C . THR B 1 112 ? -4.594 14.898 3.104 1 98.5 112 THR B C 1
ATOM 2504 O O . THR B 1 112 ? -3.793 15.125 2.193 1 98.5 112 THR B O 1
ATOM 2507 N N . SER B 1 113 ? -4.855 15.727 4.023 1 98.75 113 SER B N 1
ATOM 2508 C CA . SER B 1 113 ? -4.074 16.953 4.215 1 98.75 113 SER B CA 1
ATOM 2509 C C . SER B 1 113 ? -3.266 16.891 5.508 1 98.75 113 SER B C 1
ATOM 2511 O O . SER B 1 113 ? -3.684 16.25 6.477 1 98.75 113 SER B O 1
ATOM 2513 N N . ILE B 1 114 ? -2.129 17.5 5.477 1 98.81 114 ILE B N 1
ATOM 2514 C CA . ILE B 1 114 ? -1.253 17.656 6.633 1 98.81 114 ILE B CA 1
ATOM 2515 C C . ILE B 1 114 ? -1.022 19.141 6.914 1 98.81 114 ILE B C 1
ATOM 2517 O O . ILE B 1 114 ? -0.756 19.922 5.996 1 98.81 114 ILE B O 1
ATOM 2521 N N . SER B 1 115 ? -1.178 19.5 8.109 1 98.81 115 SER B N 1
ATOM 2522 C CA . SER B 1 115 ? -0.768 20.812 8.578 1 98.81 115 SER B CA 1
ATOM 2523 C C . SER B 1 115 ? 0.493 20.734 9.43 1 98.81 115 SER B C 1
ATOM 2525 O O . SER B 1 115 ? 0.537 19.984 10.414 1 98.81 115 SER B O 1
ATOM 2527 N N . ILE B 1 116 ? 1.505 21.375 9.055 1 98.19 116 ILE B N 1
ATOM 2528 C CA . ILE B 1 116 ? 2.732 21.547 9.82 1 98.19 116 ILE B CA 1
ATOM 2529 C C . ILE B 1 116 ? 2.803 22.984 10.359 1 98.19 116 ILE B C 1
ATOM 2531 O O . ILE B 1 116 ? 2.943 23.938 9.586 1 98.19 116 ILE B O 1
ATOM 2535 N N . LYS B 1 117 ? 2.732 23.094 11.664 1 98.12 117 LYS B N 1
ATOM 2536 C CA . LYS B 1 117 ? 2.584 24.422 12.258 1 98.12 117 LYS B CA 1
ATOM 2537 C C . LYS B 1 117 ? 3.615 24.641 13.359 1 98.12 117 LYS B C 1
ATOM 2539 O O . LYS B 1 117 ? 3.838 23.766 14.203 1 98.12 117 LYS B O 1
ATOM 2544 N N . SER B 1 118 ? 4.293 25.672 13.266 1 96.75 118 SER B N 1
ATOM 2545 C CA . SER B 1 118 ? 5.113 26.203 14.352 1 96.75 118 SER B CA 1
ATOM 2546 C C . SER B 1 118 ? 4.562 27.531 14.875 1 96.75 118 SER B C 1
ATOM 2548 O O . SER B 1 118 ? 3.477 27.953 14.477 1 96.75 118 SER B O 1
ATOM 2550 N N . LYS B 1 119 ? 5.32 28.156 15.828 1 96.56 119 LYS B N 1
ATOM 2551 C CA . LYS B 1 119 ? 4.891 29.453 16.375 1 96.56 119 LYS B CA 1
ATOM 2552 C C . LYS B 1 119 ? 4.781 30.5 15.273 1 96.56 119 LYS B C 1
ATOM 2554 O O . LYS B 1 119 ? 3.869 31.328 15.297 1 96.56 119 LYS B O 1
ATOM 2559 N N . ASN B 1 120 ? 5.66 30.391 14.258 1 94.38 120 ASN B N 1
ATOM 2560 C CA . ASN B 1 120 ? 5.797 31.516 13.336 1 94.38 120 ASN B CA 1
ATOM 2561 C C . ASN B 1 120 ? 5.387 31.141 11.914 1 94.38 120 ASN B C 1
ATOM 2563 O O . ASN B 1 120 ? 5.426 31.969 11.008 1 94.38 120 ASN B O 1
ATOM 2567 N N . PHE B 1 121 ? 5.051 29.875 11.711 1 95.44 121 PHE B N 1
ATOM 2568 C CA . PHE B 1 121 ? 4.656 29.516 10.352 1 95.44 121 PHE B CA 1
ATOM 2569 C C . PHE B 1 121 ? 3.682 28.344 10.375 1 95.44 121 PHE B C 1
ATOM 2571 O O . PHE B 1 121 ? 3.543 27.656 11.391 1 95.44 121 PHE B O 1
ATOM 2578 N N . GLN B 1 122 ? 3.016 28.203 9.273 1 97.69 122 GLN B N 1
ATOM 2579 C CA . GLN B 1 122 ? 2.17 27.047 9 1 97.69 122 GLN B CA 1
ATOM 2580 C C . GLN B 1 122 ? 2.191 26.672 7.52 1 97.69 122 GLN B C 1
ATOM 2582 O O . GLN B 1 122 ? 2.156 27.562 6.66 1 97.69 122 GLN B O 1
ATOM 2587 N N . LYS B 1 123 ? 2.305 25.438 7.301 1 97.81 123 LYS B N 1
ATOM 2588 C CA . LYS B 1 123 ? 2.256 24.891 5.941 1 97.81 123 LYS B CA 1
ATOM 2589 C C . LYS B 1 123 ? 1.236 23.766 5.836 1 97.81 123 LYS B C 1
ATOM 2591 O O . LYS B 1 123 ? 1.189 22.891 6.691 1 97.81 123 LYS B O 1
ATOM 2596 N N . ILE B 1 124 ? 0.376 23.891 4.863 1 98.62 124 ILE B N 1
ATOM 2597 C CA . ILE B 1 124 ? -0.593 22.828 4.609 1 98.62 124 ILE B CA 1
ATOM 2598 C C . ILE B 1 124 ? -0.315 22.188 3.25 1 98.62 124 ILE B C 1
ATOM 2600 O O . ILE B 1 124 ? -0.174 22.891 2.244 1 98.62 124 ILE B O 1
ATOM 2604 N N . VAL B 1 125 ? -0.15 20.891 3.217 1 98.62 125 VAL B N 1
ATOM 2605 C CA . VAL B 1 125 ? 0.025 20.125 1.986 1 98.62 125 VAL B CA 1
ATOM 2606 C C . VAL B 1 125 ? -0.988 18.984 1.938 1 98.62 125 VAL B C 1
ATOM 2608 O O . VAL B 1 125 ? -1.488 18.547 2.977 1 98.62 125 VAL B O 1
ATOM 2611 N N . HIS B 1 126 ? -1.386 18.609 0.773 1 98.75 126 HIS B N 1
ATOM 2612 C CA . HIS B 1 126 ? -2.344 17.516 0.635 1 98.75 126 HIS B CA 1
ATOM 2613 C C . HIS B 1 126 ? -1.924 16.547 -0.466 1 98.75 126 HIS B C 1
ATOM 2615 O O . HIS B 1 126 ? -1.023 16.844 -1.253 1 98.75 126 HIS B O 1
ATOM 2621 N N . ASP B 1 127 ? -2.453 15.367 -0.424 1 98.81 127 ASP B N 1
ATOM 2622 C CA . ASP B 1 127 ? -2.299 14.367 -1.475 1 98.81 127 ASP B CA 1
ATOM 2623 C C . ASP B 1 127 ? -3.641 13.727 -1.825 1 98.81 127 ASP B C 1
ATOM 2625 O O . ASP B 1 127 ? -4.539 13.656 -0.985 1 98.81 127 ASP B O 1
ATOM 2629 N N . ILE B 1 128 ? -3.779 13.375 -3.076 1 98.88 128 ILE B N 1
ATOM 2630 C CA . ILE B 1 128 ? -4.992 12.742 -3.582 1 98.88 128 ILE B CA 1
ATOM 2631 C C . ILE B 1 128 ? -4.637 11.43 -4.277 1 98.88 128 ILE B C 1
ATOM 2633 O O . ILE B 1 128 ? -3.732 11.391 -5.117 1 98.88 128 ILE B O 1
ATOM 2637 N N . THR B 1 129 ? -5.254 10.344 -3.9 1 98.88 129 THR B N 1
ATOM 2638 C CA . THR B 1 129 ? -5.07 9.039 -4.527 1 98.88 129 THR B CA 1
ATOM 2639 C C . THR B 1 129 ? -6.398 8.508 -5.062 1 98.88 129 THR B C 1
ATOM 2641 O O . THR B 1 129 ? -7.406 8.523 -4.355 1 98.88 129 THR B O 1
ATOM 2644 N N . ASP B 1 130 ? -6.422 8.094 -6.289 1 98.88 130 ASP B N 1
ATOM 2645 C CA . ASP B 1 130 ? -7.57 7.402 -6.859 1 98.88 130 ASP B CA 1
ATOM 2646 C C . ASP B 1 130 ? -7.559 5.922 -6.496 1 98.88 130 ASP B C 1
ATOM 2648 O O . ASP B 1 130 ? -6.551 5.238 -6.688 1 98.88 130 ASP B O 1
ATOM 2652 N N . VAL B 1 131 ? -8.656 5.434 -5.973 1 98.88 131 VAL B N 1
ATOM 2653 C CA . VAL B 1 131 ? -8.805 4.035 -5.578 1 98.88 131 VAL B CA 1
ATOM 2654 C C . VAL B 1 131 ? -9.891 3.373 -6.418 1 98.88 131 VAL B C 1
ATOM 2656 O O . VAL B 1 131 ? -10.984 3.92 -6.57 1 98.88 131 VAL B O 1
ATOM 2659 N N . HIS B 1 132 ? -9.594 2.215 -6.949 1 98.81 132 HIS B N 1
ATOM 2660 C CA . HIS B 1 132 ? -10.547 1.478 -7.777 1 98.81 132 HIS B CA 1
ATOM 2661 C C . HIS B 1 132 ? -11 0.195 -7.086 1 98.81 132 HIS B C 1
ATOM 2663 O O . HIS B 1 132 ? -10.18 -0.694 -6.824 1 98.81 132 HIS B O 1
ATOM 2669 N N . PHE B 1 133 ? -12.281 0.124 -6.84 1 98.62 133 PHE B N 1
ATOM 2670 C CA . PHE B 1 133 ? -12.875 -1.088 -6.289 1 98.62 133 PHE B CA 1
ATOM 2671 C C . PHE B 1 133 ? -13.391 -1.994 -7.398 1 98.62 133 PHE B C 1
ATOM 2673 O O . PHE B 1 133 ? -13.961 -1.517 -8.383 1 98.62 133 PHE B O 1
ATOM 2680 N N . LYS B 1 134 ? -13.156 -3.25 -7.25 1 98.25 134 LYS B N 1
ATOM 2681 C CA . LYS B 1 134 ? -13.922 -4.211 -8.039 1 98.25 134 LYS B CA 1
ATOM 2682 C C . LYS B 1 134 ? -15.383 -4.254 -7.598 1 98.25 134 LYS B C 1
ATOM 2684 O O . LYS B 1 134 ? -15.773 -3.553 -6.664 1 98.25 134 LYS B O 1
ATOM 2689 N N . THR B 1 135 ? -16.172 -5.043 -8.352 1 98.25 135 THR B N 1
ATOM 2690 C CA . THR B 1 135 ? -17.516 -5.305 -7.848 1 98.25 135 THR B CA 1
ATOM 2691 C C . THR B 1 135 ? -17.453 -6.113 -6.555 1 98.25 135 THR B C 1
ATOM 2693 O O . THR B 1 135 ? -16.891 -7.203 -6.523 1 98.25 135 THR B O 1
ATOM 2696 N N . LEU B 1 136 ? -17.969 -5.559 -5.52 1 97.88 136 LEU B N 1
ATOM 2697 C CA . LEU B 1 136 ? -18.047 -6.238 -4.23 1 97.88 136 LEU B CA 1
ATOM 2698 C C . LEU B 1 136 ? -19.422 -6.887 -4.043 1 97.88 136 LEU B C 1
ATOM 2700 O O . LEU B 1 136 ? -20.453 -6.219 -4.164 1 97.88 136 LEU B O 1
ATOM 2704 N N . SER B 1 137 ? -19.422 -8.117 -3.777 1 97.12 137 SER B N 1
ATOM 2705 C CA . SER B 1 137 ? -20.688 -8.758 -3.455 1 97.12 137 SER B CA 1
ATOM 2706 C C . SER B 1 137 ? -21.156 -8.383 -2.057 1 97.12 137 SER B C 1
ATOM 2708 O O . SER B 1 137 ? -20.359 -7.965 -1.216 1 97.12 137 SER B O 1
ATOM 2710 N N . GLU B 1 138 ? -22.469 -8.57 -1.815 1 97.56 138 GLU B N 1
ATOM 2711 C CA . GLU B 1 138 ? -22.984 -8.32 -0.475 1 97.56 138 GLU B CA 1
ATOM 2712 C C . GLU B 1 138 ? -22.312 -9.219 0.557 1 97.56 138 GLU B C 1
ATOM 2714 O O . GLU B 1 138 ? -22.031 -8.789 1.68 1 97.56 138 GLU B O 1
ATOM 2719 N N . GLU B 1 139 ? -22.062 -10.406 0.151 1 96.31 139 GLU B N 1
ATOM 2720 C CA . GLU B 1 139 ? -21.406 -11.359 1.047 1 96.31 139 GLU B CA 1
ATOM 2721 C C . GLU B 1 139 ? -20.016 -10.883 1.433 1 96.31 139 GLU B C 1
ATOM 2723 O O . GLU B 1 139 ? -19.609 -10.992 2.594 1 96.31 139 GLU B O 1
ATOM 2728 N N . GLU B 1 140 ? -19.281 -10.414 0.499 1 96.56 140 GLU B N 1
ATOM 2729 C CA . GLU B 1 140 ? -17.953 -9.891 0.762 1 96.56 140 GLU B CA 1
ATOM 2730 C C . GLU B 1 140 ? -18 -8.688 1.694 1 96.56 140 GLU B C 1
ATOM 2732 O O . GLU B 1 140 ? -17.188 -8.57 2.611 1 96.56 140 GLU B O 1
ATOM 2737 N N . ILE B 1 141 ? -18.969 -7.805 1.454 1 98.19 141 ILE B N 1
ATOM 2738 C CA . ILE B 1 141 ? -19.094 -6.613 2.285 1 98.19 141 ILE B CA 1
ATOM 2739 C C . ILE B 1 141 ? -19.438 -7.016 3.717 1 98.19 141 ILE B C 1
ATOM 2741 O O . ILE B 1 141 ? -18.828 -6.527 4.672 1 98.19 141 ILE B O 1
ATOM 2745 N N . HIS B 1 142 ? -20.391 -7.93 3.881 1 97.94 142 HIS B N 1
ATOM 2746 C CA . HIS B 1 142 ? -20.766 -8.398 5.211 1 97.94 142 HIS B CA 1
ATOM 2747 C C . HIS B 1 142 ? -19.578 -9.07 5.91 1 97.94 142 HIS B C 1
ATOM 2749 O O . HIS B 1 142 ? -19.359 -8.859 7.105 1 97.94 142 HIS B O 1
ATOM 2755 N N . TYR B 1 143 ? -18.875 -9.836 5.172 1 95.62 143 TYR B N 1
ATOM 2756 C CA . TYR B 1 143 ? -17.703 -10.5 5.738 1 95.62 143 TYR B CA 1
ATOM 2757 C C . TYR B 1 143 ? -16.703 -9.484 6.281 1 95.62 143 TYR B C 1
ATOM 2759 O O . TYR B 1 143 ? -16.234 -9.609 7.41 1 95.62 143 TYR B O 1
ATOM 2767 N N . TYR B 1 144 ? -16.438 -8.523 5.477 1 97.44 144 TYR B N 1
ATOM 2768 C CA . TYR B 1 144 ? -15.469 -7.5 5.844 1 97.44 144 TYR B CA 1
ATOM 2769 C C . TYR B 1 144 ? -15.914 -6.742 7.09 1 97.44 144 TYR B C 1
ATOM 2771 O O . TYR B 1 144 ? -15.125 -6.543 8.016 1 97.44 144 TYR B O 1
ATOM 2779 N N . LEU B 1 145 ? -17.156 -6.309 7.109 1 98.25 145 LEU B N 1
ATOM 2780 C CA . LEU B 1 145 ? -17.672 -5.496 8.211 1 98.25 145 LEU B CA 1
ATOM 2781 C C . LEU B 1 145 ? -17.641 -6.277 9.516 1 98.25 145 LEU B C 1
ATOM 2783 O O . LEU B 1 145 ? -17.312 -5.723 10.57 1 98.25 145 LEU B O 1
ATOM 2787 N N . LYS B 1 146 ? -17.953 -7.543 9.453 1 96.81 146 LYS B N 1
ATOM 2788 C CA . LYS B 1 146 ? -17.969 -8.383 10.648 1 96.81 146 LYS B CA 1
ATOM 2789 C C . LYS B 1 146 ? -16.547 -8.664 11.125 1 96.81 146 LYS B C 1
ATOM 2791 O O . LYS B 1 146 ? -16.266 -8.641 12.328 1 96.81 146 LYS B O 1
ATOM 2796 N N . LYS B 1 147 ? -15.695 -8.867 10.242 1 95 147 LYS B N 1
ATOM 2797 C CA . LYS B 1 147 ? -14.336 -9.305 10.562 1 95 147 LYS B CA 1
ATOM 2798 C C . LYS B 1 147 ? -13.477 -8.125 11.008 1 95 147 LYS B C 1
ATOM 2800 O O . LYS B 1 147 ? -12.727 -8.227 11.984 1 95 147 LYS B O 1
ATOM 2805 N N . CYS B 1 148 ? -13.562 -6.984 10.281 1 95.69 148 CYS B N 1
ATOM 2806 C CA . CYS B 1 148 ? -12.594 -5.91 10.469 1 95.69 148 CYS B CA 1
ATOM 2807 C C . CYS B 1 148 ? -13.211 -4.742 11.227 1 95.69 148 CYS B C 1
ATOM 2809 O O . CYS B 1 148 ? -12.5 -3.891 11.758 1 95.69 148 CYS B O 1
ATOM 2811 N N . GLN B 1 149 ? -14.523 -4.609 11.227 1 96.5 149 GLN B N 1
ATOM 2812 C CA . GLN B 1 149 ? -15.25 -3.584 11.969 1 96.5 149 GLN B CA 1
ATOM 2813 C C . GLN B 1 149 ? -14.641 -2.203 11.734 1 96.5 149 GLN B C 1
ATOM 2815 O O . GLN B 1 149 ? -14.227 -1.535 12.688 1 96.5 149 GLN B O 1
ATOM 2820 N N . PRO B 1 150 ? -14.617 -1.765 10.414 1 96.12 150 PRO B N 1
ATOM 2821 C CA . PRO B 1 150 ? -13.977 -0.498 10.047 1 96.12 150 PRO B CA 1
ATOM 2822 C C . PRO B 1 150 ? -14.844 0.716 10.383 1 96.12 150 PRO B C 1
ATOM 2824 O O . PRO B 1 150 ? -15.016 1.605 9.547 1 96.12 150 PRO B O 1
ATOM 2827 N N . PHE B 1 151 ? -15.289 0.893 11.617 1 95.25 151 PHE B N 1
ATOM 2828 C CA . PHE B 1 151 ? -16.281 1.896 11.969 1 95.25 151 PHE B CA 1
ATOM 2829 C C . PHE B 1 151 ? -15.625 3.211 12.359 1 95.25 151 PHE B C 1
ATOM 2831 O O . PHE B 1 151 ? -16.281 4.246 12.453 1 95.25 151 PHE B O 1
ATOM 2838 N N . ASP B 1 152 ? -14.328 3.211 12.539 1 91.81 152 ASP B N 1
ATOM 2839 C CA . ASP B 1 152 ? -13.562 4.41 12.852 1 91.81 152 ASP B CA 1
ATOM 2840 C C . ASP B 1 152 ? -12.844 4.945 11.617 1 91.81 152 ASP B C 1
ATOM 2842 O O . ASP B 1 152 ? -11.953 5.789 11.727 1 91.81 152 ASP B O 1
ATOM 2846 N N . LYS B 1 153 ? -13.273 4.516 10.414 1 94.44 153 LYS B N 1
ATOM 2847 C CA . LYS B 1 153 ? -12.547 4.867 9.203 1 94.44 153 LYS B CA 1
ATOM 2848 C C . LYS B 1 153 ? -13.461 5.562 8.195 1 94.44 153 LYS B C 1
ATOM 2850 O O . LYS B 1 153 ? -14.609 5.148 7.996 1 94.44 153 LYS B O 1
ATOM 2855 N N . ALA B 1 154 ? -12.852 6.527 7.559 1 94.06 154 ALA B N 1
ATOM 2856 C CA . ALA B 1 154 ? -13.57 7.207 6.48 1 94.06 154 ALA B CA 1
ATOM 2857 C C . ALA B 1 154 ? -13.891 6.246 5.344 1 94.06 154 ALA B C 1
ATOM 2859 O O . ALA B 1 154 ? -13.062 5.41 4.973 1 94.06 154 ALA B O 1
ATOM 2860 N N . GLY B 1 155 ? -15.117 6.332 4.805 1 96.94 155 GLY B N 1
ATOM 2861 C CA . GLY B 1 155 ? -15.523 5.488 3.691 1 96.94 155 GLY B CA 1
ATOM 2862 C C . GLY B 1 155 ? -15.758 4.047 4.09 1 96.94 155 GLY B C 1
ATOM 2863 O O . GLY B 1 155 ? -16.016 3.191 3.236 1 96.94 155 GLY B O 1
ATOM 2864 N N . SER B 1 156 ? -15.578 3.727 5.359 1 97.75 156 SER B N 1
A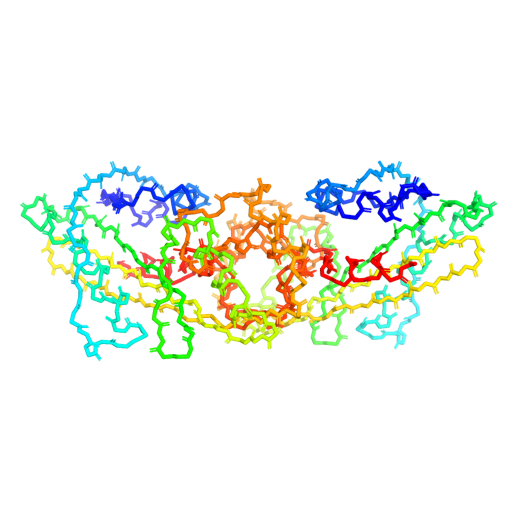TOM 2865 C CA . SER B 1 156 ? -15.859 2.418 5.938 1 97.75 156 SER B CA 1
ATOM 2866 C C . SER B 1 156 ? -14.859 1.37 5.461 1 97.75 156 SER B C 1
ATOM 2868 O O . SER B 1 156 ? -15.227 0.209 5.258 1 97.75 156 SER B O 1
ATOM 2870 N N . TYR B 1 157 ? -13.633 1.764 5.273 1 98.25 157 TYR B N 1
ATOM 2871 C CA . TYR B 1 157 ? -12.672 0.72 4.93 1 98.25 157 TYR B CA 1
ATOM 2872 C C . TYR B 1 157 ? -11.242 1.172 5.223 1 98.25 157 TYR B C 1
ATOM 2874 O O . TYR B 1 157 ? -10.969 2.371 5.281 1 98.25 157 TYR B O 1
ATOM 2882 N N . GLY B 1 158 ? -10.406 0.287 5.5 1 97.25 158 GLY B N 1
ATOM 2883 C CA . GLY B 1 158 ? -8.961 0.43 5.504 1 97.25 158 GLY B CA 1
ATOM 2884 C C . GLY B 1 158 ? -8.281 -0.347 4.391 1 97.25 158 GLY B C 1
ATOM 2885 O O . GLY B 1 158 ? -8.469 -1.56 4.27 1 97.25 158 GLY B O 1
ATOM 2886 N N . ILE B 1 159 ? -7.492 0.357 3.646 1 97.81 159 ILE B N 1
ATOM 2887 C CA . ILE B 1 159 ? -6.902 -0.268 2.469 1 97.81 159 ILE B CA 1
ATOM 2888 C C . ILE B 1 159 ? -5.965 -1.395 2.898 1 97.81 159 ILE B C 1
ATOM 2890 O O . ILE B 1 159 ? -5.707 -2.324 2.129 1 97.81 159 ILE B O 1
ATOM 2894 N N . GLN B 1 160 ? -5.434 -1.348 4.098 1 95.25 160 GLN B N 1
ATOM 2895 C CA . GLN B 1 160 ? -4.504 -2.354 4.602 1 95.25 160 GLN B CA 1
ATOM 2896 C C . GLN B 1 160 ? -5.246 -3.598 5.078 1 95.25 160 GLN B C 1
ATOM 2898 O O . GLN B 1 160 ? -4.625 -4.609 5.41 1 95.25 160 GLN B O 1
ATOM 2903 N N . GLU B 1 161 ? -6.52 -3.508 5.176 1 96.19 161 GLU B N 1
ATOM 2904 C CA . GLU B 1 161 ? -7.336 -4.602 5.688 1 96.19 161 GLU B CA 1
ATOM 2905 C C . GLU B 1 161 ? -7.773 -5.539 4.566 1 96.19 161 GLU B C 1
ATOM 2907 O O . GLU B 1 161 ? -7.371 -5.367 3.414 1 96.19 161 GLU B O 1
ATOM 2912 N N . TRP B 1 162 ? -8.602 -6.5 4.902 1 95.94 162 TRP B N 1
ATOM 2913 C CA . TRP B 1 162 ? -9.047 -7.57 4.016 1 95.94 162 TRP B CA 1
ATOM 2914 C C . TRP B 1 162 ? -9.609 -7.004 2.719 1 95.94 162 TRP B C 1
ATOM 2916 O O . TRP B 1 162 ? -9.242 -7.445 1.628 1 95.94 162 TRP B O 1
ATOM 2926 N N . ILE B 1 163 ? -10.414 -5.98 2.789 1 96.88 163 ILE B N 1
ATOM 2927 C CA . ILE B 1 163 ? -11.094 -5.43 1.624 1 96.88 163 ILE B CA 1
ATOM 2928 C C . ILE B 1 163 ? -10.078 -4.781 0.689 1 96.88 163 ILE B C 1
ATOM 2930 O O . ILE B 1 163 ? -10.25 -4.793 -0.532 1 96.88 163 ILE B O 1
ATOM 2934 N N . GLY B 1 164 ? -9.047 -4.164 1.267 1 97.06 164 GLY B N 1
ATOM 2935 C CA . GLY B 1 164 ? -7.98 -3.602 0.45 1 97.06 164 GLY B CA 1
ATOM 2936 C C . GLY B 1 164 ? -7.227 -4.645 -0.351 1 97.06 164 GLY B C 1
ATOM 2937 O O . GLY B 1 164 ? -6.777 -4.375 -1.467 1 97.06 164 GLY B O 1
ATOM 2938 N N . LYS B 1 165 ? -7.113 -5.797 0.106 1 96.56 165 LYS B N 1
ATOM 2939 C CA . LYS B 1 165 ? -6.355 -6.887 -0.5 1 96.56 165 LYS B CA 1
ATOM 2940 C C . LYS B 1 165 ? -7.141 -7.543 -1.631 1 96.56 165 LYS B C 1
ATOM 2942 O O . LYS B 1 165 ? -6.582 -7.844 -2.689 1 96.56 165 LYS B O 1
ATOM 2947 N N . ILE B 1 166 ? -8.438 -7.668 -1.417 1 96.5 166 ILE B N 1
ATOM 2948 C CA . ILE B 1 166 ? -9.195 -8.438 -2.396 1 96.5 166 ILE B CA 1
ATOM 2949 C C . ILE B 1 166 ? -10.016 -7.492 -3.275 1 96.5 166 ILE B C 1
ATOM 2951 O O . ILE B 1 166 ? -10.359 -7.832 -4.406 1 96.5 166 ILE B O 1
ATOM 2955 N N . GLY B 1 167 ? -10.336 -6.355 -2.793 1 97.06 167 GLY B N 1
ATOM 2956 C CA . GLY B 1 167 ? -11.328 -5.512 -3.434 1 97.06 167 GLY B CA 1
ATOM 2957 C C . GLY B 1 167 ? -10.719 -4.344 -4.191 1 97.06 167 GLY B C 1
ATOM 2958 O O . GLY B 1 167 ? -11.344 -3.793 -5.098 1 97.06 167 GLY B O 1
ATOM 2959 N N . VAL B 1 168 ? -9.547 -3.889 -3.791 1 98.25 168 VAL B N 1
ATOM 2960 C CA . VAL B 1 168 ? -8.875 -2.789 -4.469 1 98.25 168 VAL B CA 1
ATOM 2961 C C . VAL B 1 168 ? -7.906 -3.342 -5.516 1 98.25 168 VAL B C 1
ATOM 2963 O O . VAL B 1 168 ? -6.824 -3.824 -5.176 1 98.25 168 VAL B O 1
ATOM 2966 N N . HIS B 1 169 ? -8.25 -3.164 -6.77 1 97.69 169 HIS B N 1
ATOM 2967 C CA . HIS B 1 169 ? -7.43 -3.791 -7.797 1 97.69 169 HIS B CA 1
ATOM 2968 C C . HIS B 1 169 ? -6.449 -2.791 -8.398 1 97.69 169 HIS B C 1
ATOM 2970 O O . HIS B 1 169 ? -5.508 -3.18 -9.102 1 97.69 169 HIS B O 1
ATOM 2976 N N . LYS B 1 170 ? -6.688 -1.537 -8.055 1 98.38 170 LYS B N 1
ATOM 2977 C CA . LYS B 1 170 ? -5.809 -0.511 -8.609 1 98.38 170 LYS B CA 1
ATOM 2978 C C . LYS B 1 170 ? -5.883 0.775 -7.789 1 98.38 170 LYS B C 1
ATOM 2980 O O . LYS B 1 170 ? -6.965 1.194 -7.379 1 98.38 170 LYS B O 1
ATOM 2985 N N . ILE B 1 171 ? -4.711 1.319 -7.527 1 98.81 171 ILE B N 1
ATOM 2986 C CA . ILE B 1 171 ? -4.684 2.703 -7.07 1 98.81 171 ILE B CA 1
ATOM 2987 C C . ILE B 1 171 ? -3.791 3.533 -7.988 1 98.81 171 ILE B C 1
ATOM 2989 O O . ILE B 1 171 ? -2.941 2.988 -8.695 1 98.81 171 ILE B O 1
ATOM 2993 N N . GLU B 1 172 ? -4.043 4.762 -8.094 1 98.81 172 GLU B N 1
ATOM 2994 C CA . GLU B 1 172 ? -3.197 5.762 -8.742 1 98.81 172 GLU B CA 1
ATOM 2995 C C . GLU B 1 172 ? -2.836 6.891 -7.773 1 98.81 172 GLU B C 1
ATOM 2997 O O . GLU B 1 172 ? -3.635 7.801 -7.551 1 98.81 172 GLU B O 1
ATOM 3002 N N . GLY B 1 173 ? -1.672 6.867 -7.27 1 98.75 173 GLY B N 1
ATOM 3003 C CA . GLY B 1 173 ? -1.207 7.754 -6.211 1 98.75 173 GLY B CA 1
ATOM 3004 C C . GLY B 1 173 ? -0.46 7.023 -5.109 1 98.75 173 GLY B C 1
ATOM 3005 O O . GLY B 1 173 ? 0.176 6 -5.359 1 98.75 173 GLY B O 1
ATOM 3006 N N . SER B 1 174 ? -0.515 7.598 -3.932 1 98.62 174 SER B N 1
ATOM 3007 C CA . SER B 1 174 ? 0.249 7.062 -2.811 1 98.62 174 SER B CA 1
ATOM 3008 C C . SER B 1 174 ? -0.597 6.113 -1.968 1 98.62 174 SER B C 1
ATOM 3010 O O . SER B 1 174 ? -1.679 6.484 -1.506 1 98.62 174 SER B O 1
ATOM 3012 N N . TYR B 1 175 ? -0.106 4.922 -1.758 1 98.5 175 TYR B N 1
ATOM 3013 C CA . TYR B 1 175 ? -0.757 3.939 -0.898 1 98.5 175 TYR B CA 1
ATOM 3014 C C . TYR B 1 175 ? -0.873 4.457 0.53 1 98.5 175 TYR B C 1
ATOM 3016 O O . TYR B 1 175 ? -1.912 4.293 1.175 1 98.5 175 TYR B O 1
ATOM 3024 N N . PHE B 1 176 ? 0.137 5.105 1.01 1 98.12 176 PHE B N 1
ATOM 3025 C CA . PHE B 1 176 ? 0.175 5.535 2.402 1 98.12 176 PHE B CA 1
ATOM 3026 C C . PHE B 1 176 ? -0.722 6.75 2.617 1 98.12 176 PHE B C 1
ATOM 3028 O O . PHE B 1 176 ? -1.233 6.961 3.719 1 98.12 176 PHE B O 1
ATOM 3035 N N . ASN B 1 177 ? -0.934 7.52 1.521 1 98.38 177 ASN B N 1
ATOM 3036 C CA . ASN B 1 177 ? -1.987 8.523 1.597 1 98.38 177 ASN B CA 1
ATOM 3037 C C . ASN B 1 177 ? -3.344 7.895 1.905 1 98.38 177 ASN B C 1
ATOM 3039 O O . ASN B 1 177 ? -4.086 8.398 2.75 1 98.38 177 ASN B O 1
ATOM 3043 N N . VAL B 1 178 ? -3.637 6.793 1.245 1 98.44 178 VAL B N 1
ATOM 3044 C CA . VAL B 1 178 ? -4.906 6.102 1.443 1 98.44 178 VAL B CA 1
ATOM 3045 C C . VAL B 1 178 ? -4.973 5.543 2.863 1 98.44 178 VAL B C 1
ATOM 3047 O O . VAL B 1 178 ? -6.039 5.539 3.484 1 98.44 178 VAL B O 1
ATOM 3050 N N . MET B 1 179 ? -3.832 5.133 3.352 1 97 179 MET B N 1
ATOM 3051 C CA . MET B 1 179 ? -3.791 4.57 4.699 1 97 179 MET B CA 1
ATOM 3052 C C . MET B 1 179 ? -4.055 5.645 5.746 1 97 179 MET B C 1
ATOM 3054 O O . MET B 1 179 ? -4.438 5.336 6.875 1 97 179 MET B O 1
ATOM 3058 N N . GLY B 1 180 ? -3.648 6.914 5.363 1 96.38 180 GLY B N 1
ATOM 3059 C CA . GLY B 1 180 ? -4.027 7.945 6.316 1 96.38 180 GLY B CA 1
ATOM 3060 C C . GLY B 1 180 ? -3.016 9.07 6.414 1 96.38 180 GLY B C 1
ATOM 3061 O O . GLY B 1 180 ? -3.24 10.055 7.125 1 96.38 180 GLY B O 1
ATOM 3062 N N . LEU B 1 181 ? -1.927 8.914 5.758 1 97.94 181 LEU B N 1
ATOM 3063 C CA . LEU B 1 181 ? -0.9 9.953 5.805 1 97.94 181 LEU B CA 1
ATOM 3064 C C . LEU B 1 181 ? -0.019 9.898 4.559 1 97.94 181 LEU B C 1
ATOM 3066 O O . LEU B 1 181 ? 0.575 8.859 4.258 1 97.94 181 LEU B O 1
ATOM 3070 N N . PRO B 1 182 ? 0.015 11.008 3.809 1 98.19 182 PRO B N 1
ATOM 3071 C CA . PRO B 1 182 ? 0.995 11.047 2.721 1 98.19 182 PRO B CA 1
ATOM 3072 C C . PRO B 1 182 ? 2.428 11.211 3.221 1 98.19 182 PRO B C 1
ATOM 3074 O O . PRO B 1 182 ? 2.988 12.305 3.145 1 98.19 182 PRO B O 1
ATOM 3077 N N . VAL B 1 183 ? 3.049 10.156 3.541 1 97.5 183 VAL B N 1
ATOM 3078 C CA . VAL B 1 183 ? 4.324 10.102 4.246 1 97.5 183 VAL B CA 1
ATOM 3079 C C . VAL B 1 183 ? 5.414 10.742 3.395 1 97.5 183 VAL B C 1
ATOM 3081 O O . VAL B 1 183 ? 6.289 11.445 3.916 1 97.5 183 VAL B O 1
ATOM 3084 N N . HIS B 1 184 ? 5.398 10.508 2.105 1 97.69 184 HIS B N 1
ATOM 3085 C CA . HIS B 1 184 ? 6.414 11.062 1.224 1 97.69 184 HIS B CA 1
ATOM 3086 C C . HIS B 1 184 ? 6.383 12.586 1.24 1 97.69 184 HIS B C 1
ATOM 3088 O O . HIS B 1 184 ? 7.43 13.234 1.232 1 97.69 184 HIS B O 1
ATOM 3094 N N . LYS B 1 185 ? 5.195 13.164 1.325 1 97.88 185 LYS B N 1
ATOM 3095 C CA . LYS B 1 185 ? 5.07 14.617 1.376 1 97.88 185 LYS B CA 1
ATOM 3096 C C . LYS B 1 185 ? 5.504 15.156 2.734 1 97.88 185 LYS B C 1
ATOM 3098 O O . LYS B 1 185 ? 6.164 16.203 2.811 1 97.88 185 LYS B O 1
ATOM 3103 N N . LEU B 1 186 ? 5.039 14.477 3.793 1 97.44 186 LEU B N 1
ATOM 3104 C CA . LEU B 1 186 ? 5.484 14.875 5.125 1 97.44 186 LEU B CA 1
ATOM 3105 C C . LEU B 1 186 ? 7.008 14.883 5.211 1 97.44 186 LEU B C 1
ATOM 3107 O O . LEU B 1 186 ? 7.602 15.852 5.684 1 97.44 186 LEU B O 1
ATOM 3111 N N . TYR B 1 187 ? 7.613 13.805 4.746 1 96.5 187 TYR B N 1
ATOM 3112 C CA . TYR B 1 187 ? 9.062 13.664 4.754 1 96.5 187 TYR B CA 1
ATOM 3113 C C . TYR B 1 187 ? 9.727 14.82 4.008 1 96.5 187 TYR B C 1
ATOM 3115 O O . TYR B 1 187 ? 10.688 15.414 4.5 1 96.5 187 TYR B O 1
ATOM 3123 N N . GLU B 1 188 ? 9.203 15.094 2.85 1 96 188 GLU B N 1
ATOM 3124 C CA . GLU B 1 188 ? 9.758 16.172 2.033 1 96 188 GLU B CA 1
ATOM 3125 C C . GLU B 1 188 ? 9.68 17.5 2.758 1 96 188 GLU B C 1
ATOM 3127 O O . GLU B 1 188 ? 10.656 18.266 2.783 1 96 188 GLU B O 1
ATOM 3132 N N . GLU B 1 189 ? 8.57 17.797 3.348 1 95.94 189 GLU B N 1
ATOM 3133 C CA . GLU B 1 189 ? 8.391 19.062 4.047 1 95.94 189 GLU B CA 1
ATOM 3134 C C . GLU B 1 189 ? 9.305 19.172 5.262 1 95.94 189 GLU B C 1
ATOM 3136 O O . GLU B 1 189 ? 9.859 20.234 5.543 1 95.94 189 GLU B O 1
ATOM 3141 N N . LEU B 1 190 ? 9.438 18.062 5.984 1 95.25 190 LEU B N 1
ATOM 3142 C CA . LEU B 1 190 ? 10.289 18.062 7.168 1 95.25 190 LEU B CA 1
ATOM 3143 C C . LEU B 1 190 ? 11.758 18.219 6.777 1 95.25 190 LEU B C 1
ATOM 3145 O O . LEU B 1 190 ? 12.516 18.906 7.461 1 95.25 190 LEU B O 1
ATOM 3149 N N . MET B 1 191 ? 12.117 17.625 5.664 1 93.19 191 MET B N 1
ATOM 3150 C CA . MET B 1 191 ? 13.492 17.734 5.184 1 93.19 191 MET B CA 1
ATOM 3151 C C . MET B 1 191 ? 13.797 19.156 4.715 1 93.19 191 MET B C 1
ATOM 3153 O O . MET B 1 191 ? 14.953 19.578 4.707 1 93.19 191 MET B O 1
ATOM 3157 N N . ASN B 1 192 ? 12.766 19.906 4.371 1 92.44 192 ASN B N 1
ATOM 3158 C CA . ASN B 1 192 ? 12.93 21.25 3.832 1 92.44 192 ASN B CA 1
ATOM 3159 C C . ASN B 1 192 ? 12.859 22.312 4.93 1 92.44 192 ASN B C 1
ATOM 3161 O O . ASN B 1 192 ? 12.977 23.5 4.656 1 92.44 192 ASN B O 1
ATOM 3165 N N . LEU B 1 193 ? 12.633 21.891 6.105 1 88.06 193 LEU B N 1
ATOM 3166 C CA . LEU B 1 193 ? 12.586 22.844 7.203 1 88.06 193 LEU B CA 1
ATOM 3167 C C . LEU B 1 193 ? 13.945 23.531 7.387 1 88.06 193 LEU B C 1
ATOM 3169 O O . LEU B 1 193 ? 14.984 22.906 7.18 1 88.06 193 LEU B O 1
#

Organism: NCBI:txid1349785

Sequence (386 aa):
MLQTKLANYNIILASGSPRRQNFFKELDIPFEIRLKEVEEIYPKELKGRQITDFLANLKSLPFESELTEKDLLITSDTIVWFNNEALGKPKNYEDAFSMLNKMSNNQHQVITSISIKSKNFQKIVHDITDVHFKTLSEEEIHYYLKKCQPFDKAGSYGIQEWIGKIGVHKIEGSYFNVMGLPVHKLYEELMNLMLQTKLANYNIILASGSPRRQNFFKELDIPFEIRLKEVEEIYPKELKGRQITDFLANLKSLPFESELTEKDLLITSDTIVWFNNEALGKPKNYEDAFSMLNKMSNNQHQVITSISIKSKNFQKIVHDITDVHFKTLSEEEIHYYLKKCQPFDKAGSYGIQEWIGKIGVHKIEGSYFNVMGLPVHKLYEELMNL

InterPro domains:
  IPR003697 Nucleoside triphosphate pyrophosphatase Maf-like protein [MF_00528] (10-193)
  IPR003697 Nucleoside triphosphate pyrophosphatase Maf-like protein [PF02545] (10-192)
  IPR003697 Nucleoside triphosphate pyrophosphatase Maf-like protein [PIRSF006305] (5-192)
  IPR003697 Nucleoside triphosphate pyrophosphatase Maf-like protein [PTHR43213] (5-191)
  IPR003697 Nucleoside triphosphate pyrophosphatase Maf-like protein [TIGR00172] (9-190)
  IPR003697 Nucleoside triphosphate pyrophosphatase Maf-like protein [cd00555] (11-190)
  IPR029001 Inosine triphosphate pyrophosphatase-like [G3DSA:3.90.950.10] (8-193)
  IPR029001 Inosine triphosphate pyrophosphatase-like [SSF52972] (8-192)

Solvent-accessible surface area (backbone atoms only — not comparable to full-atom values): 20575 Å² total; per-residue (Å²): 106,64,44,67,74,41,64,76,45,49,37,33,36,46,59,89,48,66,63,56,51,47,52,39,56,69,65,55,45,79,65,44,81,51,83,77,90,71,85,92,74,74,70,86,85,52,55,71,63,52,43,22,48,50,48,6,48,57,64,45,55,89,46,60,88,72,46,42,86,42,31,37,38,37,22,58,27,64,37,25,39,46,94,93,37,79,32,49,54,34,89,43,71,68,48,26,49,49,44,46,59,68,44,34,57,33,71,34,32,28,31,20,13,39,22,45,32,41,55,87,47,74,46,77,51,70,48,69,20,43,38,32,33,43,76,64,50,71,66,57,51,53,49,43,47,70,75,64,55,38,53,89,21,41,43,36,50,48,58,88,40,67,56,26,44,54,34,37,60,30,32,44,26,31,69,47,26,60,64,58,40,45,46,28,59,53,50,51,53,62,70,68,104,106,64,44,68,76,44,63,76,44,49,36,32,38,45,60,89,48,65,63,55,53,47,52,38,55,69,63,55,46,78,64,44,80,51,82,78,90,68,84,93,76,73,70,85,83,53,56,69,62,52,42,20,48,50,47,6,48,56,63,43,55,89,45,60,90,72,46,41,86,43,30,37,38,36,21,58,28,63,36,24,38,45,92,94,36,78,32,49,55,34,88,43,72,67,47,26,49,49,44,44,59,69,44,34,57,32,70,37,33,28,33,21,14,38,22,46,31,42,55,85,48,72,46,75,52,71,48,68,21,43,39,31,34,44,77,64,50,70,66,57,51,52,50,44,47,71,72,66,55,40,55,89,22,40,43,36,50,50,59,88,39,66,56,26,43,54,34,36,61,28,32,44,26,32,69,49,27,60,63,59,41,46,46,29,58,53,50,52,54,62,71,67,102

pLDDT: mean 96.53, std 2.85, range [82.56, 98.88]

Radius of gyration: 22.23 Å; Cα contacts (8 Å, |Δi|>4): 825; chains: 2; bounding box: 53×68×48 Å